Protein AF-0000000074038989 (afdb_homodimer)

Secondary structure (DSSP, 8-state):
-HHHHHHHHHHHHHHHHHHHHHHHS-HHHHHHHHHHHTTSS---HHHHHHHHHHHHHHHB-SSPPPP---S-HHHHHHHHHHHT----TT--PPPTHHHHHHHHHTGGGTSTTHHHHHHHHS-EEETTEESS-GGGGB-TTTHHHHHHHHHHHHHHHHHT-SSHHHHHHHHHHHS--TTHHHHHHHHHTS-THHHH-/-HHHHHHHHHHHHHHHHHHHHHHHS-HHHHHHHHHHHTTSS---HHHHHHHHHHHHHHHB-SSPPPP---S-HHHHHHHHHHHT----TT--PPPTHHHHHHHHHTGGGTSTTHHHHHHHHS-EEETTEESS-GGGGB-TTTHHHHHHHHHHHHHHHHHT-SSHHHHHHHHHHHS--TTHHHHHHHHHSS-THHHH-

Organism: NCBI:txid159291

InterPro domains:
  IPR018874 Bacteriophage Mx8, p63, C-terminal [PF10546] (55-147)

Structure (mmCIF, N/CA/C/O backbone):
data_AF-0000000074038989-model_v1
#
loop_
_entity.id
_entity.type
_entity.pdbx_description
1 polymer 'p63C domain-containing protein'
#
loop_
_atom_site.group_PDB
_atom_site.id
_atom_site.type_symbol
_atom_site.label_atom_id
_atom_site.label_alt_id
_atom_site.label_comp_id
_atom_site.label_asym_id
_atom_site.label_entity_id
_atom_site.label_seq_id
_atom_site.pdbx_PDB_ins_code
_atom_site.Cartn_x
_atom_site.Cartn_y
_atom_site.Cartn_z
_atom_site.occupancy
_atom_site.B_iso_or_equiv
_atom_site.auth_seq_id
_atom_site.auth_comp_id
_atom_site.auth_asym_id
_atom_site.auth_atom_id
_atom_site.pdbx_PDB_model_num
ATOM 1 N N . MET A 1 1 ? 29.156 26.016 -27.984 1 32.12 1 MET A N 1
ATOM 2 C CA . MET A 1 1 ? 29.156 24.562 -27.953 1 32.12 1 MET A CA 1
ATOM 3 C C . MET A 1 1 ? 29 24.047 -26.531 1 32.12 1 MET A C 1
ATOM 5 O O . MET A 1 1 ? 28.328 23.031 -26.297 1 32.12 1 MET A O 1
ATOM 9 N N . LEU A 1 2 ? 29.656 24.719 -25.547 1 42.72 2 LEU A N 1
ATOM 10 C CA . LEU A 1 2 ? 29.594 24.344 -24.141 1 42.72 2 LEU A CA 1
ATOM 11 C C . LEU A 1 2 ? 28.219 24.641 -23.562 1 42.72 2 LEU A C 1
ATOM 13 O O . LEU A 1 2 ? 27.734 23.922 -22.688 1 42.72 2 LEU A O 1
ATOM 17 N N . GLU A 1 3 ? 27.594 25.719 -23.938 1 43.62 3 GLU A N 1
ATOM 18 C CA . GLU A 1 3 ? 26.281 26.078 -23.422 1 43.62 3 GLU A CA 1
ATOM 19 C C . GLU A 1 3 ? 25.203 25.094 -23.906 1 43.62 3 GLU A C 1
ATOM 21 O O . GLU A 1 3 ? 24.281 24.781 -23.156 1 43.62 3 GLU A O 1
ATOM 26 N N . LEU A 1 4 ? 25.25 24.703 -25.234 1 43.16 4 LEU A N 1
ATOM 27 C CA . LEU A 1 4 ? 24.328 23.688 -25.719 1 43.16 4 LEU A CA 1
ATOM 28 C C . LEU A 1 4 ? 24.5 22.391 -24.953 1 43.16 4 LEU A C 1
ATOM 30 O O . LEU A 1 4 ? 23.516 21.672 -24.703 1 43.16 4 LEU A O 1
ATOM 34 N N . ASN A 1 5 ? 25.734 22.078 -24.578 1 40.41 5 ASN A N 1
ATOM 35 C CA . ASN A 1 5 ? 26.016 20.844 -23.859 1 40.41 5 ASN A CA 1
ATOM 36 C C . ASN A 1 5 ? 25.438 20.875 -22.438 1 40.41 5 ASN A C 1
ATOM 38 O O . ASN A 1 5 ? 25.016 19.844 -21.906 1 40.41 5 ASN A O 1
ATOM 42 N N . HIS A 1 6 ? 25.484 22.078 -21.828 1 38.22 6 HIS A N 1
ATOM 43 C CA . HIS A 1 6 ? 24.938 22.172 -20.484 1 38.22 6 HIS A CA 1
ATOM 44 C C . HIS A 1 6 ? 23.422 22.016 -20.484 1 38.22 6 HIS A C 1
ATOM 46 O O . HIS A 1 6 ? 22.844 21.406 -19.578 1 38.22 6 HIS A O 1
ATOM 52 N N . LYS A 1 7 ? 22.719 22.656 -21.5 1 42.28 7 LYS A N 1
ATOM 53 C CA . LYS A 1 7 ? 21.281 22.484 -21.625 1 42.28 7 LYS A CA 1
ATOM 54 C C . LYS A 1 7 ? 20.922 21.031 -21.906 1 42.28 7 LYS A C 1
ATOM 56 O O . LYS A 1 7 ? 19.922 20.516 -21.406 1 42.28 7 LYS A O 1
ATOM 61 N N . HIS A 1 8 ? 21.75 20.375 -22.719 1 41.81 8 HIS A N 1
ATOM 62 C CA . HIS A 1 8 ? 21.5 18.984 -23.031 1 41.81 8 HIS A CA 1
ATOM 63 C C . HIS A 1 8 ? 21.719 18.094 -21.797 1 41.81 8 HIS A C 1
ATOM 65 O O . HIS A 1 8 ? 20.969 17.141 -21.578 1 41.81 8 HIS A O 1
ATOM 71 N N . MET A 1 9 ? 22.75 18.391 -21.031 1 41.59 9 MET A N 1
ATOM 72 C CA . MET A 1 9 ? 23 17.609 -19.828 1 41.59 9 MET A CA 1
ATOM 73 C C . MET A 1 9 ? 21.938 17.891 -18.766 1 41.59 9 MET A C 1
ATOM 75 O O . MET A 1 9 ? 21.578 16.984 -18 1 41.59 9 MET A O 1
ATOM 79 N N . LEU A 1 10 ? 21.578 19.156 -18.688 1 41.97 10 LEU A N 1
ATOM 80 C CA . LEU A 1 10 ? 20.469 19.469 -17.781 1 41.97 10 LEU A CA 1
ATOM 81 C C . LEU A 1 10 ? 19.188 18.781 -18.25 1 41.97 10 LEU A C 1
ATOM 83 O O . LEU A 1 10 ? 18.406 18.281 -17.438 1 41.97 10 LEU A O 1
ATOM 87 N N . ASP A 1 11 ? 19.016 18.75 -19.562 1 43.69 11 ASP A N 1
ATOM 88 C CA . ASP A 1 11 ? 17.859 18.062 -20.109 1 43.69 11 ASP A CA 1
ATOM 89 C C . ASP A 1 11 ? 17.906 16.562 -19.781 1 43.69 11 ASP A C 1
ATOM 91 O O . ASP A 1 11 ? 16.891 15.961 -19.453 1 43.69 11 ASP A O 1
ATOM 95 N N . MET A 1 12 ? 19.109 16.109 -19.797 1 41 12 MET A N 1
ATOM 96 C CA . MET A 1 12 ? 19.203 14.672 -19.516 1 41 12 MET A CA 1
ATOM 97 C C . MET A 1 12 ? 18.953 14.391 -18.031 1 41 12 MET A C 1
ATOM 99 O O . MET A 1 12 ? 18.281 13.414 -17.703 1 41 12 MET A O 1
ATOM 103 N N . ARG A 1 13 ? 19.531 15.219 -17.188 1 41.84 13 ARG A N 1
ATOM 104 C CA . ARG A 1 13 ? 19.297 15.023 -15.766 1 41.84 13 ARG A CA 1
ATOM 105 C C . ARG A 1 13 ? 17.828 15.211 -15.414 1 41.84 13 ARG A C 1
ATOM 107 O O . ARG A 1 13 ? 17.297 14.484 -14.57 1 41.84 13 ARG A O 1
ATOM 114 N N . TYR A 1 14 ? 17.266 16.172 -16.109 1 41.59 14 TYR A N 1
ATOM 115 C CA . TYR A 1 14 ? 15.836 16.359 -15.906 1 41.59 14 TYR A CA 1
ATOM 116 C C . TYR A 1 14 ? 15.047 15.148 -16.391 1 41.59 14 TYR A C 1
ATOM 118 O O . TYR A 1 14 ? 14.102 14.711 -15.727 1 41.59 14 TYR A O 1
ATOM 126 N N . ARG A 1 15 ? 15.477 14.656 -17.453 1 45.97 15 ARG A N 1
ATOM 127 C CA . ARG A 1 15 ? 14.797 13.461 -17.953 1 45.97 15 ARG A CA 1
ATOM 128 C C . ARG A 1 15 ? 14.93 12.305 -16.984 1 45.97 15 ARG A C 1
ATOM 130 O O . ARG A 1 15 ? 13.969 11.562 -16.75 1 45.97 15 ARG A O 1
ATOM 137 N N . GLU A 1 16 ? 16.094 12.25 -16.516 1 42.69 16 GLU A N 1
ATOM 138 C CA . GLU A 1 16 ? 16.297 11.164 -15.562 1 42.69 16 GLU A CA 1
ATOM 139 C C . GLU A 1 16 ? 15.508 11.398 -14.281 1 42.69 16 GLU A C 1
ATOM 141 O O . GLU A 1 16 ? 14.891 10.477 -13.742 1 42.69 16 GLU A O 1
ATOM 146 N N . THR A 1 17 ? 15.602 12.672 -13.844 1 43.38 17 THR A N 1
ATOM 147 C CA . THR A 1 17 ? 14.812 12.977 -12.656 1 43.38 17 THR A CA 1
ATOM 148 C C . THR A 1 17 ? 13.32 12.844 -12.945 1 43.38 17 THR A C 1
ATOM 150 O O . THR A 1 17 ? 12.57 12.312 -12.125 1 43.38 17 THR A O 1
ATOM 153 N N . ALA A 1 18 ? 12.953 13.406 -14.094 1 45 18 ALA A N 1
ATOM 154 C CA . ALA A 1 18 ? 11.562 13.25 -14.516 1 45 18 ALA A CA 1
ATOM 155 C C . ALA A 1 18 ? 11.195 11.773 -14.656 1 45 18 ALA A C 1
ATOM 157 O O . ALA A 1 18 ? 10.102 11.359 -14.266 1 45 18 ALA A O 1
ATOM 158 N N . GLU A 1 19 ? 12.094 11.141 -15.266 1 44.97 19 GLU A N 1
ATOM 159 C CA . GLU A 1 19 ? 11.859 9.703 -15.414 1 44.97 19 GLU A CA 1
ATOM 160 C C . GLU A 1 19 ? 11.828 9.008 -14.055 1 44.97 19 GLU A C 1
ATOM 162 O O . GLU A 1 19 ? 10.992 8.125 -13.828 1 44.97 19 GLU A O 1
ATOM 167 N N . ARG A 1 20 ? 12.703 9.453 -13.258 1 41.22 20 ARG A N 1
ATOM 168 C CA . ARG A 1 20 ? 12.672 8.898 -11.906 1 41.22 20 ARG A CA 1
ATOM 169 C C . ARG A 1 20 ? 11.383 9.281 -11.188 1 41.22 20 ARG A C 1
ATOM 171 O O . ARG A 1 20 ? 10.789 8.453 -10.484 1 41.22 20 ARG A O 1
ATOM 178 N N . CYS A 1 21 ? 11.141 10.531 -11.352 1 42.91 21 CYS A N 1
ATOM 179 C CA . CYS A 1 21 ? 9.867 10.953 -10.789 1 42.91 21 CYS A CA 1
ATOM 180 C C . CYS A 1 21 ? 8.711 10.188 -11.406 1 42.91 21 CYS A C 1
ATOM 182 O O . CYS A 1 21 ? 7.766 9.805 -10.711 1 42.91 21 CYS A O 1
ATOM 184 N N . ARG A 1 22 ? 8.961 10.047 -12.781 1 45.34 22 ARG A N 1
ATOM 185 C CA . ARG A 1 22 ? 7.93 9.281 -13.484 1 45.34 22 ARG A CA 1
ATOM 186 C C . ARG A 1 22 ? 7.828 7.863 -12.93 1 45.34 22 ARG A C 1
ATOM 188 O O . ARG A 1 22 ? 6.727 7.336 -12.758 1 45.34 22 ARG A O 1
ATOM 195 N N . ILE A 1 23 ? 8.969 7.363 -12.82 1 42.56 23 ILE A N 1
ATOM 196 C CA . ILE A 1 23 ? 9.008 5.984 -12.352 1 42.56 23 ILE A CA 1
ATOM 197 C C . ILE A 1 23 ? 8.469 5.91 -10.922 1 42.56 23 ILE A C 1
ATOM 199 O O . ILE A 1 23 ? 7.758 4.965 -10.57 1 42.56 23 ILE A O 1
ATOM 203 N N . LEU A 1 24 ? 9.008 6.848 -10.234 1 39.38 24 LEU A N 1
ATOM 204 C CA . LEU A 1 24 ? 8.594 6.859 -8.836 1 39.38 24 LEU A CA 1
ATOM 205 C C . LEU A 1 24 ? 7.098 7.137 -8.719 1 39.38 24 LEU A C 1
ATOM 207 O O . LEU A 1 24 ? 6.449 6.672 -7.777 1 39.38 24 LEU A O 1
ATOM 211 N N . LEU A 1 25 ? 6.703 8.062 -9.641 1 40.53 25 LEU A N 1
ATOM 212 C CA . LEU A 1 25 ? 5.332 8.531 -9.445 1 40.53 25 LEU A CA 1
ATOM 213 C C . LEU A 1 25 ? 4.328 7.477 -9.906 1 40.53 25 LEU A C 1
ATOM 215 O O . LEU A 1 25 ? 4.328 7.086 -11.07 1 40.53 25 LEU A O 1
ATOM 219 N N . GLY A 1 26 ? 4.039 6.66 -9.336 1 37.56 26 GLY A N 1
ATOM 220 C CA . GLY A 1 26 ? 2.965 5.703 -9.547 1 37.56 26 GLY A CA 1
ATOM 221 C C . GLY A 1 26 ? 1.82 6.266 -10.375 1 37.56 26 GLY A C 1
ATOM 222 O O . GLY A 1 26 ? 1.894 7.395 -10.859 1 37.56 26 GLY A O 1
ATOM 223 N N . GLY A 1 27 ? 0.701 5.566 -10.5 1 34.66 27 GLY A N 1
ATOM 224 C CA . GLY A 1 27 ? -0.435 5.949 -11.32 1 34.66 27 GLY A CA 1
ATOM 225 C C . GLY A 1 27 ? -0.754 7.43 -11.242 1 34.66 27 GLY A C 1
ATOM 226 O O . GLY A 1 27 ? -0.532 8.172 -12.211 1 34.66 27 GLY A O 1
ATOM 227 N N . PHE A 1 28 ? -1.522 7.793 -10.227 1 37.62 28 PHE A N 1
ATOM 228 C CA . PHE A 1 28 ? -2.17 9.102 -10.227 1 37.62 28 PHE A CA 1
ATOM 229 C C . PHE A 1 28 ? -1.141 10.211 -10.102 1 37.62 28 PHE A C 1
ATOM 231 O O . PHE A 1 28 ? -1.305 11.289 -10.688 1 37.62 28 PHE A O 1
ATOM 238 N N . ALA A 1 29 ? -0.041 9.992 -9.492 1 39.44 29 ALA A N 1
ATOM 239 C CA . ALA A 1 29 ? 0.926 11.078 -9.352 1 39.44 29 ALA A CA 1
ATOM 240 C C . ALA A 1 29 ? 1.588 11.398 -10.688 1 39.44 29 ALA A C 1
ATOM 242 O O . ALA A 1 29 ? 2.066 12.516 -10.898 1 39.44 29 ALA A O 1
ATOM 243 N N . LYS A 1 30 ? 1.527 10.555 -11.57 1 41.59 30 LYS A N 1
ATOM 244 C CA . LYS A 1 30 ? 2.152 10.828 -12.867 1 41.59 30 LYS A CA 1
ATOM 245 C C . LYS A 1 30 ? 1.558 12.07 -13.516 1 41.59 30 LYS A C 1
ATOM 247 O O . LYS A 1 30 ? 2.287 12.906 -14.055 1 41.59 30 LYS A O 1
ATOM 252 N N . ILE A 1 31 ? 0.268 12.008 -13.43 1 37.81 31 ILE A N 1
ATOM 253 C CA . ILE A 1 31 ? -0.352 13.102 -14.172 1 37.81 31 ILE A CA 1
ATOM 254 C C . ILE A 1 31 ? 0.056 14.438 -13.562 1 37.81 31 ILE A C 1
ATOM 256 O O . ILE A 1 31 ? 0.396 15.383 -14.281 1 37.81 31 ILE A O 1
ATOM 260 N N . GLY A 1 32 ? 0.036 14.477 -12.266 1 38.16 32 GLY A N 1
ATOM 261 C CA . GLY A 1 32 ? 0.222 15.789 -11.672 1 38.16 32 GLY A CA 1
ATOM 262 C C . GLY A 1 32 ? 1.657 16.281 -11.734 1 38.16 32 GLY A C 1
ATOM 263 O O . GLY A 1 32 ? 1.907 17.469 -11.953 1 38.16 32 GLY A O 1
ATOM 264 N N . ILE A 1 33 ? 2.535 15.391 -11.641 1 41.31 33 ILE A N 1
ATOM 265 C CA . ILE A 1 33 ? 3.93 15.812 -11.555 1 41.31 33 ILE A CA 1
ATOM 266 C C . ILE A 1 33 ? 4.438 16.203 -12.938 1 41.31 33 ILE A C 1
ATOM 268 O O . ILE A 1 33 ? 5.129 17.219 -13.086 1 41.31 33 ILE A O 1
ATOM 272 N N . ILE A 1 34 ? 4.09 15.359 -13.891 1 43.69 34 ILE A N 1
ATOM 273 C CA . ILE A 1 34 ? 4.539 15.75 -15.219 1 43.69 34 ILE A CA 1
ATOM 274 C C . ILE A 1 34 ? 4.148 17.203 -15.5 1 43.69 34 ILE A C 1
ATOM 276 O O . ILE A 1 34 ? 4.93 17.969 -16.078 1 43.69 34 ILE A O 1
ATOM 280 N N . ALA A 1 35 ? 3.021 17.406 -14.961 1 41.41 35 ALA A N 1
ATOM 281 C CA . ALA A 1 35 ? 2.537 18.75 -15.25 1 41.41 35 ALA A CA 1
ATOM 282 C C . ALA A 1 35 ? 3.373 19.797 -14.523 1 41.41 35 ALA A C 1
ATOM 284 O O . ALA A 1 35 ? 3.551 20.922 -15.016 1 41.41 35 ALA A O 1
ATOM 285 N N . LEU A 1 36 ? 3.979 19.328 -13.398 1 43.59 36 LEU A N 1
ATOM 286 C CA . LEU A 1 36 ? 4.656 20.344 -12.586 1 43.59 36 LEU A CA 1
ATOM 287 C C . LEU A 1 36 ? 6.141 20.406 -12.938 1 43.59 36 LEU A C 1
ATOM 289 O O . LEU A 1 36 ? 6.785 21.438 -12.734 1 43.59 36 LEU A O 1
ATOM 293 N N . VAL A 1 37 ? 6.73 19.297 -13.344 1 41.22 37 VAL A N 1
ATOM 294 C CA . VAL A 1 37 ? 8.172 19.234 -13.555 1 41.22 37 VAL A CA 1
ATOM 295 C C . VAL A 1 37 ? 8.531 19.953 -14.852 1 41.22 37 VAL A C 1
ATOM 297 O O . VAL A 1 37 ? 9.711 20.141 -15.156 1 41.22 37 VAL A O 1
ATOM 300 N N . ASP A 1 38 ? 7.637 20.266 -15.594 1 36.75 38 ASP A N 1
ATOM 301 C CA . ASP A 1 38 ? 8.164 20.922 -16.781 1 36.75 38 ASP A CA 1
ATOM 302 C C . ASP A 1 38 ? 8.852 22.234 -16.422 1 36.75 38 ASP A C 1
ATOM 304 O O . ASP A 1 38 ? 8.242 23.297 -16.5 1 36.75 38 ASP A O 1
ATOM 308 N N . GLU A 1 39 ? 9.648 22.172 -15.469 1 38.75 39 GLU A N 1
ATOM 309 C CA . GLU A 1 39 ? 10.32 23.422 -15.148 1 38.75 39 GLU A CA 1
ATOM 310 C C . GLU A 1 39 ? 11.07 23.969 -16.359 1 38.75 39 GLU A C 1
ATOM 312 O O . GLU A 1 39 ? 11.227 25.188 -16.5 1 38.75 39 GLU A O 1
ATOM 317 N N . ALA A 1 40 ? 12 23.203 -16.938 1 34.22 40 ALA A N 1
ATOM 318 C CA . ALA A 1 40 ? 12.938 23.844 -17.859 1 34.22 40 ALA A CA 1
ATOM 319 C C . ALA A 1 40 ? 12.203 24.641 -18.922 1 34.22 40 ALA A C 1
ATOM 321 O O . ALA A 1 40 ? 12.828 25.375 -19.703 1 34.22 40 ALA A O 1
ATOM 322 N N . THR A 1 41 ? 11.164 24.031 -19.438 1 37.84 41 THR A N 1
ATOM 323 C CA . THR A 1 41 ? 10.57 24.875 -20.453 1 37.84 41 THR A CA 1
ATOM 324 C C . THR A 1 41 ? 9.773 26.016 -19.828 1 37.84 41 THR A C 1
ATOM 326 O O . THR A 1 41 ? 9.297 25.891 -18.703 1 37.84 41 THR A O 1
ATOM 329 N N . GLY A 1 42 ? 10.359 27.297 -19.828 1 36.03 42 GLY A N 1
ATOM 330 C CA . GLY A 1 42 ? 9.625 28.531 -19.578 1 36.03 42 GLY A CA 1
ATOM 331 C C . GLY A 1 42 ? 8.172 28.297 -19.219 1 36.03 42 GLY A C 1
ATOM 332 O O . GLY A 1 42 ? 7.293 29.031 -19.672 1 36.03 42 GLY A O 1
ATOM 333 N N . TYR A 1 43 ? 7.977 27.141 -18.906 1 39.28 43 TYR A N 1
ATOM 334 C CA . TYR A 1 43 ? 6.578 26.891 -18.562 1 39.28 43 TYR A CA 1
ATOM 335 C C . TYR A 1 43 ? 6.066 27.922 -17.578 1 39.28 43 TYR A C 1
ATOM 337 O O . TYR A 1 43 ? 6.66 28.109 -16.516 1 39.28 43 TYR A O 1
ATOM 345 N N . GLN A 1 44 ? 5.391 28.953 -18.094 1 48.72 44 GLN A N 1
ATOM 346 C CA . GLN A 1 44 ? 4.727 30.094 -17.469 1 48.72 44 GLN A CA 1
ATOM 347 C C . GLN A 1 44 ? 4.051 29.672 -16.156 1 48.72 44 GLN A C 1
ATOM 349 O O . GLN A 1 44 ? 3.588 28.547 -16.016 1 48.72 44 GLN A O 1
ATOM 354 N N . TYR A 1 45 ? 4.445 30.328 -15.125 1 49.69 45 TYR A N 1
ATOM 355 C CA . TYR A 1 45 ? 3.844 30.312 -13.797 1 49.69 45 TYR A CA 1
ATOM 356 C C . TYR A 1 45 ? 2.361 29.969 -13.875 1 49.69 45 TYR A C 1
ATOM 358 O O . TYR A 1 45 ? 1.855 29.188 -13.07 1 49.69 45 TYR A O 1
ATOM 366 N N . SER A 1 46 ? 1.806 30.516 -14.93 1 57.62 46 SER A N 1
ATOM 367 C CA . SER A 1 46 ? 0.366 30.312 -15.055 1 57.62 46 SER A CA 1
ATOM 368 C C . SER A 1 46 ? 0.043 28.859 -15.375 1 57.62 46 SER A C 1
ATOM 370 O O . SER A 1 46 ? -0.931 28.297 -14.867 1 57.62 46 SER A O 1
ATOM 372 N N . ARG A 1 47 ? 0.925 28.312 -16.094 1 53.25 47 ARG A N 1
ATOM 373 C CA . ARG A 1 47 ? 0.669 26.922 -16.484 1 53.25 47 ARG A CA 1
ATOM 374 C C . ARG A 1 47 ? 0.889 25.984 -15.297 1 53.25 47 ARG A C 1
ATOM 376 O O . ARG A 1 47 ? 0.141 25.016 -15.117 1 53.25 47 ARG A O 1
ATOM 383 N N . LYS A 1 48 ? 1.779 26.359 -14.578 1 57.59 48 LYS A N 1
ATOM 384 C CA . LYS A 1 48 ? 2.057 25.562 -13.383 1 57.59 48 LYS A CA 1
ATOM 385 C C . LYS A 1 48 ? 0.902 25.656 -12.383 1 57.59 48 LYS A C 1
ATOM 387 O O . LYS A 1 48 ? 0.516 24.641 -11.789 1 57.59 48 LYS A O 1
ATOM 392 N N . LYS A 1 49 ? 0.458 26.844 -12.242 1 60.75 49 LYS A N 1
ATOM 393 C CA . LYS A 1 49 ? -0.677 27.047 -11.344 1 60.75 49 LYS A CA 1
ATOM 394 C C . LYS A 1 49 ? -1.903 26.266 -11.828 1 60.75 49 LYS A C 1
ATOM 396 O O . LYS A 1 49 ? -2.623 25.672 -11.023 1 60.75 49 LYS A O 1
ATOM 401 N N . ASP A 1 50 ? -2.045 26.375 -13.109 1 65.56 50 ASP A N 1
ATOM 402 C CA . ASP A 1 50 ? -3.184 25.672 -13.695 1 65.56 50 ASP A CA 1
ATOM 403 C C . ASP A 1 50 ? -3.029 24.156 -13.547 1 65.56 50 ASP A C 1
ATOM 405 O O . ASP A 1 50 ? -4 23.453 -13.258 1 65.56 50 ASP A O 1
ATOM 409 N N . ALA A 1 51 ? -1.813 23.688 -13.766 1 62.5 51 ALA A N 1
ATOM 410 C CA . ALA A 1 51 ? -1.557 22.266 -13.609 1 62.5 51 ALA A CA 1
ATOM 411 C C . ALA A 1 51 ? -1.775 21.812 -12.172 1 62.5 51 ALA A C 1
ATOM 413 O O . ALA A 1 51 ? -2.369 20.766 -11.922 1 62.5 51 ALA A O 1
ATOM 414 N N . LEU A 1 52 ? -1.333 22.625 -11.25 1 64.12 52 LEU A N 1
ATOM 415 C CA . LEU A 1 52 ? -1.546 22.328 -9.836 1 64.12 52 LEU A CA 1
ATOM 416 C C . LEU A 1 52 ? -3.033 22.312 -9.508 1 64.12 52 LEU A C 1
ATOM 418 O O . LEU A 1 52 ? -3.506 21.422 -8.797 1 64.12 52 LEU A O 1
ATOM 422 N N . GLN A 1 53 ? -3.709 23.312 -10.023 1 73.31 53 GLN A N 1
ATOM 423 C CA . GLN A 1 53 ? -5.141 23.391 -9.75 1 73.31 53 GLN A CA 1
ATOM 424 C C . GLN A 1 53 ? -5.875 22.172 -10.281 1 73.31 53 GLN A C 1
ATOM 426 O O . GLN A 1 53 ? -6.82 21.688 -9.648 1 73.31 53 GLN A O 1
ATOM 431 N N . GLN A 1 54 ? -5.414 21.672 -11.312 1 63.81 54 GLN A N 1
ATOM 432 C CA . GLN A 1 54 ? -6.023 20.469 -11.867 1 63.81 54 GLN A CA 1
ATOM 433 C C . GLN A 1 54 ? -5.812 19.266 -10.945 1 63.81 54 GLN A C 1
ATOM 435 O O . GLN A 1 54 ? -6.719 18.453 -10.766 1 63.81 54 GLN A O 1
ATOM 440 N N . ILE A 1 55 ? -4.703 19.188 -10.383 1 64.44 55 ILE A N 1
ATOM 441 C CA . ILE A 1 55 ? -4.41 18.125 -9.43 1 64.44 55 ILE A CA 1
ATOM 442 C C . ILE A 1 55 ? -5.316 18.266 -8.211 1 64.44 55 ILE A C 1
ATOM 444 O O . ILE A 1 55 ? -5.961 17.297 -7.797 1 64.44 55 ILE A O 1
ATOM 448 N N . LEU A 1 56 ? -5.395 19.453 -7.719 1 72 56 LEU A N 1
ATOM 449 C CA . LEU A 1 56 ? -6.172 19.703 -6.508 1 72 56 LEU A CA 1
ATOM 450 C C . LEU A 1 56 ? -7.648 19.391 -6.73 1 72 56 LEU A C 1
ATOM 452 O O . LEU A 1 56 ? -8.297 18.797 -5.871 1 72 56 LEU A O 1
ATOM 456 N N . ASP A 1 57 ? -8.094 19.719 -7.91 1 72.31 57 ASP A N 1
ATOM 457 C CA . ASP A 1 57 ? -9.5 19.5 -8.227 1 72.31 57 ASP A CA 1
ATOM 458 C C . ASP A 1 57 ? -9.828 18 -8.273 1 72.31 57 ASP A C 1
ATOM 460 O O . ASP A 1 57 ? -10.945 17.594 -7.953 1 72.31 57 ASP A O 1
ATOM 464 N N . ARG A 1 58 ? -8.852 17.281 -8.578 1 73.81 58 ARG A N 1
ATOM 465 C CA . ARG A 1 58 ? -9.07 15.852 -8.664 1 73.81 58 ARG A CA 1
ATOM 466 C C . ARG A 1 58 ? -9.039 15.203 -7.285 1 73.81 58 ARG A C 1
ATOM 468 O O . ARG A 1 58 ? -9.734 14.211 -7.043 1 73.81 58 ARG A O 1
ATOM 475 N N . TYR A 1 59 ? -8.398 15.797 -6.355 1 72.38 59 TYR A N 1
ATOM 476 C CA . TYR A 1 59 ? -8.148 15.156 -5.066 1 72.38 59 TYR A CA 1
ATOM 477 C C . TYR A 1 59 ? -9.094 15.695 -3.998 1 72.38 59 TYR A C 1
ATOM 479 O O . TYR A 1 59 ? -9.289 15.062 -2.959 1 72.38 59 TYR A O 1
ATOM 487 N N . LEU A 1 60 ? -9.617 16.844 -4.293 1 77.12 60 LEU A N 1
ATOM 488 C CA . LEU A 1 60 ? -10.266 17.531 -3.174 1 77.12 60 LEU A CA 1
ATOM 489 C C . LEU A 1 60 ? -11.68 17.969 -3.551 1 77.12 60 LEU A C 1
ATOM 491 O O . LEU A 1 60 ? -11.898 18.484 -4.645 1 77.12 60 LEU A O 1
ATOM 495 N N . TYR A 1 61 ? -12.625 17.797 -2.568 1 76.56 61 TYR A N 1
ATOM 496 C CA . TYR A 1 61 ? -13.938 18.438 -2.633 1 76.56 61 TYR A CA 1
ATOM 497 C C . TYR A 1 61 ? -13.859 19.891 -2.211 1 76.56 61 TYR A C 1
ATOM 499 O O . TYR A 1 61 ? -12.93 20.297 -1.514 1 76.56 61 TYR A O 1
ATOM 507 N N . GLU A 1 62 ? -14.805 20.625 -2.703 1 74.38 62 GLU A N 1
ATOM 508 C CA . GLU A 1 62 ? -14.961 21.984 -2.184 1 74.38 62 GLU A CA 1
ATOM 509 C C . GLU A 1 62 ? -15.461 21.969 -0.74 1 74.38 62 GLU A C 1
ATOM 511 O O . GLU A 1 62 ? -14.969 22.719 0.099 1 74.38 62 GLU A O 1
ATOM 516 N N . LYS A 1 63 ? -16.438 20.984 -0.478 1 75.88 63 LYS A N 1
ATOM 517 C CA . LYS A 1 63 ? -16.984 20.797 0.867 1 75.88 63 LYS A CA 1
ATOM 518 C C . LYS A 1 63 ? -16.625 19.438 1.425 1 75.88 63 LYS A C 1
ATOM 520 O O . LYS A 1 63 ? -16.484 18.469 0.669 1 75.88 63 LYS A O 1
ATOM 525 N N . HIS A 1 64 ? -16.578 19.359 2.711 1 79.31 64 HIS A N 1
ATOM 526 C CA . HIS A 1 64 ? -16.156 18.125 3.342 1 79.31 64 HIS A CA 1
ATOM 527 C C . HIS A 1 64 ? -17.281 17.109 3.398 1 79.31 64 HIS A C 1
ATOM 529 O O . HIS A 1 64 ? -18.453 17.484 3.516 1 79.31 64 HIS A O 1
ATOM 535 N N . ALA A 1 65 ? -16.922 15.906 3.238 1 76.12 65 ALA A N 1
ATOM 536 C CA . ALA A 1 65 ? -17.844 14.781 3.32 1 76.12 65 ALA A CA 1
ATOM 537 C C . ALA A 1 65 ? -17.984 14.289 4.758 1 76.12 65 ALA A C 1
ATOM 539 O O . ALA A 1 65 ? -17.281 14.766 5.652 1 76.12 65 ALA A O 1
ATOM 540 N N . THR A 1 66 ? -18.984 13.398 4.977 1 79.69 66 THR A N 1
ATOM 541 C CA . THR A 1 66 ? -19.188 12.805 6.297 1 79.69 66 THR A CA 1
ATOM 542 C C . THR A 1 66 ? -17.969 11.977 6.711 1 79.69 66 THR A C 1
ATOM 544 O O . THR A 1 66 ? -17.25 11.461 5.863 1 79.69 66 THR A O 1
ATOM 547 N N . TRP A 1 67 ? -17.828 11.828 7.977 1 73 67 TRP A N 1
ATOM 548 C CA . TRP A 1 67 ? -16.656 11.156 8.555 1 73 67 TRP A CA 1
ATOM 549 C C . TRP A 1 67 ? -16.734 9.648 8.32 1 73 67 TRP A C 1
ATOM 551 O O . TRP A 1 67 ? -17.797 9.039 8.461 1 73 67 TRP A O 1
ATOM 561 N N . ALA A 1 68 ? -15.742 9.133 7.844 1 76.44 68 ALA A N 1
ATOM 562 C CA . ALA A 1 68 ? -15.484 7.699 7.789 1 76.44 68 ALA A CA 1
ATOM 563 C C . ALA A 1 68 ? -14.07 7.383 8.25 1 76.44 68 ALA A C 1
ATOM 565 O O . ALA A 1 68 ? -13.141 8.164 8.023 1 76.44 68 ALA A O 1
ATOM 566 N N . LYS A 1 69 ? -13.875 6.188 8.945 1 75.69 69 LYS A N 1
ATOM 567 C CA . LYS A 1 69 ? -12.531 5.777 9.352 1 75.69 69 LYS A CA 1
ATOM 568 C C . LYS A 1 69 ? -11.656 5.48 8.141 1 75.69 69 LYS A C 1
ATOM 570 O O . LYS A 1 69 ? -12 4.637 7.312 1 75.69 69 LYS A O 1
ATOM 575 N N . ARG A 1 70 ? -10.555 6.211 8.086 1 81.5 70 ARG A N 1
ATOM 576 C CA . ARG A 1 70 ? -9.711 6.07 6.906 1 81.5 70 ARG A CA 1
ATOM 577 C C . ARG A 1 70 ? -8.336 5.516 7.277 1 81.5 70 ARG A C 1
ATOM 579 O O . ARG A 1 70 ? -7.664 4.906 6.445 1 81.5 70 ARG A O 1
ATOM 586 N N . PHE A 1 71 ? -7.973 5.699 8.531 1 90.19 71 PHE A N 1
ATOM 587 C CA . PHE A 1 71 ? -6.672 5.207 8.969 1 90.19 71 PHE A CA 1
ATOM 588 C C . PHE A 1 71 ? -6.824 3.959 9.828 1 90.19 71 PHE A C 1
ATOM 590 O O . PHE A 1 71 ? -7.508 3.986 10.859 1 90.19 71 PHE A O 1
ATOM 597 N N . PRO A 1 72 ? -6.219 2.893 9.367 1 88.69 72 PRO A N 1
ATOM 598 C CA . PRO A 1 72 ? -6.305 1.678 10.18 1 88.69 72 PRO A CA 1
ATOM 599 C C . PRO A 1 72 ? -5.547 1.799 11.5 1 88.69 72 PRO A C 1
ATOM 601 O O . PRO A 1 72 ? -4.582 2.561 11.594 1 88.69 72 PRO A O 1
ATOM 604 N N . ASP A 1 73 ? -5.918 1 12.461 1 83.81 73 ASP A N 1
ATOM 605 C CA . ASP A 1 73 ? -5.281 1.018 13.773 1 83.81 73 ASP A CA 1
ATOM 606 C C . ASP A 1 73 ? -3.795 0.681 13.672 1 83.81 73 ASP A C 1
ATOM 608 O O . ASP A 1 73 ? -2.982 1.183 14.453 1 83.81 73 ASP A O 1
ATOM 612 N N . GLU A 1 74 ? -3.469 -0.151 12.703 1 88.56 74 GLU A N 1
ATOM 613 C CA . GLU A 1 74 ? -2.076 -0.555 12.531 1 88.56 74 GLU A CA 1
ATOM 614 C C . GLU A 1 74 ? -1.183 0.648 12.25 1 88.56 74 GLU A C 1
ATOM 616 O O . GLU A 1 74 ? -0.021 0.678 12.656 1 88.56 74 GLU A O 1
ATOM 621 N N . PHE A 1 75 ? -1.748 1.613 11.562 1 93.31 75 PHE A N 1
ATOM 622 C CA . PHE A 1 75 ? -0.986 2.824 11.273 1 93.31 75 PHE A CA 1
ATOM 623 C C . PHE A 1 75 ? -0.503 3.477 12.562 1 93.31 75 PHE A C 1
ATOM 625 O O . PHE A 1 75 ? 0.678 3.801 12.695 1 93.31 75 PHE A O 1
ATOM 632 N N . TYR A 1 76 ? -1.332 3.547 13.477 1 89.56 76 TYR A N 1
ATOM 633 C CA . TYR A 1 76 ? -1.017 4.184 14.75 1 89.56 76 TYR A CA 1
ATOM 634 C C . TYR A 1 76 ? -0.122 3.287 15.594 1 89.56 76 TYR A C 1
ATOM 636 O O . TYR A 1 76 ? 0.829 3.764 16.219 1 89.56 76 TYR A O 1
ATOM 644 N N . ARG A 1 77 ? -0.441 2.014 15.609 1 90.38 77 ARG A N 1
ATOM 645 C CA . ARG A 1 77 ? 0.376 1.066 16.359 1 90.38 77 ARG A CA 1
ATOM 646 C C . ARG A 1 77 ? 1.83 1.113 15.906 1 90.38 77 ARG A C 1
ATOM 648 O O . ARG A 1 77 ? 2.746 1.058 16.734 1 90.38 77 ARG A O 1
ATOM 655 N N . GLN A 1 78 ? 2.012 1.195 14.633 1 94.38 78 GLN A N 1
ATOM 656 C CA . GLN A 1 78 ? 3.363 1.256 14.086 1 94.38 78 GLN A CA 1
ATOM 657 C C . GLN A 1 78 ? 4.062 2.549 14.5 1 94.38 78 GLN A C 1
ATOM 659 O O . GLN A 1 78 ? 5.258 2.547 14.797 1 94.38 78 GLN A O 1
ATOM 664 N N . ILE A 1 79 ? 3.338 3.682 14.492 1 94.38 79 ILE A N 1
ATOM 665 C CA . ILE A 1 79 ? 3.928 4.938 14.945 1 94.38 79 ILE A CA 1
ATOM 666 C C . ILE A 1 79 ? 4.398 4.793 16.391 1 94.38 79 ILE A C 1
ATOM 668 O O . ILE A 1 79 ? 5.527 5.16 16.719 1 94.38 79 ILE A O 1
ATOM 672 N N . PHE A 1 80 ? 3.523 4.246 17.219 1 91.75 80 PHE A N 1
ATOM 673 C CA . PHE A 1 80 ? 3.865 4.07 18.625 1 91.75 80 PHE A CA 1
ATOM 674 C C . PHE A 1 80 ? 5.082 3.168 18.781 1 91.75 80 PHE A C 1
ATOM 676 O O . PHE A 1 80 ? 5.996 3.475 19.547 1 91.75 80 PHE A O 1
ATOM 683 N N . ARG A 1 81 ? 5.109 2.072 18.062 1 92.44 81 ARG A N 1
ATOM 684 C CA . ARG A 1 81 ? 6.223 1.133 18.109 1 92.44 81 ARG A CA 1
ATOM 685 C C . ARG A 1 81 ? 7.531 1.814 17.719 1 92.44 81 ARG A C 1
ATOM 687 O O . ARG A 1 81 ? 8.523 1.722 18.438 1 92.44 81 ARG A O 1
ATOM 694 N N . LEU A 1 82 ? 7.527 2.496 16.641 1 96.19 82 LEU A N 1
ATOM 695 C CA . LEU A 1 82 ? 8.742 3.08 16.078 1 96.19 82 LEU A CA 1
ATOM 696 C C . LEU A 1 82 ? 9.234 4.238 16.938 1 96.19 82 LEU A C 1
ATOM 698 O O . LEU A 1 82 ? 10.438 4.52 16.969 1 96.19 82 LEU A O 1
ATOM 702 N N . ARG A 1 83 ? 8.281 4.891 17.641 1 94.19 83 ARG A N 1
ATOM 703 C CA . ARG A 1 83 ? 8.625 6.016 18.5 1 94.19 83 ARG A CA 1
ATOM 704 C C . ARG A 1 83 ? 8.969 5.543 19.906 1 94.19 83 ARG A C 1
ATOM 706 O O . ARG A 1 83 ? 9.406 6.336 20.734 1 94.19 83 ARG A O 1
ATOM 713 N N . GLY A 1 84 ? 8.719 4.273 20.219 1 91.5 84 GLY A N 1
ATOM 714 C CA . GLY A 1 84 ? 8.977 3.732 21.531 1 91.5 84 GLY A CA 1
ATOM 715 C C . GLY A 1 84 ? 7.957 4.168 22.562 1 91.5 84 GLY A C 1
ATOM 716 O O . GLY A 1 84 ? 8.281 4.336 23.75 1 91.5 84 GLY A O 1
ATOM 717 N N . TRP A 1 85 ? 6.816 4.508 22.062 1 87.38 85 TRP A N 1
ATOM 718 C CA . TRP A 1 85 ? 5.73 4.902 22.953 1 87.38 85 TRP A CA 1
ATOM 719 C C . TRP A 1 85 ? 4.891 3.695 23.359 1 87.38 85 TRP A C 1
ATOM 721 O O . TRP A 1 85 ? 4.824 2.703 22.625 1 87.38 85 TRP A O 1
ATOM 731 N N . GLU A 1 86 ? 4.336 3.711 24.516 1 82.31 86 GLU A N 1
ATOM 732 C CA . GLU A 1 86 ? 3.404 2.666 24.938 1 82.31 86 GLU A CA 1
ATOM 733 C C . GLU A 1 86 ? 2.061 2.812 24.234 1 82.31 86 GLU A C 1
ATOM 735 O O . GLU A 1 86 ? 1.495 3.908 24.188 1 82.31 86 GLU A O 1
ATOM 740 N N . TYR A 1 87 ? 1.772 1.782 23.594 1 73.38 87 TYR A N 1
ATOM 741 C CA . TYR A 1 87 ? 0.497 1.781 22.891 1 73.38 87 TYR A CA 1
ATOM 742 C C . TYR A 1 87 ? -0.605 1.183 23.75 1 73.38 87 TYR A C 1
ATOM 744 O O . TYR A 1 87 ? -0.495 0.043 24.203 1 73.38 87 TYR A O 1
ATOM 752 N N . ALA A 1 88 ? -1.481 2.025 24.25 1 68.25 88 ALA A N 1
ATOM 753 C CA . ALA A 1 88 ? -2.639 1.538 25 1 68.25 88 ALA A CA 1
ATOM 754 C C . ALA A 1 88 ? -3.906 1.614 24.156 1 68.25 88 ALA A C 1
ATOM 756 O O . ALA A 1 88 ? -4.477 2.693 23.969 1 68.25 88 ALA A O 1
ATOM 757 N N . PRO A 1 89 ? -4.227 0.509 23.688 1 62.62 89 PRO A N 1
ATOM 758 C CA . PRO A 1 89 ? -5.375 0.525 22.781 1 62.62 89 PRO A CA 1
ATOM 759 C C . PRO A 1 89 ? -6.637 1.089 23.422 1 62.62 89 PRO A C 1
ATOM 761 O O . PRO A 1 89 ? -7.52 1.602 22.734 1 62.62 89 PRO A O 1
ATOM 764 N N . GLN A 1 90 ? -6.609 0.921 24.672 1 60.22 90 GLN A N 1
ATOM 765 C CA . GLN A 1 90 ? -7.832 1.32 25.359 1 60.22 90 GLN A CA 1
ATOM 766 C C . GLN A 1 90 ? -7.938 2.84 25.453 1 60.22 90 GLN A C 1
ATOM 768 O O . GLN A 1 90 ? -9.016 3.375 25.75 1 60.22 90 GLN A O 1
ATOM 773 N N . THR A 1 91 ? -6.82 3.439 25.297 1 59.09 91 THR A N 1
ATOM 774 C CA . THR A 1 91 ? -6.898 4.895 25.312 1 59.09 91 THR A CA 1
ATOM 775 C C . THR A 1 91 ? -6.906 5.465 23.906 1 59.09 91 THR A C 1
ATOM 777 O O . THR A 1 91 ? -6.125 5.031 23.047 1 59.09 91 THR A O 1
ATOM 780 N N . ILE A 1 92 ? -7.957 6.141 23.672 1 59.69 92 ILE A N 1
ATOM 781 C CA . ILE A 1 92 ? -8.172 6.742 22.359 1 59.69 92 ILE A CA 1
ATOM 782 C C . ILE A 1 92 ? -7.305 7.992 22.219 1 59.69 92 ILE A C 1
ATOM 784 O O . ILE A 1 92 ? -7.047 8.445 21.109 1 59.69 92 ILE A O 1
ATOM 788 N N . LYS A 1 93 ? -6.734 8.398 23.359 1 66.56 93 LYS A N 1
ATOM 789 C CA . LYS A 1 93 ? -6.043 9.68 23.25 1 66.56 93 LYS A CA 1
ATOM 790 C C . LYS A 1 93 ? -4.66 9.516 22.641 1 66.56 93 LYS A C 1
ATOM 792 O O . LYS A 1 93 ? -3.879 8.656 23.062 1 66.56 93 LYS A O 1
ATOM 797 N N . ARG A 1 94 ? -4.52 10.133 21.547 1 76.5 94 ARG A N 1
ATOM 798 C CA . ARG A 1 94 ? -3.23 10.102 20.859 1 76.5 94 ARG A CA 1
ATOM 799 C C . ARG A 1 94 ? -2.449 11.391 21.109 1 76.5 94 ARG A C 1
ATOM 801 O O . ARG A 1 94 ? -3.035 12.469 21.203 1 76.5 94 ARG A O 1
ATOM 808 N N . PRO A 1 95 ? -1.143 11.234 21.297 1 81.81 95 PRO A N 1
ATOM 809 C CA . PRO A 1 95 ? -0.309 12.43 21.406 1 81.81 95 PRO A CA 1
ATOM 810 C C . PRO A 1 95 ? -0.531 13.414 20.25 1 81.81 95 PRO A C 1
ATOM 812 O O . PRO A 1 95 ? -0.754 13 19.125 1 81.81 95 PRO A O 1
ATOM 815 N N . GLY A 1 96 ? -0.531 14.688 20.562 1 83.12 96 GLY A N 1
ATOM 816 C CA . GLY A 1 96 ? -0.76 15.734 19.578 1 83.12 96 GLY A CA 1
ATOM 817 C C . GLY A 1 96 ? 0.179 15.648 18.391 1 83.12 96 GLY A C 1
ATOM 818 O O . GLY A 1 96 ? -0.197 16 17.266 1 83.12 96 GLY A O 1
ATOM 819 N N . VAL A 1 97 ? 1.362 15.109 18.609 1 91.19 97 VAL A N 1
ATOM 820 C CA . VAL A 1 97 ? 2.398 15.055 17.578 1 91.19 97 VAL A CA 1
ATOM 821 C C . VAL A 1 97 ? 1.948 14.141 16.438 1 91.19 97 VAL A C 1
ATOM 823 O O . VAL A 1 97 ? 2.475 14.227 15.328 1 91.19 97 VAL A O 1
ATOM 826 N N . ILE A 1 98 ? 0.991 13.273 16.641 1 91 98 ILE A N 1
ATOM 827 C CA . ILE A 1 98 ? 0.515 12.344 15.617 1 91 98 ILE A CA 1
ATOM 828 C C . ILE A 1 98 ? -0.057 13.125 14.438 1 91 98 ILE A C 1
ATOM 830 O O . ILE A 1 98 ? 0.095 12.711 13.289 1 91 98 ILE A O 1
ATOM 834 N N . GLY A 1 99 ? -0.771 14.203 14.773 1 91.75 99 GLY A N 1
ATOM 835 C CA . GLY A 1 99 ? -1.254 15.062 13.703 1 91.75 99 GLY A CA 1
ATOM 836 C C . GLY A 1 99 ? -0.146 15.562 12.797 1 91.75 99 GLY A C 1
ATOM 837 O O . GLY A 1 99 ? -0.29 15.562 11.578 1 91.75 99 GLY A O 1
ATOM 838 N N . THR A 1 100 ? 0.938 16.016 13.414 1 93.19 100 THR A N 1
ATOM 839 C CA . THR A 1 100 ? 2.096 16.516 12.688 1 93.19 100 THR A CA 1
ATOM 840 C C . THR A 1 100 ? 2.744 15.398 11.867 1 93.19 100 THR A C 1
ATOM 842 O O . THR A 1 100 ? 3.143 15.609 10.719 1 93.19 100 THR A O 1
ATOM 845 N N . ILE A 1 101 ? 2.865 14.242 12.445 1 95.31 101 ILE A N 1
ATOM 846 C CA . ILE A 1 101 ? 3.42 13.078 11.766 1 95.31 101 ILE A CA 1
ATOM 847 C C . ILE A 1 101 ? 2.566 12.734 10.547 1 95.31 101 ILE A C 1
ATOM 849 O O . ILE A 1 101 ? 3.092 12.516 9.453 1 95.31 101 ILE A O 1
ATOM 853 N N . THR A 1 102 ? 1.263 12.664 10.719 1 95.38 102 THR A N 1
ATOM 854 C CA . THR A 1 102 ? 0.336 12.312 9.641 1 95.38 102 THR A CA 1
ATOM 855 C C . THR A 1 102 ? 0.446 13.305 8.492 1 95.38 102 THR A C 1
ATOM 857 O O . THR A 1 102 ? 0.454 12.906 7.32 1 95.38 102 THR A O 1
ATOM 860 N N . LYS A 1 103 ? 0.529 14.617 8.828 1 94.62 103 LYS A N 1
ATOM 861 C CA . LYS A 1 103 ? 0.688 15.625 7.785 1 94.62 103 LYS A CA 1
ATOM 862 C C . LYS A 1 103 ? 1.961 15.391 6.977 1 94.62 103 LYS A C 1
ATOM 864 O O . LYS A 1 103 ? 1.952 15.5 5.75 1 94.62 103 LYS A O 1
ATOM 869 N N . ASP A 1 104 ? 2.99 15.016 7.605 1 94.56 104 ASP A N 1
ATOM 870 C CA . ASP A 1 104 ? 4.293 14.852 6.969 1 94.56 104 ASP A CA 1
ATOM 871 C C . ASP A 1 104 ? 4.355 13.555 6.164 1 94.56 104 ASP A C 1
ATOM 873 O O . ASP A 1 104 ? 4.707 13.57 4.984 1 94.56 104 ASP A O 1
ATOM 877 N N . VAL A 1 105 ? 3.943 12.453 6.77 1 96.56 105 VAL A N 1
ATOM 878 C CA . VAL A 1 105 ? 4.195 11.133 6.195 1 96.56 105 VAL A CA 1
ATOM 879 C C . VAL A 1 105 ? 3.092 10.781 5.195 1 96.56 105 VAL A C 1
ATOM 881 O O . VAL A 1 105 ? 3.287 9.945 4.312 1 96.56 105 VAL A O 1
ATOM 884 N N . VAL A 1 106 ? 1.973 11.438 5.316 1 96.38 106 VAL A N 1
ATOM 885 C CA . VAL A 1 106 ? 0.841 11.055 4.477 1 96.38 106 VAL A CA 1
ATOM 886 C C . VAL A 1 106 ? 0.479 12.211 3.545 1 96.38 106 VAL A C 1
ATOM 888 O O . VAL A 1 106 ? 0.792 12.18 2.354 1 96.38 106 VAL A O 1
ATOM 891 N N . TYR A 1 107 ? 0.018 13.336 4.074 1 92.75 107 TYR A N 1
ATOM 892 C CA . TYR A 1 107 ? -0.663 14.328 3.244 1 92.75 107 TYR A CA 1
ATOM 893 C C . TYR A 1 107 ? 0.333 15.102 2.395 1 92.75 107 TYR A C 1
ATOM 895 O O . TYR A 1 107 ? 0.022 15.5 1.269 1 92.75 107 TYR A O 1
ATOM 903 N N . LYS A 1 108 ? 1.549 15.352 2.885 1 91.81 108 LYS A N 1
ATOM 904 C CA . LYS A 1 108 ? 2.57 16.062 2.127 1 91.81 108 LYS A CA 1
ATOM 905 C C . LYS A 1 108 ? 3.051 15.242 0.937 1 91.81 108 LYS A C 1
ATOM 907 O O . LYS A 1 108 ? 3.686 15.773 0.023 1 91.81 108 LYS A O 1
ATOM 912 N N . ARG A 1 109 ? 2.729 14.016 0.985 1 89.44 109 ARG A N 1
ATOM 913 C CA . ARG A 1 109 ? 3.336 13.102 0.023 1 89.44 109 ARG A CA 1
ATOM 914 C C . ARG A 1 109 ? 2.287 12.523 -0.923 1 89.44 109 ARG A C 1
ATOM 916 O O . ARG A 1 109 ? 2.611 11.734 -1.811 1 89.44 109 ARG A O 1
ATOM 923 N N . LEU A 1 110 ? 1.055 12.945 -0.783 1 86.94 110 LEU A N 1
ATOM 924 C CA . LEU A 1 110 ? -0.018 12.438 -1.631 1 86.94 110 LEU A CA 1
ATOM 925 C C . LEU A 1 110 ? 0.084 13.008 -3.041 1 86.94 110 LEU A C 1
ATOM 927 O O . LEU A 1 110 ? -0.021 12.273 -4.023 1 86.94 110 LEU A O 1
ATOM 931 N N . ALA A 1 111 ? 0.226 14.273 -3.119 1 78 111 ALA A N 1
ATOM 932 C CA . ALA A 1 111 ? 0.367 15.062 -4.344 1 78 111 ALA A CA 1
ATOM 933 C C . ALA A 1 111 ? 0.818 16.484 -4.027 1 78 111 ALA A C 1
ATOM 935 O O . ALA A 1 111 ? 0.659 16.953 -2.902 1 78 111 ALA A O 1
ATOM 936 N N . PRO A 1 112 ? 1.37 17.031 -5.07 1 74.5 112 PRO A N 1
ATOM 937 C CA . PRO A 1 112 ? 1.825 18.406 -4.824 1 74.5 112 PRO A CA 1
ATOM 938 C C . PRO A 1 112 ? 0.695 19.328 -4.383 1 74.5 112 PRO A C 1
ATOM 940 O O . PRO A 1 112 ? -0.383 19.328 -4.984 1 74.5 112 PRO A O 1
ATOM 943 N N . GLY A 1 113 ? 0.923 20.047 -3.273 1 75.44 113 GLY A N 1
ATOM 944 C CA . GLY A 1 113 ? 0.029 21.125 -2.879 1 75.44 113 GLY A CA 1
ATOM 945 C C . GLY A 1 113 ? -1.159 20.641 -2.066 1 75.44 113 GLY A C 1
ATOM 946 O O . GLY A 1 113 ? -1.952 21.453 -1.58 1 75.44 113 GLY A O 1
ATOM 947 N N . ILE A 1 114 ? -1.268 19.359 -1.916 1 83.75 114 ILE A N 1
ATOM 948 C CA . ILE A 1 114 ? -2.449 18.797 -1.269 1 83.75 114 ILE A CA 1
ATOM 949 C C . ILE A 1 114 ? -2.525 19.297 0.176 1 83.75 114 ILE A C 1
ATOM 951 O O . ILE A 1 114 ? -3.561 19.797 0.614 1 83.75 114 ILE A O 1
ATOM 955 N N . LEU A 1 115 ? -1.428 19.156 0.9 1 89.69 115 LEU A N 1
ATOM 956 C CA . LEU A 1 115 ? -1.479 19.547 2.305 1 89.69 115 LEU A CA 1
ATOM 957 C C . LEU A 1 115 ? -1.791 21.031 2.443 1 89.69 115 LEU A C 1
ATOM 959 O O . LEU A 1 115 ? -2.621 21.422 3.268 1 89.69 115 LEU A O 1
ATOM 963 N N . GLU A 1 116 ? -1.146 21.844 1.661 1 85.31 116 GLU A N 1
ATOM 964 C CA . GLU A 1 116 ? -1.374 23.297 1.713 1 85.31 116 GLU A CA 1
ATOM 965 C C . GLU A 1 116 ? -2.844 23.625 1.476 1 85.31 116 GLU A C 1
ATOM 967 O O . GLU A 1 116 ? -3.424 24.438 2.191 1 85.31 116 GLU A O 1
ATOM 972 N N . GLU A 1 117 ? -3.367 22.984 0.53 1 86.44 117 GLU A N 1
ATOM 973 C CA . GLU A 1 117 ? -4.766 23.25 0.21 1 86.44 117 GLU A CA 1
ATOM 974 C C . GLU A 1 117 ? -5.691 22.734 1.312 1 86.44 117 GLU A C 1
ATOM 976 O O . GLU A 1 117 ? -6.695 23.375 1.636 1 86.44 117 GLU A O 1
ATOM 981 N N . LEU A 1 118 ? -5.383 21.609 1.886 1 90.88 118 LEU A N 1
ATOM 982 C CA . LEU A 1 118 ? -6.176 21.078 2.988 1 90.88 118 LEU A CA 1
ATOM 983 C C . LEU A 1 118 ? -6.148 22.016 4.188 1 90.88 118 LEU A C 1
ATOM 985 O O . LEU A 1 118 ? -7.176 22.234 4.832 1 90.88 118 LEU A O 1
ATOM 989 N N . GLU A 1 119 ? -5.031 22.547 4.477 1 91.56 119 GLU A N 1
ATOM 990 C CA . GLU A 1 119 ? -4.902 23.469 5.605 1 91.56 119 GLU A CA 1
ATOM 991 C C . GLU A 1 119 ? -5.656 24.766 5.34 1 91.56 119 GLU A C 1
ATOM 993 O O . GLU A 1 119 ? -6.184 25.391 6.27 1 91.56 119 GLU A O 1
ATOM 998 N N . HIS A 1 120 ? -5.672 25.141 4.082 1 89.06 120 HIS A N 1
ATOM 999 C CA . HIS A 1 120 ? -6.434 26.328 3.705 1 89.06 120 HIS A CA 1
ATOM 1000 C C . HIS A 1 120 ? -7.93 26.094 3.873 1 89.06 120 HIS A C 1
ATOM 1002 O O . HIS A 1 120 ? -8.641 26.953 4.414 1 89.06 120 HIS A O 1
ATOM 1008 N N . ARG A 1 121 ? -8.414 24.969 3.49 1 87.69 121 ARG A N 1
ATOM 1009 C CA . ARG A 1 121 ? -9.836 24.656 3.523 1 87.69 121 ARG A CA 1
ATOM 1010 C C . ARG A 1 121 ? -10.281 24.297 4.938 1 87.69 121 ARG A C 1
ATOM 1012 O O . ARG A 1 121 ? -11.461 24.453 5.277 1 87.69 121 ARG A O 1
ATOM 1019 N N . ASN A 1 122 ? -9.398 23.797 5.719 1 92 122 ASN A N 1
ATOM 1020 C CA . ASN A 1 122 ? -9.68 23.297 7.059 1 92 122 ASN A CA 1
ATOM 1021 C C . ASN A 1 122 ? -8.766 23.938 8.102 1 92 122 ASN A C 1
ATOM 1023 O O . ASN A 1 122 ? -7.984 23.25 8.758 1 92 122 ASN A O 1
ATOM 1027 N N . PRO A 1 123 ? -8.906 25.188 8.266 1 92.81 123 PRO A N 1
ATOM 1028 C CA . PRO A 1 123 ? -8.062 25.875 9.25 1 92.81 123 PRO A CA 1
ATOM 1029 C C . PRO A 1 123 ? -8.359 25.422 10.68 1 92.81 123 PRO A C 1
ATOM 1031 O O . PRO A 1 123 ? -9.477 24.984 10.984 1 92.81 123 PRO A O 1
ATOM 1034 N N . PRO A 1 124 ? -7.371 25.453 11.578 1 92.5 124 PRO A N 1
ATOM 1035 C CA . PRO A 1 124 ? -7.621 25.109 12.977 1 92.5 124 PRO A CA 1
ATOM 1036 C C . PRO A 1 124 ? -8.539 26.109 13.672 1 92.5 124 PRO A C 1
ATOM 1038 O O . PRO A 1 124 ? -8.461 27.312 13.414 1 92.5 124 PRO A O 1
ATOM 1041 N N . VAL A 1 125 ? -9.43 25.656 14.531 1 93 125 VAL A N 1
ATOM 1042 C CA . VAL A 1 125 ? -10.312 26.5 15.328 1 93 125 VAL A CA 1
ATOM 1043 C C . VAL A 1 125 ? -9.633 26.859 16.641 1 93 125 VAL A C 1
ATOM 1045 O O . VAL A 1 125 ? -9.922 27.906 17.234 1 93 125 VAL A O 1
ATOM 1048 N N . SER A 1 126 ? -8.797 26.047 17.156 1 90.06 126 SER A N 1
ATOM 1049 C CA . SER A 1 126 ? -7.871 26.219 18.266 1 90.06 126 SER A CA 1
ATOM 1050 C C . SER A 1 126 ? -6.574 25.453 18.031 1 90.06 126 SER A C 1
ATOM 1052 O O . SER A 1 126 ? -6.477 24.672 17.078 1 90.06 126 SER A O 1
ATOM 1054 N N . PRO A 1 127 ? -5.551 25.766 18.734 1 84.75 127 PRO A N 1
ATOM 1055 C CA . PRO A 1 127 ? -4.285 25.062 18.484 1 84.75 127 PRO A CA 1
ATOM 1056 C C . PRO A 1 127 ? -4.445 23.547 18.438 1 84.75 127 PRO A C 1
ATOM 1058 O O . PRO A 1 127 ? -4.859 22.938 19.422 1 84.75 127 PRO A O 1
ATOM 1061 N N . GLY A 1 128 ? -4.176 23 17.297 1 83 128 GLY A N 1
ATOM 1062 C CA . GLY A 1 128 ? -4.156 21.547 17.125 1 83 128 GLY A CA 1
ATOM 1063 C C . GLY A 1 128 ? -5.535 20.953 16.906 1 83 128 GLY A C 1
ATOM 1064 O O . GLY A 1 128 ? -5.684 19.734 16.812 1 83 128 GLY A O 1
ATOM 1065 N N . VAL A 1 129 ? -6.492 21.75 16.922 1 87.25 129 VAL A N 1
ATOM 1066 C CA . VAL A 1 129 ? -7.859 21.25 16.797 1 87.25 129 VAL A CA 1
ATOM 1067 C C . VAL A 1 129 ? -8.516 21.828 15.547 1 87.25 129 VAL A C 1
ATOM 1069 O O . VAL A 1 129 ? -8.469 23.031 15.312 1 87.25 129 VAL A O 1
ATOM 1072 N N . ARG A 1 130 ? -9.141 20.922 14.75 1 90.25 130 ARG A N 1
ATOM 1073 C CA . ARG A 1 130 ? -9.875 21.312 13.547 1 90.25 130 ARG A CA 1
ATOM 1074 C C . ARG A 1 130 ? -11.328 20.844 13.617 1 90.25 130 ARG A C 1
ATOM 1076 O O . ARG A 1 130 ? -11.648 19.906 14.336 1 90.25 130 ARG A O 1
ATOM 1083 N N . LYS A 1 131 ? -12.133 21.625 12.922 1 90.19 131 LYS A N 1
ATOM 1084 C CA . LYS A 1 131 ? -13.555 21.312 12.922 1 90.19 131 LYS A CA 1
ATOM 1085 C C . LYS A 1 131 ? -13.812 19.922 12.328 1 90.19 131 LYS A C 1
ATOM 1087 O O . LYS A 1 131 ? -14.68 19.188 12.805 1 90.19 131 LYS A O 1
ATOM 1092 N N . VAL A 1 132 ? -13.133 19.609 11.227 1 90.5 132 VAL A N 1
ATOM 1093 C CA . VAL A 1 132 ? -13.289 18.312 10.555 1 90.5 132 VAL A CA 1
ATOM 1094 C C . VAL A 1 132 ? -11.914 17.734 10.227 1 90.5 132 VAL A C 1
ATOM 1096 O O . VAL A 1 132 ? -10.891 18.422 10.367 1 90.5 132 VAL A O 1
ATOM 1099 N N . ARG A 1 133 ? -11.938 16.484 9.812 1 92.19 133 ARG A N 1
ATOM 1100 C CA . ARG A 1 133 ? -10.68 15.812 9.469 1 92.19 133 ARG A CA 1
ATOM 1101 C C . ARG A 1 133 ? -10.289 16.094 8.016 1 92.19 133 ARG A C 1
ATOM 1103 O O . ARG A 1 133 ? -11.156 16.203 7.145 1 92.19 133 ARG A O 1
ATOM 1110 N N . HIS A 1 134 ? -8.969 16.188 7.723 1 92.81 134 HIS A N 1
ATOM 1111 C CA . HIS A 1 134 ? -8.445 16.5 6.398 1 92.81 134 HIS A CA 1
ATOM 1112 C C . HIS A 1 134 ? -8.977 15.531 5.348 1 92.81 134 HIS A C 1
ATOM 1114 O O . HIS A 1 134 ? -9.336 15.938 4.242 1 92.81 134 HIS A O 1
ATOM 1120 N N . HIS A 1 135 ? -9.086 14.211 5.695 1 93.12 135 HIS A N 1
ATOM 1121 C CA . HIS A 1 135 ? -9.438 13.203 4.699 1 93.12 135 HIS A CA 1
ATOM 1122 C C . HIS A 1 135 ? -10.867 13.414 4.195 1 93.12 135 HIS A C 1
ATOM 1124 O O . HIS A 1 135 ? -11.219 12.93 3.117 1 93.12 135 HIS A O 1
ATOM 1130 N N . GLN A 1 136 ? -11.68 14.148 4.91 1 92.62 136 GLN A N 1
ATOM 1131 C CA . GLN A 1 136 ? -13.07 14.375 4.547 1 92.62 136 GLN A CA 1
ATOM 1132 C C . GLN A 1 136 ? -13.18 15.289 3.33 1 92.62 136 GLN A C 1
ATOM 1134 O O . GLN A 1 136 ? -14.25 15.391 2.721 1 92.62 136 GLN A O 1
ATOM 1139 N N . PHE A 1 137 ? -12.109 15.953 2.975 1 91.06 137 PHE A N 1
ATOM 1140 C CA . PHE A 1 137 ? -12.102 16.828 1.808 1 91.06 137 PHE A CA 1
ATOM 1141 C C . PHE A 1 137 ? -11.672 16.062 0.561 1 91.06 137 PHE A C 1
ATOM 1143 O O . PHE A 1 137 ? -11.75 16.594 -0.552 1 91.06 137 PHE A O 1
ATOM 1150 N N . LEU A 1 138 ? -11.219 14.844 0.685 1 90.44 138 LEU A N 1
ATOM 1151 C CA . LEU A 1 138 ? -10.719 14.062 -0.443 1 90.44 138 LEU A CA 1
ATOM 1152 C C . LEU A 1 138 ? -11.875 13.461 -1.236 1 90.44 138 LEU A C 1
ATOM 1154 O O . LEU A 1 138 ? -12.867 13.016 -0.655 1 90.44 138 LEU A O 1
ATOM 1158 N N . THR A 1 139 ? -11.664 13.438 -2.545 1 84.38 139 THR A N 1
ATOM 1159 C CA . THR A 1 139 ? -12.695 12.898 -3.424 1 84.38 139 THR A CA 1
ATOM 1160 C C . THR A 1 139 ? -12.766 11.375 -3.311 1 84.38 139 THR A C 1
ATOM 1162 O O . THR A 1 139 ? -11.766 10.727 -3.021 1 84.38 139 THR A O 1
ATOM 1165 N N . ASP A 1 140 ? -13.898 10.805 -3.605 1 84.31 140 ASP A N 1
ATOM 1166 C CA . ASP A 1 140 ? -14.133 9.375 -3.445 1 84.31 140 ASP A CA 1
ATOM 1167 C C . ASP A 1 140 ? -13.453 8.57 -4.555 1 84.31 140 ASP A C 1
ATOM 1169 O O . ASP A 1 140 ? -13 7.449 -4.328 1 84.31 140 ASP A O 1
ATOM 1173 N N . ASP A 1 141 ? -13.375 9.172 -5.734 1 80.31 141 ASP A N 1
ATOM 1174 C CA . ASP A 1 141 ? -12.938 8.414 -6.906 1 80.31 141 ASP A CA 1
ATOM 1175 C C . ASP A 1 141 ? -11.414 8.43 -7.027 1 80.31 141 ASP A C 1
ATOM 1177 O O . ASP A 1 141 ? -10.812 7.473 -7.516 1 80.31 141 ASP A O 1
ATOM 1181 N N . ILE A 1 142 ? -10.773 9.539 -6.523 1 80 142 ILE A N 1
ATOM 1182 C CA . ILE A 1 142 ? -9.328 9.664 -6.691 1 80 142 ILE A CA 1
ATOM 1183 C C . ILE A 1 142 ? -8.664 9.859 -5.328 1 80 142 ILE A C 1
ATOM 1185 O O . ILE A 1 142 ? -7.738 9.133 -4.973 1 80 142 ILE A O 1
ATOM 1189 N N . GLY A 1 143 ? -9.172 10.82 -4.562 1 83.5 143 GLY A N 1
ATOM 1190 C CA . GLY A 1 143 ? -8.547 11.203 -3.305 1 83.5 143 GLY A CA 1
ATOM 1191 C C . GLY A 1 143 ? -8.461 10.062 -2.312 1 83.5 143 GLY A C 1
ATOM 1192 O O . GLY A 1 143 ? -7.371 9.719 -1.846 1 83.5 143 GLY A O 1
ATOM 1193 N N . HIS A 1 144 ? -9.57 9.398 -2.059 1 88.69 144 HIS A N 1
ATOM 1194 C CA . HIS A 1 144 ? -9.617 8.359 -1.03 1 88.69 144 HIS A CA 1
ATOM 1195 C C . HIS A 1 144 ? -8.875 7.109 -1.476 1 88.69 144 HIS A C 1
ATOM 1197 O O . HIS A 1 144 ? -8.094 6.539 -0.709 1 88.69 144 HIS A O 1
ATOM 1203 N N . PRO A 1 145 ? -9.062 6.68 -2.717 1 85.75 145 PRO A N 1
ATOM 1204 C CA . PRO A 1 145 ? -8.273 5.523 -3.156 1 85.75 145 PRO A CA 1
ATOM 1205 C C . PRO A 1 145 ? -6.77 5.777 -3.105 1 85.75 145 PRO A C 1
ATOM 1207 O O . PRO A 1 145 ? -6.004 4.902 -2.693 1 85.75 145 PRO A O 1
ATOM 1210 N N . THR A 1 146 ? -6.324 6.934 -3.432 1 86.38 146 THR A N 1
ATOM 1211 C CA . THR A 1 146 ? -4.91 7.281 -3.385 1 86.38 146 THR A CA 1
ATOM 1212 C C . THR A 1 146 ? -4.41 7.316 -1.943 1 86.38 146 THR A C 1
ATOM 1214 O O . THR A 1 146 ? -3.311 6.836 -1.651 1 86.38 146 THR A O 1
ATOM 1217 N N . LEU A 1 147 ? -5.211 7.887 -1.1 1 91.75 147 LEU A N 1
ATOM 1218 C CA . LEU A 1 147 ? -4.871 7.914 0.318 1 91.75 147 LEU A CA 1
ATOM 1219 C C . LEU A 1 147 ? -4.691 6.5 0.859 1 91.75 147 LEU A C 1
ATOM 1221 O O . LEU A 1 147 ? -3.707 6.215 1.547 1 91.75 147 LEU A O 1
ATOM 1225 N N . ARG A 1 148 ? -5.59 5.66 0.506 1 92 148 ARG A N 1
ATOM 1226 C CA . ARG A 1 148 ? -5.543 4.281 0.989 1 92 148 ARG A CA 1
ATOM 1227 C C . ARG A 1 148 ? -4.281 3.576 0.501 1 92 148 ARG A C 1
ATOM 1229 O O . ARG A 1 148 ? -3.588 2.922 1.282 1 92 148 ARG A O 1
ATOM 1236 N N . ASP A 1 149 ? -4.012 3.68 -0.751 1 91.62 149 ASP A N 1
ATOM 1237 C CA . ASP A 1 149 ? -2.803 3.082 -1.313 1 91.62 149 ASP A CA 1
ATOM 1238 C C . ASP A 1 149 ? -1.554 3.598 -0.605 1 91.62 149 ASP A C 1
ATOM 1240 O O . ASP A 1 149 ? -0.659 2.82 -0.267 1 91.62 149 ASP A O 1
ATOM 1244 N N . HIS A 1 150 ? -1.535 4.867 -0.421 1 93.38 150 HIS A N 1
ATOM 1245 C CA . HIS A 1 150 ? -0.383 5.488 0.224 1 93.38 150 HIS A CA 1
ATOM 1246 C C . HIS A 1 150 ? -0.201 4.969 1.646 1 93.38 150 HIS A C 1
ATOM 1248 O O . HIS A 1 150 ? 0.91 4.609 2.043 1 93.38 150 HIS A O 1
ATOM 1254 N N . ILE A 1 151 ? -1.299 4.93 2.379 1 96.19 151 ILE A N 1
ATOM 1255 C CA . ILE A 1 151 ? -1.237 4.477 3.764 1 96.19 151 ILE A CA 1
ATOM 1256 C C . ILE A 1 151 ? -0.742 3.033 3.814 1 96.19 151 ILE A C 1
ATOM 1258 O O . ILE A 1 151 ? 0.068 2.678 4.676 1 96.19 151 ILE A O 1
ATOM 1262 N N . SER A 1 152 ? -1.185 2.229 2.873 1 94.38 152 SER A N 1
ATOM 1263 C CA . SER A 1 152 ? -0.729 0.843 2.812 1 94.38 152 SER A CA 1
ATOM 1264 C C . SER A 1 152 ? 0.776 0.766 2.578 1 94.38 152 SER A C 1
ATOM 1266 O O . SER A 1 152 ? 1.465 -0.046 3.197 1 94.38 152 SER A O 1
ATOM 1268 N N . GLY A 1 153 ? 1.256 1.525 1.68 1 96.31 153 GLY A N 1
ATOM 1269 C CA . GLY A 1 153 ? 2.691 1.603 1.456 1 96.31 153 GLY A CA 1
ATOM 1270 C C . GLY A 1 153 ? 3.461 2.064 2.678 1 96.31 153 GLY A C 1
ATOM 1271 O O . GLY A 1 153 ? 4.512 1.505 3.004 1 96.31 153 GLY A O 1
ATOM 1272 N N . VAL A 1 154 ? 2.957 3.068 3.34 1 97.56 154 VAL A N 1
ATOM 1273 C CA . VAL A 1 154 ? 3.6 3.613 4.531 1 97.56 154 VAL A CA 1
ATOM 1274 C C . VAL A 1 154 ? 3.68 2.539 5.613 1 97.56 154 VAL A C 1
ATOM 1276 O O . VAL A 1 154 ? 4.73 2.346 6.227 1 97.56 154 VAL A O 1
ATOM 1279 N N . ILE A 1 155 ? 2.602 1.834 5.809 1 96.62 155 ILE A N 1
ATOM 1280 C CA . ILE A 1 155 ? 2.562 0.786 6.824 1 96.62 155 ILE A CA 1
ATOM 1281 C C . ILE A 1 155 ? 3.58 -0.3 6.484 1 96.62 155 ILE A C 1
ATOM 1283 O O . ILE A 1 155 ? 4.273 -0.811 7.367 1 96.62 155 ILE A O 1
ATOM 1287 N N . ALA A 1 156 ? 3.652 -0.649 5.215 1 96.38 156 ALA A N 1
ATOM 1288 C CA . ALA A 1 156 ? 4.629 -1.648 4.789 1 96.38 156 ALA A CA 1
ATOM 1289 C C . ALA A 1 156 ? 6.047 -1.212 5.141 1 96.38 156 ALA A C 1
ATOM 1291 O O . ALA A 1 156 ? 6.848 -2.012 5.633 1 96.38 156 ALA A O 1
ATOM 1292 N N . ILE A 1 157 ? 6.352 0.015 4.902 1 97.75 157 ILE A N 1
ATOM 1293 C CA . ILE A 1 157 ? 7.668 0.556 5.219 1 97.75 157 ILE A CA 1
ATOM 1294 C C . ILE A 1 157 ? 7.875 0.558 6.734 1 97.75 157 ILE A C 1
ATOM 1296 O O . ILE A 1 157 ? 8.969 0.258 7.219 1 97.75 157 ILE A O 1
ATOM 1300 N N . MET A 1 158 ? 6.832 0.929 7.461 1 97.75 158 MET A N 1
ATOM 1301 C CA . MET A 1 158 ? 6.922 0.925 8.922 1 97.75 158 MET A CA 1
ATOM 1302 C C . MET A 1 158 ? 7.234 -0.473 9.445 1 97.75 158 MET A C 1
ATOM 1304 O O . MET A 1 158 ? 8.039 -0.632 10.359 1 97.75 158 MET A O 1
ATOM 1308 N N . ARG A 1 159 ? 6.684 -1.506 8.844 1 94.12 159 ARG A N 1
ATOM 1309 C CA . ARG A 1 159 ? 6.875 -2.889 9.273 1 94.12 159 ARG A CA 1
ATOM 1310 C C . ARG A 1 159 ? 8.344 -3.283 9.203 1 94.12 159 ARG A C 1
ATOM 1312 O O . ARG A 1 159 ? 8.82 -4.078 10.023 1 94.12 159 ARG A O 1
ATOM 1319 N N . ILE A 1 160 ? 9.039 -2.695 8.297 1 95.75 160 ILE A N 1
ATOM 1320 C CA . ILE A 1 160 ? 10.414 -3.162 8.102 1 95.75 160 ILE A CA 1
ATOM 1321 C C . ILE A 1 160 ? 11.391 -2.16 8.719 1 95.75 160 ILE A C 1
ATOM 1323 O O . ILE A 1 160 ? 12.602 -2.26 8.508 1 95.75 160 ILE A O 1
ATOM 1327 N N . SER A 1 161 ? 10.852 -1.148 9.328 1 97.56 161 SER A N 1
ATOM 1328 C CA . SER A 1 161 ? 11.703 -0.152 9.969 1 97.56 161 SER A CA 1
ATOM 1329 C C . SER A 1 161 ? 11.93 -0.486 11.438 1 97.56 161 SER A C 1
ATOM 1331 O O . SER A 1 161 ? 11 -0.913 12.133 1 97.56 161 SER A O 1
ATOM 1333 N N . ASP A 1 162 ? 13.125 -0.226 11.883 1 96.19 162 ASP A N 1
ATOM 1334 C CA . ASP A 1 162 ? 13.484 -0.631 13.234 1 96.19 162 ASP A CA 1
ATOM 1335 C C . ASP A 1 162 ? 13.156 0.468 14.242 1 96.19 162 ASP A C 1
ATOM 1337 O O . ASP A 1 162 ? 12.883 0.184 15.414 1 96.19 162 ASP A O 1
ATOM 1341 N N . ASN A 1 163 ? 13.242 1.64 13.883 1 97.38 163 ASN A N 1
ATOM 1342 C CA . ASN A 1 163 ? 12.938 2.822 14.688 1 97.38 163 ASN A CA 1
ATOM 1343 C C . ASN A 1 163 ? 12.578 4.016 13.805 1 97.38 163 ASN A C 1
ATOM 1345 O O . ASN A 1 163 ? 12.578 3.914 12.578 1 97.38 163 ASN A O 1
ATOM 1349 N N . TRP A 1 164 ? 12.281 5.125 14.445 1 96.44 164 TRP A N 1
ATOM 1350 C CA . TRP A 1 164 ? 11.711 6.262 13.727 1 96.44 164 TRP A CA 1
ATOM 1351 C C . TRP A 1 164 ? 12.727 6.844 12.75 1 96.44 164 TRP A C 1
ATOM 1353 O O . TRP A 1 164 ? 12.391 7.129 11.594 1 96.44 164 TRP A O 1
ATOM 1363 N N . PRO A 1 165 ? 14.039 7.082 13.078 1 96.94 165 PRO A N 1
ATOM 1364 C CA . PRO A 1 165 ? 15.008 7.566 12.086 1 96.94 165 PRO A CA 1
ATOM 1365 C C . PRO A 1 165 ? 15.125 6.637 10.883 1 96.94 165 PRO A C 1
ATOM 1367 O O . PRO A 1 165 ? 15.227 7.105 9.742 1 96.94 165 PRO A O 1
ATOM 1370 N N . ASP A 1 166 ? 15.133 5.383 11.141 1 97.06 166 ASP A N 1
ATOM 1371 C CA . ASP A 1 166 ? 15.172 4.395 10.07 1 97.06 166 ASP A CA 1
ATOM 1372 C C . ASP A 1 166 ? 13.961 4.531 9.148 1 97.06 166 ASP A C 1
ATOM 1374 O O . ASP A 1 166 ? 14.094 4.527 7.926 1 97.06 166 ASP A O 1
ATOM 1378 N N . PHE A 1 167 ? 12.852 4.656 9.766 1 98.31 167 PHE A N 1
ATOM 1379 C CA . PHE A 1 167 ? 11.617 4.852 9.016 1 98.31 167 PHE A CA 1
ATOM 1380 C C . PHE A 1 167 ? 11.688 6.125 8.18 1 98.31 167 PHE A C 1
ATOM 1382 O O . PHE A 1 167 ? 11.312 6.125 7.004 1 98.31 167 PHE A O 1
ATOM 1389 N N . ARG A 1 168 ? 12.094 7.164 8.781 1 96 168 ARG A N 1
ATOM 1390 C CA . ARG A 1 168 ? 12.172 8.445 8.094 1 96 168 ARG A CA 1
ATOM 1391 C C . ARG A 1 168 ? 13.055 8.352 6.848 1 96 168 ARG A C 1
ATOM 1393 O O . ARG A 1 168 ? 12.711 8.906 5.797 1 96 168 ARG A O 1
ATOM 1400 N N . HIS A 1 169 ? 14.141 7.699 6.969 1 95.62 169 HIS A N 1
ATOM 1401 C CA . HIS A 1 169 ? 15.031 7.516 5.828 1 95.62 169 HIS A CA 1
ATOM 1402 C C . HIS A 1 169 ? 14.336 6.762 4.703 1 95.62 169 HIS A C 1
ATOM 1404 O O . HIS A 1 169 ? 14.422 7.152 3.535 1 95.62 169 HIS A O 1
ATOM 1410 N N . LYS A 1 170 ? 13.625 5.754 5.027 1 96.75 170 LYS A N 1
ATOM 1411 C CA . LYS A 1 170 ? 12.992 4.891 4.039 1 96.75 170 LYS A CA 1
ATOM 1412 C C . LYS A 1 170 ? 11.812 5.594 3.371 1 96.75 170 LYS A C 1
ATOM 1414 O O . LYS A 1 170 ? 11.602 5.449 2.166 1 96.75 170 LYS A O 1
ATOM 1419 N N . ILE A 1 171 ? 11.07 6.34 4.191 1 95.62 171 ILE A N 1
ATOM 1420 C CA . ILE A 1 171 ? 9.883 6.969 3.625 1 95.62 171 ILE A CA 1
ATOM 1421 C C . ILE A 1 171 ? 10.297 8.086 2.666 1 95.62 171 ILE A C 1
ATOM 1423 O O . ILE A 1 171 ? 9.625 8.32 1.656 1 95.62 171 ILE A O 1
ATOM 1427 N N . ILE A 1 172 ? 11.352 8.773 2.961 1 90.88 172 ILE A N 1
ATOM 1428 C CA . ILE A 1 172 ? 11.852 9.805 2.064 1 90.88 172 ILE A CA 1
ATOM 1429 C C . ILE A 1 172 ? 12.258 9.18 0.731 1 90.88 172 ILE A C 1
ATOM 1431 O O . ILE A 1 172 ? 12.008 9.75 -0.332 1 90.88 172 ILE A O 1
ATOM 1435 N N . LYS A 1 173 ? 12.898 8.055 0.797 1 91.19 173 LYS A N 1
ATOM 1436 C CA . LYS A 1 173 ? 13.312 7.348 -0.41 1 91.19 173 LYS A CA 1
ATOM 1437 C C . LYS A 1 173 ? 12.102 6.848 -1.194 1 91.19 173 LYS A C 1
ATOM 1439 O O . LYS A 1 173 ? 12.047 6.988 -2.418 1 91.19 173 LYS A O 1
ATOM 1444 N N . ALA A 1 174 ? 11.109 6.293 -0.522 1 93.56 174 ALA A N 1
ATOM 1445 C CA . ALA A 1 174 ? 9.953 5.66 -1.163 1 93.56 174 ALA A CA 1
ATOM 1446 C C . ALA A 1 174 ? 8.984 6.707 -1.703 1 93.56 174 ALA A C 1
ATOM 1448 O O . ALA A 1 174 ? 8.375 6.512 -2.758 1 93.56 174 ALA A O 1
ATOM 1449 N N . TYR A 1 175 ? 8.773 7.77 -0.894 1 91.75 175 TYR A N 1
ATOM 1450 C CA . TYR A 1 175 ? 7.773 8.789 -1.196 1 91.75 175 TYR A CA 1
ATOM 1451 C C . TYR A 1 175 ? 8.352 10.188 -1.022 1 91.75 175 TYR A C 1
ATOM 1453 O O . TYR A 1 175 ? 7.969 10.914 -0.102 1 91.75 175 TYR A O 1
ATOM 1461 N N . PRO A 1 176 ? 9.172 10.586 -1.877 1 84.81 176 PRO A N 1
ATOM 1462 C CA . PRO A 1 176 ? 9.727 11.93 -1.751 1 84.81 176 PRO A CA 1
ATOM 1463 C C . PRO A 1 176 ? 8.672 13.023 -1.899 1 84.81 176 PRO A C 1
ATOM 1465 O O . PRO A 1 176 ? 7.668 12.828 -2.588 1 84.81 176 PRO A O 1
ATOM 1468 N N . ILE A 1 177 ? 8.844 14.055 -1.188 1 76.94 177 ILE A N 1
ATOM 1469 C CA . ILE A 1 177 ? 7.941 15.195 -1.303 1 76.94 177 ILE A CA 1
ATOM 1470 C C . ILE A 1 177 ? 8.25 15.977 -2.58 1 76.94 177 ILE A C 1
ATOM 1472 O O . ILE A 1 177 ? 9.406 16.312 -2.842 1 76.94 177 ILE A O 1
ATOM 1476 N N . VAL A 1 178 ? 7.5 15.742 -3.594 1 51.12 178 VAL A N 1
ATOM 1477 C CA . VAL A 1 178 ? 7.738 16.406 -4.871 1 51.12 178 VAL A CA 1
ATOM 1478 C C . VAL A 1 178 ? 7.633 17.922 -4.695 1 51.12 178 VAL A C 1
ATOM 1480 O O . VAL A 1 178 ? 6.703 18.422 -4.055 1 51.12 178 VAL A O 1
ATOM 1483 N N . GLY A 1 179 ? 8.648 18.688 -5.047 1 49 179 GLY A N 1
ATOM 1484 C CA . GLY A 1 179 ? 8.875 20.125 -4.938 1 49 179 GLY A CA 1
ATOM 1485 C C . GLY A 1 179 ? 9.93 20.484 -3.914 1 49 179 GLY A C 1
ATOM 1486 O O . GLY A 1 179 ? 10.641 21.469 -4.066 1 49 179 GLY A O 1
ATOM 1487 N N . GLU A 1 180 ? 9.797 19.703 -2.76 1 42.59 180 GLU A N 1
ATOM 1488 C CA . GLU A 1 180 ? 10.836 20.078 -1.809 1 42.59 180 GLU A CA 1
ATOM 1489 C C . GLU A 1 180 ? 12.203 19.562 -2.252 1 42.59 180 GLU A C 1
ATOM 1491 O O . GLU A 1 180 ? 13.227 20.234 -2.033 1 42.59 180 GLU A O 1
ATOM 1496 N N . GLN A 1 181 ? 12.305 18.344 -2.553 1 39.69 181 GLN A N 1
ATOM 1497 C CA . GLN A 1 181 ? 13.648 17.844 -2.855 1 39.69 181 GLN A CA 1
ATOM 1498 C C . GLN A 1 181 ? 14.219 18.531 -4.094 1 39.69 181 GLN A C 1
ATOM 1500 O O . GLN A 1 181 ? 15.422 18.797 -4.168 1 39.69 181 GLN A O 1
ATOM 1505 N N . HIS A 1 182 ? 13.492 18.594 -5.086 1 39.16 182 HIS A N 1
ATOM 1506 C CA . HIS A 1 182 ? 14.086 19.422 -6.133 1 39.16 182 HIS A CA 1
ATOM 1507 C C . HIS A 1 182 ? 14.453 20.797 -5.609 1 39.16 182 HIS A C 1
ATOM 1509 O O . HIS A 1 182 ? 15.391 21.422 -6.105 1 39.16 182 HIS A O 1
ATOM 1515 N N . LEU A 1 183 ? 13.727 21.25 -4.688 1 34.34 183 LEU A N 1
ATOM 1516 C CA . LEU A 1 183 ? 14.195 22.531 -4.152 1 34.34 183 LEU A CA 1
ATOM 1517 C C . LEU A 1 183 ? 15.539 22.359 -3.451 1 34.34 183 LEU A C 1
ATOM 1519 O O . LEU A 1 183 ? 16.406 23.234 -3.557 1 34.34 183 LEU A O 1
ATOM 1523 N N . LEU A 1 184 ? 15.758 21.266 -2.789 1 34.66 184 LEU A N 1
ATOM 1524 C CA . LEU A 1 184 ? 17.078 21.172 -2.172 1 34.66 184 LEU A CA 1
ATOM 1525 C C . LEU A 1 184 ? 18.156 20.891 -3.221 1 34.66 184 LEU A C 1
ATOM 1527 O O . LEU A 1 184 ? 19.25 21.438 -3.146 1 34.66 184 LEU A O 1
ATOM 1531 N N . ASP A 1 185 ? 17.922 20 -4.078 1 35.31 185 ASP A N 1
ATOM 1532 C CA . ASP A 1 185 ? 18.953 19.797 -5.082 1 35.31 185 ASP A CA 1
ATOM 1533 C C . ASP A 1 185 ? 19.094 21.016 -5.98 1 35.31 185 ASP A C 1
ATOM 1535 O O . ASP A 1 185 ? 20.188 21.297 -6.496 1 35.31 185 ASP A O 1
ATOM 1539 N N . LEU A 1 186 ? 18.047 21.688 -6.27 1 33.31 186 LEU A N 1
ATOM 1540 C CA . LEU A 1 186 ? 18.188 22.969 -6.941 1 33.31 186 LEU A CA 1
ATOM 1541 C C . LEU A 1 186 ? 18.969 23.953 -6.066 1 33.31 186 LEU A C 1
ATOM 1543 O O . LEU A 1 186 ? 19.734 24.781 -6.574 1 33.31 186 LEU A O 1
ATOM 1547 N N . TYR A 1 187 ? 18.766 23.984 -4.77 1 32.06 187 TYR A N 1
ATOM 1548 C CA . TYR A 1 187 ? 19.578 24.859 -3.918 1 32.06 187 TYR A CA 1
ATOM 1549 C C . TYR A 1 187 ? 21 24.344 -3.803 1 32.06 187 TYR A C 1
ATOM 1551 O O . TYR A 1 187 ? 21.922 25.109 -3.514 1 32.06 187 TYR A O 1
ATOM 1559 N N . ARG A 1 188 ? 21.125 23.094 -3.889 1 35.38 188 ARG A N 1
ATOM 1560 C CA . ARG A 1 188 ? 22.516 22.641 -3.807 1 35.38 188 ARG A CA 1
ATOM 1561 C C . ARG A 1 188 ? 23.297 23.031 -5.055 1 35.38 188 ARG A C 1
ATOM 1563 O O . ARG A 1 188 ? 24.516 23.141 -5.016 1 35.38 188 ARG A O 1
ATOM 1570 N N . ASP A 1 189 ? 22.609 22.984 -6.125 1 33.25 189 ASP A N 1
ATOM 1571 C CA . ASP A 1 189 ? 23.344 23.406 -7.316 1 33.25 189 ASP A CA 1
ATOM 1572 C C . ASP A 1 189 ? 23.391 24.922 -7.414 1 33.25 189 ASP A C 1
ATOM 1574 O O . ASP A 1 189 ? 23.797 25.469 -8.445 1 33.25 189 ASP A O 1
ATOM 1578 N N . ILE A 1 190 ? 22.75 25.578 -6.461 1 30.52 190 ILE A N 1
ATOM 1579 C CA . ILE A 1 190 ? 23.125 26.984 -6.531 1 30.52 190 ILE A CA 1
ATOM 1580 C C . ILE A 1 190 ? 24.562 27.172 -6.043 1 30.52 190 ILE A C 1
ATOM 1582 O O . ILE A 1 190 ? 24.891 26.812 -4.906 1 30.52 190 ILE A O 1
ATOM 1586 N N . PRO A 1 191 ? 25.469 27.234 -6.891 1 30.72 191 PRO A N 1
ATOM 1587 C CA . PRO A 1 191 ? 26.844 27.562 -6.473 1 30.72 191 PRO A CA 1
ATOM 1588 C C . PRO A 1 191 ? 26.891 28.656 -5.402 1 30.72 191 PRO A C 1
ATOM 1590 O O . PRO A 1 191 ? 26.031 29.547 -5.387 1 30.72 191 PRO A O 1
ATOM 1593 N N . GLU A 1 192 ? 27.344 28.375 -4.18 1 34 192 GLU A N 1
ATOM 1594 C CA . GLU A 1 192 ? 27.625 29.344 -3.123 1 34 192 GLU A CA 1
ATOM 1595 C C . GLU A 1 192 ? 28.094 30.672 -3.701 1 34 192 GLU A C 1
ATOM 1597 O O . GLU A 1 192 ? 27.906 31.719 -3.076 1 34 192 GLU A O 1
ATOM 1602 N N . ASP A 1 193 ? 28.75 30.516 -4.832 1 34.56 193 ASP A N 1
ATOM 1603 C CA . ASP A 1 193 ? 29.422 31.734 -5.266 1 34.56 193 ASP A CA 1
ATOM 1604 C C . ASP A 1 193 ? 28.406 32.812 -5.68 1 34.56 193 ASP A C 1
ATOM 1606 O O . ASP A 1 193 ? 28.766 33.969 -5.914 1 34.56 193 ASP A O 1
ATOM 1610 N N . GLU A 1 194 ? 27.219 32.469 -6.094 1 33.53 194 GLU A N 1
ATOM 1611 C CA . GLU A 1 194 ? 26.469 33.594 -6.617 1 33.53 194 GLU A CA 1
ATOM 1612 C C . GLU A 1 194 ? 25.75 34.344 -5.5 1 33.53 194 GLU A C 1
ATOM 1614 O O . GLU A 1 194 ? 25.062 35.344 -5.75 1 33.53 194 GLU A O 1
ATOM 1619 N N . ILE A 1 195 ? 25.75 33.812 -4.285 1 32.44 195 ILE A N 1
ATOM 1620 C CA . ILE A 1 195 ? 25.188 34.688 -3.27 1 32.44 195 ILE A CA 1
ATOM 1621 C C . ILE A 1 195 ? 26.188 35.781 -2.932 1 32.44 195 ILE A C 1
ATOM 1623 O O . ILE A 1 195 ? 25.844 36.781 -2.254 1 32.44 195 ILE A O 1
ATOM 1627 N N . ASP A 1 196 ? 27.453 35.5 -3.121 1 28.78 196 ASP A N 1
ATOM 1628 C CA . ASP A 1 196 ? 28.328 36.562 -2.627 1 28.78 196 ASP A CA 1
ATOM 1629 C C . ASP A 1 196 ? 28.328 37.75 -3.572 1 28.78 196 ASP A C 1
ATOM 1631 O O . ASP A 1 196 ? 28.812 38.844 -3.223 1 28.78 196 ASP A O 1
ATOM 1635 N N . ASP A 1 197 ? 27.938 37.625 -4.832 1 25.38 197 ASP A N 1
ATOM 1636 C CA . ASP A 1 197 ? 28.078 38.969 -5.398 1 25.38 197 ASP A CA 1
ATOM 1637 C C . ASP A 1 197 ? 26.812 39.812 -5.195 1 25.38 197 ASP A C 1
ATOM 1639 O O . ASP A 1 197 ? 25.703 39.281 -5.305 1 25.38 197 ASP A O 1
ATOM 1643 N N . MET B 1 1 ? 6.098 -28.109 38.531 1 31.31 1 MET B N 1
ATOM 1644 C CA . MET B 1 1 ? 6.348 -26.672 38.531 1 31.31 1 MET B CA 1
ATOM 1645 C C . MET B 1 1 ? 7.031 -26.25 37.219 1 31.31 1 MET B C 1
ATOM 1647 O O . MET B 1 1 ? 6.758 -25.172 36.688 1 31.31 1 MET B O 1
ATOM 1651 N N . LEU B 1 2 ? 7.957 -27.094 36.719 1 42.34 2 LEU B N 1
ATOM 1652 C CA . LEU B 1 2 ? 8.703 -26.812 35.5 1 42.34 2 LEU B CA 1
ATOM 1653 C C . LEU B 1 2 ? 7.801 -26.969 34.281 1 42.34 2 LEU B C 1
ATOM 1655 O O . LEU B 1 2 ? 7.973 -26.25 33.281 1 42.34 2 LEU B O 1
ATOM 1659 N N . GLU B 1 3 ? 6.902 -27.906 34.281 1 43.62 3 GLU B N 1
ATOM 1660 C CA . GLU B 1 3 ? 6.02 -28.109 33.125 1 43.62 3 GLU B CA 1
ATOM 1661 C C . GLU B 1 3 ? 5.027 -26.969 33 1 43.62 3 GLU B C 1
ATOM 1663 O O . GLU B 1 3 ? 4.684 -26.578 31.875 1 43.62 3 GLU B O 1
ATOM 1668 N N . LEU B 1 4 ? 4.445 -26.469 34.156 1 43.62 4 LEU B N 1
ATOM 1669 C CA . LEU B 1 4 ? 3.566 -25.312 34.094 1 43.62 4 LEU B CA 1
ATOM 1670 C C . LEU B 1 4 ? 4.301 -24.094 33.531 1 43.62 4 LEU B C 1
ATOM 1672 O O . LEU B 1 4 ? 3.717 -23.297 32.781 1 43.62 4 LEU B O 1
ATOM 1676 N N . ASN B 1 5 ? 5.59 -24 33.875 1 40.47 5 ASN B N 1
ATOM 1677 C CA . ASN B 1 5 ? 6.383 -22.875 33.406 1 40.47 5 ASN B CA 1
ATOM 1678 C C . ASN B 1 5 ? 6.629 -22.922 31.906 1 40.47 5 ASN B C 1
ATOM 1680 O O . ASN B 1 5 ? 6.703 -21.891 31.25 1 40.47 5 ASN B O 1
ATOM 1684 N N . HIS B 1 6 ? 6.777 -24.172 31.422 1 38.53 6 HIS B N 1
ATOM 1685 C CA . HIS B 1 6 ? 7.012 -24.281 29.984 1 38.53 6 HIS B CA 1
ATOM 1686 C C . HIS B 1 6 ? 5.758 -23.922 29.203 1 38.53 6 HIS B C 1
ATOM 1688 O O . HIS B 1 6 ? 5.848 -23.297 28.141 1 38.53 6 HIS B O 1
ATOM 1694 N N . LYS B 1 7 ? 4.547 -24.406 29.688 1 42.31 7 LYS B N 1
ATOM 1695 C CA . LYS B 1 7 ? 3.293 -24.031 29.031 1 42.31 7 LYS B CA 1
ATOM 1696 C C . LYS B 1 7 ? 3.066 -22.531 29.109 1 42.31 7 LYS B C 1
ATOM 1698 O O . LYS B 1 7 ? 2.564 -21.922 28.156 1 42.31 7 LYS B O 1
ATOM 1703 N N . HIS B 1 8 ? 3.436 -21.938 30.234 1 41.56 8 HIS B N 1
ATOM 1704 C CA . HIS B 1 8 ? 3.273 -20.5 30.391 1 41.56 8 HIS B CA 1
ATOM 1705 C C . HIS B 1 8 ? 4.219 -19.734 29.484 1 41.56 8 HIS B C 1
ATOM 1707 O O . HIS B 1 8 ? 3.838 -18.719 28.906 1 41.56 8 HIS B O 1
ATOM 1713 N N . MET B 1 9 ? 5.449 -20.219 29.391 1 41.53 9 MET B N 1
ATOM 1714 C CA . MET B 1 9 ? 6.406 -19.547 28.516 1 41.53 9 MET B CA 1
ATOM 1715 C C . MET B 1 9 ? 6.027 -19.734 27.047 1 41.53 9 MET B C 1
ATOM 1717 O O . MET B 1 9 ? 6.23 -18.844 26.234 1 41.53 9 MET B O 1
ATOM 1721 N N . LEU B 1 10 ? 5.555 -20.984 26.766 1 41.94 10 LEU B N 1
ATOM 1722 C CA . LEU B 1 10 ? 5.059 -21.188 25.406 1 41.94 10 LEU B CA 1
ATOM 1723 C C . LEU B 1 10 ? 3.844 -20.312 25.125 1 41.94 10 LEU B C 1
ATOM 1725 O O . LEU B 1 10 ? 3.707 -19.766 24.031 1 41.94 10 LEU B O 1
ATOM 1729 N N . ASP B 1 11 ? 2.998 -20.188 26.141 1 43.66 11 ASP B N 1
ATOM 1730 C CA . ASP B 1 11 ? 1.851 -19.297 26 1 43.66 11 ASP B CA 1
ATOM 1731 C C . ASP B 1 11 ? 2.301 -17.859 25.781 1 43.66 11 ASP B C 1
ATOM 1733 O O . ASP B 1 11 ? 1.704 -17.125 24.984 1 43.66 1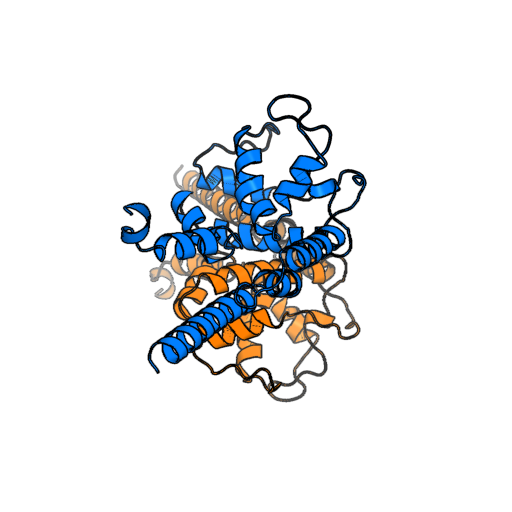1 ASP B O 1
ATOM 1737 N N . MET B 1 12 ? 3.369 -17.562 26.438 1 41 12 MET B N 1
ATOM 1738 C CA . MET B 1 12 ? 3.818 -16.188 26.281 1 41 12 MET B CA 1
ATOM 1739 C C . MET B 1 12 ? 4.418 -15.961 24.891 1 41 12 MET B C 1
ATOM 1741 O O . MET B 1 12 ? 4.188 -14.922 24.266 1 41 12 MET B O 1
ATOM 1745 N N . ARG B 1 13 ? 5.219 -16.922 24.453 1 41.75 13 ARG B N 1
ATOM 1746 C CA . ARG B 1 13 ? 5.805 -16.781 23.125 1 41.75 13 ARG B CA 1
ATOM 1747 C C . ARG B 1 13 ? 4.727 -16.781 22.047 1 41.75 13 ARG B C 1
ATOM 1749 O O . ARG B 1 13 ? 4.82 -16.047 21.062 1 41.75 13 ARG B O 1
ATOM 1756 N N . TYR B 1 14 ? 3.744 -17.625 22.328 1 41.66 14 TYR B N 1
ATOM 1757 C CA . TYR B 1 14 ? 2.619 -17.641 21.391 1 41.66 14 TYR B CA 1
ATOM 1758 C C . TYR B 1 14 ? 1.889 -16.297 21.406 1 41.66 14 TYR B C 1
ATOM 1760 O O . TYR B 1 14 ? 1.505 -15.781 20.359 1 41.66 14 TYR B O 1
ATOM 1768 N N . ARG B 1 15 ? 1.763 -15.797 22.562 1 45.88 15 ARG B N 1
ATOM 1769 C CA . ARG B 1 15 ? 1.11 -14.492 22.656 1 45.88 15 ARG B CA 1
ATOM 1770 C C . ARG B 1 15 ? 1.912 -13.43 21.922 1 45.88 15 ARG B C 1
ATOM 1772 O O . ARG B 1 15 ? 1.341 -12.578 21.234 1 45.88 15 ARG B O 1
ATOM 1779 N N . GLU B 1 16 ? 3.139 -13.586 22.125 1 42.72 16 GLU B N 1
ATOM 1780 C CA . GLU B 1 16 ? 3.975 -12.602 21.453 1 42.72 16 GLU B CA 1
ATOM 1781 C C . GLU B 1 16 ? 3.945 -12.797 19.938 1 42.72 16 GLU B C 1
ATOM 1783 O O . GLU B 1 16 ? 3.854 -11.828 19.188 1 42.72 16 GLU B O 1
ATOM 1788 N N . THR B 1 17 ? 4.055 -14.078 19.594 1 43.41 17 THR B N 1
ATOM 1789 C CA . THR B 1 17 ? 3.969 -14.344 18.156 1 43.41 17 THR B CA 1
ATOM 1790 C C . THR B 1 17 ? 2.586 -13.984 17.625 1 43.41 17 THR B C 1
ATOM 1792 O O . THR B 1 17 ? 2.465 -13.398 16.547 1 43.41 17 THR B O 1
ATOM 1795 N N . ALA B 1 18 ? 1.596 -14.414 18.406 1 44.94 18 ALA B N 1
ATOM 1796 C CA . ALA B 1 18 ? 0.235 -14.039 18.031 1 44.94 18 ALA B CA 1
ATOM 1797 C C . ALA B 1 18 ? 0.076 -12.523 17.984 1 44.94 18 ALA B C 1
ATOM 1799 O O . ALA B 1 18 ? -0.571 -11.984 17.078 1 44.94 18 ALA B O 1
ATOM 1800 N N . GLU B 1 19 ? 0.607 -11.984 18.984 1 45 19 GLU B N 1
ATOM 1801 C CA . GLU B 1 19 ? 0.553 -10.523 19.016 1 45 19 GLU B CA 1
ATOM 1802 C C . GLU B 1 19 ? 1.339 -9.914 17.859 1 45 19 GLU B C 1
ATOM 1804 O O . GLU B 1 19 ? 0.894 -8.945 17.25 1 45 19 GLU B O 1
ATOM 1809 N N . ARG B 1 20 ? 2.426 -10.531 17.625 1 41.19 20 ARG B N 1
ATOM 1810 C CA . ARG B 1 20 ? 3.189 -10.062 16.484 1 41.19 20 ARG B CA 1
ATOM 1811 C C . ARG B 1 20 ? 2.422 -10.297 15.18 1 41.19 20 ARG B C 1
ATOM 1813 O O . ARG B 1 20 ? 2.424 -9.445 14.289 1 41.19 20 ARG B O 1
ATOM 182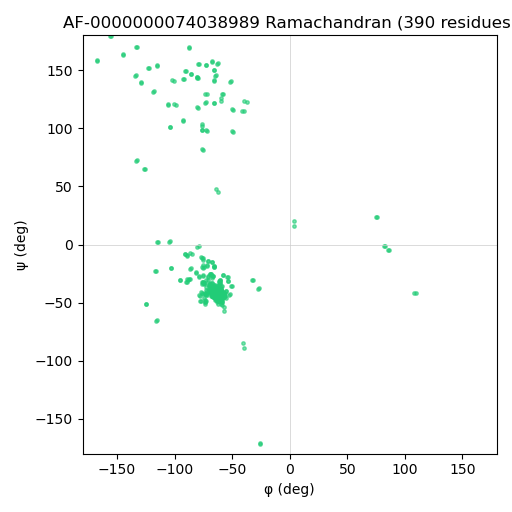0 N N . CYS B 1 21 ? 1.946 -11.484 15.172 1 43.16 21 CYS B N 1
ATOM 1821 C CA . CYS B 1 21 ? 1.116 -11.766 14.008 1 43.16 21 CYS B CA 1
ATOM 1822 C C . CYS B 1 21 ? -0.069 -10.812 13.938 1 43.16 21 CYS B C 1
ATOM 1824 O O . CYS B 1 21 ? -0.433 -10.344 12.859 1 43.16 21 CYS B O 1
ATOM 1826 N N . ARG B 1 22 ? -0.567 -10.625 15.234 1 45.28 22 ARG B N 1
ATOM 1827 C CA . ARG B 1 22 ? -1.684 -9.688 15.297 1 45.28 22 ARG B CA 1
ATOM 1828 C C . ARG B 1 22 ? -1.267 -8.305 14.805 1 45.28 22 ARG B C 1
ATOM 1830 O O . ARG B 1 22 ? -2.021 -7.645 14.086 1 45.28 22 ARG B O 1
ATOM 1837 N N . ILE B 1 23 ? -0.175 -7.984 15.32 1 42.62 23 ILE B N 1
ATOM 1838 C CA . ILE B 1 23 ? 0.317 -6.656 14.961 1 42.62 23 ILE B CA 1
ATOM 1839 C C . ILE B 1 23 ? 0.625 -6.602 13.469 1 42.62 23 ILE B C 1
ATOM 1841 O O . ILE B 1 23 ? 0.36 -5.594 12.812 1 42.62 23 ILE B O 1
ATOM 1845 N N . LEU B 1 24 ? 1.279 -7.652 13.156 1 39.59 24 LEU B N 1
ATOM 1846 C CA . LEU B 1 24 ? 1.663 -7.699 11.75 1 39.59 24 LEU B CA 1
ATOM 1847 C C . LEU B 1 24 ? 0.432 -7.77 10.852 1 39.59 24 LEU B C 1
ATOM 1849 O O . LEU B 1 24 ? 0.453 -7.273 9.727 1 39.59 24 LEU B O 1
ATOM 1853 N N . LEU B 1 25 ? -0.518 -8.57 11.414 1 40.88 25 LEU B N 1
ATOM 1854 C CA . LEU B 1 25 ? -1.629 -8.852 10.516 1 40.88 25 LEU B CA 1
ATOM 1855 C C . LEU B 1 25 ? -2.555 -7.641 10.406 1 40.88 25 LEU B C 1
ATOM 1857 O O . LEU B 1 25 ? -3.105 -7.184 11.406 1 40.88 25 LEU B O 1
ATOM 1861 N N . GLY B 1 26 ? -2.381 -6.82 9.781 1 37.72 26 GLY B N 1
ATOM 1862 C CA . GLY B 1 26 ? -3.25 -5.711 9.422 1 37.72 26 GLY B CA 1
ATOM 1863 C C . GLY B 1 26 ? -4.727 -6.055 9.516 1 37.72 26 GLY B C 1
ATOM 1864 O O . GLY B 1 26 ? -5.086 -7.152 9.938 1 37.72 26 GLY B O 1
ATOM 1865 N N . GLY B 1 27 ? -5.633 -5.199 9.039 1 34.62 27 GLY B N 1
ATOM 1866 C CA . GLY B 1 27 ? -7.074 -5.352 9.133 1 34.62 27 GLY B CA 1
ATOM 1867 C C . GLY B 1 27 ? -7.539 -6.781 8.906 1 34.62 27 GLY B C 1
ATOM 1868 O O . GLY B 1 27 ? -7.785 -7.516 9.867 1 34.62 27 GLY B O 1
ATOM 1869 N N . PHE B 1 28 ? -7.785 -7.098 7.629 1 37.66 28 PHE B N 1
ATOM 1870 C CA . PHE B 1 28 ? -8.539 -8.297 7.301 1 37.66 28 PHE B CA 1
ATOM 1871 C C . PHE B 1 28 ? -7.758 -9.555 7.676 1 37.66 28 PHE B C 1
ATOM 1873 O O . PHE B 1 28 ? -8.344 -10.562 8.078 1 37.66 28 PHE B O 1
ATOM 1880 N N . ALA B 1 29 ? -6.477 -9.523 7.707 1 39.56 29 ALA B N 1
ATOM 1881 C CA . ALA B 1 29 ? -5.734 -10.742 8.039 1 39.56 29 ALA B CA 1
ATOM 1882 C C . ALA B 1 29 ? -5.883 -11.086 9.516 1 39.56 29 ALA B C 1
ATOM 1884 O O . ALA B 1 29 ? -5.742 -12.25 9.906 1 39.56 29 ALA B O 1
ATOM 1885 N N . LYS B 1 30 ? -6.27 -10.195 10.273 1 42.03 30 LYS B N 1
ATOM 1886 C CA . LYS B 1 30 ? -6.41 -10.484 11.695 1 42.03 30 LYS B CA 1
ATOM 1887 C C . LYS B 1 30 ? -7.422 -11.602 11.93 1 42.03 30 LYS B C 1
ATOM 1889 O O . LYS B 1 30 ? -7.18 -12.5 12.742 1 42.03 30 LYS B O 1
ATOM 1894 N N . ILE B 1 31 ? -8.484 -11.375 11.227 1 38 31 ILE B N 1
ATOM 1895 C CA . ILE B 1 31 ? -9.547 -12.328 11.547 1 38 31 ILE B CA 1
ATOM 1896 C C . ILE B 1 31 ? -9.094 -13.742 11.188 1 38 31 ILE B C 1
ATOM 1898 O O . ILE B 1 31 ? -9.281 -14.68 11.961 1 38 31 ILE B O 1
ATOM 1902 N N . GLY B 1 32 ? -8.484 -13.852 10.047 1 38.44 32 GLY B N 1
ATOM 1903 C CA . GLY B 1 32 ? -8.227 -15.211 9.594 1 38.44 32 GLY B CA 1
ATOM 1904 C C . GLY B 1 32 ? -7.082 -15.883 10.328 1 38.44 32 GLY B C 1
ATOM 1905 O O . GLY B 1 32 ? -7.141 -17.078 10.625 1 38.44 32 GLY B O 1
ATOM 1906 N N . ILE B 1 33 ? -6.152 -15.133 10.703 1 41.75 33 ILE B N 1
ATOM 1907 C CA . ILE B 1 33 ? -4.969 -15.742 11.297 1 41.75 33 ILE B CA 1
ATOM 1908 C C . ILE B 1 33 ? -5.258 -16.125 12.75 1 41.75 33 ILE B C 1
ATOM 1910 O O . ILE B 1 33 ? -4.879 -17.219 13.195 1 41.75 33 ILE B O 1
ATOM 1914 N N . ILE B 1 34 ? -5.91 -15.188 13.422 1 43.88 34 ILE B N 1
ATOM 1915 C CA . ILE B 1 34 ? -6.227 -15.555 14.797 1 43.88 34 ILE B CA 1
ATOM 1916 C C . ILE B 1 34 ? -6.91 -16.922 14.82 1 43.88 34 ILE B C 1
ATOM 1918 O O . ILE B 1 34 ? -6.625 -17.75 15.695 1 43.88 34 ILE B O 1
ATOM 1922 N N . ALA B 1 35 ? -7.648 -17.016 13.789 1 41.38 35 ALA B N 1
ATOM 1923 C CA . ALA B 1 35 ? -8.391 -18.281 13.766 1 41.38 35 ALA B CA 1
ATOM 1924 C C . ALA B 1 35 ? -7.457 -19.453 13.523 1 41.38 35 ALA B C 1
ATOM 1926 O O . ALA B 1 35 ? -7.695 -20.562 14.023 1 41.38 35 ALA B O 1
ATOM 1927 N N . LEU B 1 36 ? -6.316 -19.125 12.852 1 44.22 36 LEU B N 1
ATOM 1928 C CA . LEU B 1 36 ? -5.465 -20.25 12.469 1 44.22 36 LEU B CA 1
ATOM 1929 C C . LEU B 1 36 ? -4.375 -20.484 13.508 1 44.22 36 LEU B C 1
ATOM 1931 O O . LEU B 1 36 ? -3.871 -21.609 13.641 1 44.22 36 LEU B O 1
ATOM 1935 N N . VAL B 1 37 ? -3.926 -19.438 14.172 1 41.94 37 VAL B N 1
ATOM 1936 C CA . VAL B 1 37 ? -2.795 -19.562 15.086 1 41.94 37 VAL B CA 1
ATOM 1937 C C . VAL B 1 37 ? -3.244 -20.25 16.375 1 41.94 37 VAL B C 1
ATOM 1939 O O . VAL B 1 37 ? -2.416 -20.609 17.219 1 41.94 37 VAL B O 1
ATOM 1942 N N . ASP B 1 38 ? -4.422 -20.359 16.578 1 37.16 38 ASP B N 1
ATOM 1943 C CA . ASP B 1 38 ? -4.676 -21.031 17.844 1 37.16 38 ASP B CA 1
ATOM 1944 C C . ASP B 1 38 ? -4.129 -22.453 17.844 1 37.16 38 ASP B C 1
ATOM 1946 O O . ASP B 1 38 ? -4.883 -23.422 17.672 1 37.16 38 ASP B O 1
ATOM 1950 N N . GLU B 1 39 ? -2.99 -22.578 17.391 1 39.25 39 GLU B N 1
ATOM 1951 C CA . GLU B 1 39 ? -2.465 -23.938 17.422 1 39.25 39 GLU B CA 1
ATOM 1952 C C . GLU B 1 39 ? -2.461 -24.5 18.844 1 39.25 39 GLU B C 1
ATOM 1954 O O . GLU B 1 39 ? -2.561 -25.719 19.031 1 39.25 39 GLU B O 1
ATOM 1959 N N . ALA B 1 40 ? -1.862 -23.812 19.797 1 34.5 40 ALA B N 1
ATOM 1960 C CA . ALA B 1 40 ? -1.604 -24.516 21.062 1 34.5 40 ALA B CA 1
ATOM 1961 C C . ALA B 1 40 ? -2.875 -25.172 21.594 1 34.5 40 ALA B C 1
ATOM 1963 O O . ALA B 1 40 ? -2.828 -25.938 22.562 1 34.5 40 ALA B O 1
ATOM 1964 N N . THR B 1 41 ? -3.926 -24.422 21.5 1 38.06 41 THR B N 1
ATOM 1965 C CA . THR B 1 41 ? -5.07 -25.141 22.047 1 38.06 41 THR B CA 1
ATOM 1966 C C . THR B 1 41 ? -5.566 -26.203 21.078 1 38.06 41 THR B C 1
ATOM 1968 O O . THR B 1 41 ? -5.379 -26.078 19.859 1 38.06 41 THR B O 1
ATOM 1971 N N . GLY B 1 42 ? -5.207 -27.531 21.344 1 36.47 42 GLY B N 1
ATOM 1972 C CA . GLY B 1 42 ? -5.832 -28.672 20.703 1 36.47 42 GLY B CA 1
ATOM 1973 C C . GLY B 1 42 ? -6.848 -28.297 19.656 1 36.47 42 GLY B C 1
ATOM 1974 O O . GLY B 1 42 ? -7.953 -28.844 19.609 1 36.47 42 GLY B O 1
ATOM 1975 N N . TYR B 1 43 ? -6.668 -27.156 19.281 1 39.94 43 TYR B N 1
ATOM 1976 C CA . TYR B 1 43 ? -7.629 -26.75 18.266 1 39.94 43 TYR B CA 1
ATOM 1977 C C . TYR B 1 43 ? -7.703 -27.781 17.141 1 39.94 43 TYR B C 1
ATOM 1979 O O . TYR B 1 43 ? -6.688 -28.109 16.531 1 39.94 43 TYR B O 1
ATOM 1987 N N . GLN B 1 44 ? -8.711 -28.656 17.234 1 49.09 44 GLN B N 1
ATOM 1988 C CA . GLN B 1 44 ? -9.094 -29.734 16.328 1 49.09 44 GLN B CA 1
ATOM 1989 C C . GLN B 1 44 ? -8.938 -29.297 14.867 1 49.09 44 GLN B C 1
ATOM 1991 O O . GLN B 1 44 ? -9.102 -28.125 14.539 1 49.09 44 GLN B O 1
ATOM 1996 N N . TYR B 1 45 ? -8.164 -30.062 14.164 1 49.56 45 TYR B N 1
ATOM 1997 C CA . TYR B 1 45 ? -7.984 -30.016 12.711 1 49.56 45 TYR B CA 1
ATOM 1998 C C . TYR B 1 45 ? -9.234 -29.469 12.023 1 49.56 45 TYR B C 1
ATOM 2000 O O . TYR B 1 45 ? -9.141 -28.672 11.094 1 49.56 45 TYR B O 1
ATOM 2008 N N . SER B 1 46 ? -10.32 -29.906 12.625 1 57.69 46 SER B N 1
ATOM 2009 C CA . SER B 1 46 ? -11.578 -29.5 11.992 1 57.69 46 SER B CA 1
ATOM 2010 C C . SER B 1 46 ? -11.82 -28 12.148 1 57.69 46 SER B C 1
ATOM 2012 O O . SER B 1 46 ? -12.305 -27.344 11.227 1 57.69 46 SER B O 1
ATOM 2014 N N . ARG B 1 47 ? -11.375 -27.562 13.234 1 53 47 ARG B N 1
ATOM 2015 C CA . ARG B 1 47 ? -11.602 -26.141 13.469 1 53 47 ARG B CA 1
ATOM 2016 C C . ARG B 1 47 ? -10.68 -25.281 12.609 1 53 47 ARG B C 1
ATOM 2018 O O . ARG B 1 47 ? -11.086 -24.234 12.094 1 53 47 ARG B O 1
ATOM 2025 N N . LYS B 1 48 ? -9.602 -25.797 12.43 1 57.5 48 LYS B N 1
ATOM 2026 C CA . LYS B 1 48 ? -8.641 -25.109 11.578 1 57.5 48 LYS B CA 1
ATOM 2027 C C . LYS B 1 48 ? -9.109 -25.078 10.133 1 57.5 48 LYS B C 1
ATOM 2029 O O . LYS B 1 48 ? -8.984 -24.062 9.453 1 57.5 48 LYS B O 1
ATOM 2034 N N . LYS B 1 49 ? -9.578 -26.203 9.734 1 60.66 49 LYS B N 1
ATOM 2035 C CA . LYS B 1 49 ? -10.102 -26.281 8.375 1 60.66 49 LYS B CA 1
ATOM 2036 C C . LYS B 1 49 ? -11.281 -25.344 8.18 1 60.66 49 LYS B C 1
ATOM 2038 O O . LYS B 1 49 ? -11.398 -24.688 7.141 1 60.66 49 LYS B O 1
ATOM 2043 N N . ASP B 1 50 ? -12.086 -25.359 9.203 1 65.38 50 ASP B N 1
ATOM 2044 C CA . ASP B 1 50 ? -13.25 -24.484 9.133 1 65.38 50 ASP B CA 1
ATOM 2045 C C . ASP B 1 50 ? -12.836 -23.016 9.141 1 65.38 50 ASP B C 1
ATOM 2047 O O . ASP B 1 50 ? -13.414 -22.203 8.414 1 65.38 50 ASP B O 1
ATOM 2051 N N . ALA B 1 51 ? -11.859 -22.719 9.961 1 62.56 51 ALA B N 1
ATOM 2052 C CA . ALA B 1 51 ? -11.375 -21.344 10.016 1 62.56 51 ALA B CA 1
ATOM 2053 C C . ALA B 1 51 ? -10.75 -20.922 8.688 1 62.56 51 ALA B C 1
ATOM 2055 O O . ALA B 1 51 ? -10.977 -19.812 8.203 1 62.56 51 ALA B O 1
ATOM 2056 N N . LEU B 1 52 ? -10.008 -21.828 8.094 1 64.38 52 LEU B N 1
ATOM 2057 C CA . LEU B 1 52 ? -9.414 -21.562 6.785 1 64.38 52 LEU B CA 1
ATOM 2058 C C . LEU B 1 52 ? -10.492 -21.359 5.727 1 64.38 52 LEU B C 1
ATOM 2060 O O . LEU B 1 52 ? -10.398 -20.453 4.906 1 64.38 52 LEU B O 1
ATOM 2064 N N . GLN B 1 53 ? -11.469 -22.234 5.797 1 72.94 53 GLN B N 1
ATOM 2065 C CA . GLN B 1 53 ? -12.547 -22.141 4.82 1 72.94 53 GLN B CA 1
ATOM 2066 C C . GLN B 1 53 ? -13.273 -20.812 4.93 1 72.94 53 GLN B C 1
ATOM 2068 O O . GLN B 1 53 ? -13.68 -20.234 3.92 1 72.94 53 GLN B O 1
ATOM 2073 N N . GLN B 1 54 ? -13.359 -20.344 6.07 1 63.81 54 GLN B N 1
ATOM 2074 C CA . GLN B 1 54 ? -14 -19.047 6.266 1 63.81 54 GLN B CA 1
ATOM 2075 C C . GLN B 1 54 ? -13.18 -17.922 5.625 1 63.81 54 GLN B C 1
ATOM 2077 O O . GLN B 1 54 ? -13.742 -17 5.031 1 63.81 54 GLN B O 1
ATOM 2082 N N . ILE B 1 55 ? -11.938 -18.016 5.719 1 64.5 55 ILE B N 1
ATOM 2083 C CA . ILE B 1 55 ? -11.055 -17.047 5.09 1 64.5 55 ILE B CA 1
ATOM 2084 C C . ILE B 1 55 ? -11.203 -17.109 3.574 1 64.5 55 ILE B C 1
ATOM 2086 O O . ILE B 1 55 ? -11.406 -16.078 2.918 1 64.5 55 ILE B O 1
ATOM 2090 N N . LEU B 1 56 ? -11.172 -18.281 3.072 1 71.94 56 LEU B N 1
ATOM 2091 C CA . LEU B 1 56 ? -11.234 -18.484 1.629 1 71.94 56 LEU B CA 1
ATOM 2092 C C . LEU B 1 56 ? -12.555 -17.969 1.063 1 71.94 56 LEU B C 1
ATOM 2094 O O . LEU B 1 56 ? -12.578 -17.328 0.011 1 71.94 56 LEU B O 1
ATOM 2098 N N . ASP B 1 57 ? -13.594 -18.188 1.828 1 72.25 57 ASP B N 1
ATOM 2099 C CA . ASP B 1 57 ? -14.914 -17.781 1.374 1 72.25 57 ASP B CA 1
ATOM 2100 C C . ASP B 1 57 ? -15.016 -16.25 1.302 1 72.25 57 ASP B C 1
ATOM 2102 O O . ASP B 1 57 ? -15.742 -15.719 0.461 1 72.25 57 ASP B O 1
ATOM 2106 N N . ARG B 1 58 ? -14.25 -15.664 2.092 1 73.62 58 ARG B N 1
ATOM 2107 C CA . ARG B 1 58 ? -14.297 -14.203 2.105 1 73.62 58 ARG B CA 1
ATOM 2108 C C . ARG B 1 58 ? -13.461 -13.625 0.97 1 73.62 58 ARG B C 1
ATOM 2110 O O . ARG B 1 58 ? -13.789 -12.562 0.436 1 73.62 58 ARG B O 1
ATOM 2117 N N . TYR B 1 59 ? -12.516 -14.336 0.487 1 72.06 59 TYR B N 1
ATOM 2118 C CA . TYR B 1 59 ? -11.547 -13.789 -0.453 1 72.06 59 TYR B CA 1
ATOM 2119 C C . TYR B 1 59 ? -11.852 -14.234 -1.878 1 72.06 59 TYR B C 1
ATOM 2121 O O . TYR B 1 59 ? -11.391 -13.617 -2.842 1 72.06 59 TYR B O 1
ATOM 2129 N N . LEU B 1 60 ? -12.609 -15.297 -1.939 1 76.88 60 LEU B N 1
ATOM 2130 C CA . LEU B 1 60 ? -12.656 -15.922 -3.256 1 76.88 60 LEU B CA 1
ATOM 2131 C C . LEU B 1 60 ? -14.102 -16.156 -3.689 1 76.88 60 LEU B C 1
ATOM 2133 O O . LEU B 1 60 ? -14.93 -16.594 -2.891 1 76.88 60 LEU B O 1
ATOM 2137 N N . TYR B 1 61 ? -14.367 -15.898 -5.023 1 76.44 61 TYR B N 1
ATOM 2138 C CA . TYR B 1 61 ? -15.594 -16.344 -5.676 1 76.44 61 TYR B CA 1
ATOM 2139 C C . TYR B 1 61 ? -15.508 -17.812 -6.051 1 76.44 61 TYR B C 1
ATOM 2141 O O . TYR B 1 61 ? -14.414 -18.375 -6.176 1 76.44 61 TYR B O 1
ATOM 2149 N N . GLU B 1 62 ? -16.656 -18.391 -6.148 1 73.88 62 GLU B N 1
ATOM 2150 C CA . GLU B 1 62 ? -16.703 -19.734 -6.727 1 73.88 62 GLU B CA 1
ATOM 2151 C C . GLU B 1 62 ? -16.375 -19.719 -8.211 1 73.88 62 GLU B C 1
ATOM 2153 O O . GLU B 1 62 ? -15.625 -20.562 -8.703 1 73.88 62 GLU B O 1
ATOM 2158 N N . LYS B 1 63 ? -16.938 -18.609 -8.914 1 76.06 63 LYS B N 1
ATOM 2159 C CA . LYS B 1 63 ? -16.656 -18.406 -10.336 1 76.06 63 LYS B CA 1
ATOM 2160 C C . LYS B 1 63 ? -15.875 -17.125 -10.562 1 76.06 63 LYS B C 1
ATOM 2162 O O . LYS B 1 63 ? -16.016 -16.156 -9.805 1 76.06 63 LYS B O 1
ATOM 2167 N N . HIS B 1 64 ? -15.164 -17.125 -11.633 1 79.12 64 HIS B N 1
ATOM 2168 C CA . HIS B 1 64 ? -14.297 -15.977 -11.898 1 79.12 64 HIS B CA 1
ATOM 2169 C C . HIS B 1 64 ? -15.086 -14.82 -12.492 1 79.12 64 HIS B C 1
ATOM 2171 O O . HIS B 1 64 ? -16.062 -15.031 -13.219 1 79.12 64 HIS B O 1
ATOM 2177 N N . ALA B 1 65 ? -14.695 -13.672 -12.117 1 76.44 65 ALA B N 1
ATOM 2178 C CA . ALA B 1 65 ? -15.281 -12.43 -12.633 1 76.44 65 ALA B CA 1
ATOM 2179 C C . ALA B 1 65 ? -14.578 -11.984 -13.914 1 76.44 65 ALA B C 1
ATOM 2181 O O . ALA B 1 65 ? -13.594 -12.586 -14.328 1 76.44 65 ALA B O 1
ATOM 2182 N N . THR B 1 66 ? -15.172 -10.961 -14.586 1 80.25 66 THR B N 1
ATOM 2183 C CA . THR B 1 66 ? -14.578 -10.398 -15.797 1 80.25 66 THR B CA 1
ATOM 2184 C C . THR B 1 66 ? -13.227 -9.758 -15.492 1 80.25 66 THR B C 1
ATOM 2186 O O . THR B 1 66 ? -12.984 -9.32 -14.367 1 80.25 66 THR B O 1
ATOM 2189 N N . TRP B 1 67 ? -12.422 -9.688 -16.484 1 73.5 67 TRP B N 1
ATOM 2190 C CA . TRP B 1 67 ? -11.055 -9.195 -16.359 1 73.5 67 TRP B CA 1
ATOM 2191 C C . TRP B 1 67 ? -11.039 -7.684 -16.141 1 73.5 67 TRP B C 1
ATOM 2193 O O . TRP B 1 67 ? -11.773 -6.949 -16.797 1 73.5 67 TRP B O 1
ATOM 2203 N N . ALA B 1 68 ? -10.375 -7.297 -15.203 1 77.44 68 ALA B N 1
ATOM 2204 C CA . ALA B 1 68 ? -10 -5.906 -14.969 1 77.44 68 ALA B CA 1
ATOM 2205 C C . ALA B 1 68 ? -8.516 -5.797 -14.602 1 77.44 68 ALA B C 1
ATOM 2207 O O . ALA B 1 68 ? -7.965 -6.684 -13.953 1 77.44 68 ALA B O 1
ATOM 2208 N N . LYS B 1 69 ? -7.836 -4.672 -15.047 1 76.19 69 LYS B N 1
ATOM 2209 C CA . LYS B 1 69 ? -6.438 -4.465 -14.68 1 76.19 69 LYS B CA 1
ATOM 2210 C C . LYS B 1 69 ? -6.293 -4.242 -13.172 1 76.19 69 LYS B C 1
ATOM 2212 O O . LYS B 1 69 ? -6.898 -3.326 -12.617 1 76.19 69 LYS B O 1
ATOM 2217 N N . ARG B 1 70 ? -5.508 -5.109 -12.578 1 81.56 70 ARG B N 1
ATOM 2218 C CA . ARG B 1 70 ? -5.395 -5.039 -11.125 1 81.56 70 ARG B CA 1
ATOM 2219 C C . ARG B 1 70 ? -3.971 -4.688 -10.703 1 81.56 70 ARG B C 1
ATOM 2221 O O . ARG B 1 70 ? -3.754 -4.148 -9.617 1 81.56 70 ARG B O 1
ATOM 2228 N N . PHE B 1 71 ? -3.031 -4.965 -11.586 1 90.38 71 PHE B N 1
ATOM 2229 C CA . PHE B 1 71 ? -1.64 -4.668 -11.266 1 90.38 71 PHE B CA 1
ATOM 2230 C C . PHE B 1 71 ? -1.153 -3.449 -12.039 1 90.38 71 PHE B C 1
ATOM 2232 O O . PHE B 1 71 ? -1.196 -3.43 -13.273 1 90.38 71 PHE B O 1
ATOM 2239 N N . PRO B 1 72 ? -0.745 -2.441 -11.297 1 88.75 72 PRO B N 1
ATOM 2240 C CA . PRO B 1 72 ? -0.234 -1.257 -11.992 1 88.75 72 PRO B CA 1
ATOM 2241 C C . PRO B 1 72 ? 1.078 -1.524 -12.727 1 88.75 72 PRO B C 1
ATOM 2243 O O . PRO B 1 72 ? 1.842 -2.408 -12.328 1 88.75 72 PRO B O 1
ATOM 2246 N N . ASP B 1 73 ? 1.382 -0.725 -13.703 1 83.88 73 ASP B N 1
ATOM 2247 C CA . ASP B 1 73 ? 2.602 -0.871 -14.492 1 83.88 73 ASP B CA 1
ATOM 2248 C C . ASP B 1 73 ? 3.844 -0.731 -13.617 1 83.88 73 ASP B C 1
ATOM 2250 O O . ASP B 1 73 ? 4.867 -1.366 -13.875 1 83.88 73 ASP B O 1
ATOM 2254 N N . GLU B 1 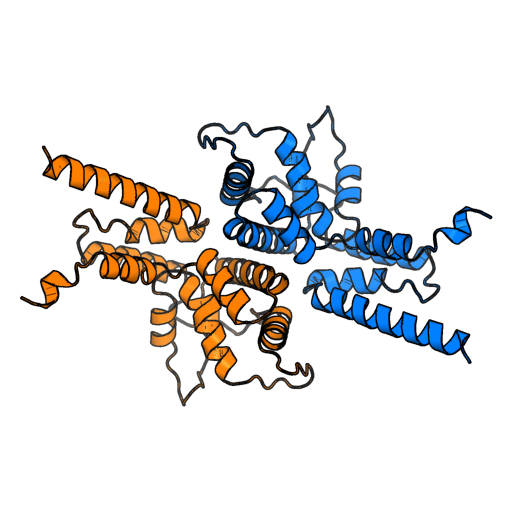74 ? 3.697 0.093 -12.586 1 88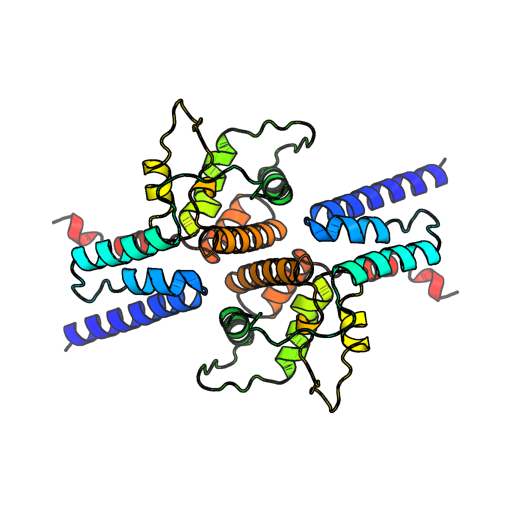.5 74 GLU B N 1
ATOM 2255 C CA . GLU B 1 74 ? 4.84 0.317 -11.703 1 88.5 74 GLU B CA 1
ATOM 2256 C C . GLU B 1 74 ? 5.281 -0.98 -11.031 1 88.5 74 GLU B C 1
ATOM 2258 O O . GLU B 1 74 ? 6.473 -1.178 -10.773 1 88.5 74 GLU B O 1
ATOM 2263 N N . PHE B 1 75 ? 4.332 -1.835 -10.781 1 93.5 75 PHE B N 1
ATOM 2264 C CA . PHE B 1 75 ? 4.664 -3.121 -10.188 1 93.5 75 PHE B CA 1
ATOM 2265 C C . PHE B 1 75 ? 5.66 -3.881 -11.055 1 93.5 75 PHE B C 1
ATOM 2267 O O . PHE B 1 75 ? 6.684 -4.359 -10.562 1 93.5 75 PHE B O 1
ATOM 2274 N N . TYR B 1 76 ? 5.414 -3.895 -12.266 1 89.81 76 TYR B N 1
ATOM 2275 C CA . TYR B 1 76 ? 6.262 -4.613 -13.211 1 89.81 76 TYR B CA 1
ATOM 2276 C C . TYR B 1 76 ? 7.578 -3.879 -13.438 1 89.81 76 TYR B C 1
ATOM 2278 O O . TYR B 1 76 ? 8.641 -4.5 -13.484 1 89.81 76 TYR B O 1
ATOM 2286 N N . ARG B 1 77 ? 7.492 -2.57 -13.562 1 90.56 77 ARG B N 1
ATOM 2287 C CA . ARG B 1 77 ? 8.703 -1.771 -13.75 1 90.56 77 ARG B CA 1
ATOM 2288 C C . ARG B 1 77 ? 9.68 -1.991 -12.602 1 90.56 77 ARG B C 1
ATOM 2290 O O . ARG B 1 77 ? 10.891 -2.092 -12.82 1 90.56 77 ARG B O 1
ATOM 2297 N N . GLN B 1 78 ? 9.156 -2.049 -11.422 1 94.44 78 GLN B N 1
ATOM 2298 C CA . GLN B 1 78 ? 10.008 -2.268 -10.25 1 94.44 78 GLN B CA 1
ATOM 2299 C C . GLN B 1 78 ? 10.641 -3.658 -10.281 1 94.44 78 GLN B C 1
ATOM 2301 O O . GLN B 1 78 ? 11.797 -3.824 -9.914 1 94.44 78 GLN B O 1
ATOM 2306 N N . ILE B 1 79 ? 9.867 -4.68 -10.703 1 94.44 79 ILE B N 1
ATOM 2307 C CA . ILE B 1 79 ? 10.438 -6.02 -10.828 1 94.44 79 ILE B CA 1
ATOM 2308 C C . ILE B 1 79 ? 11.602 -5.992 -11.805 1 94.44 79 ILE B C 1
ATOM 2310 O O . ILE B 1 79 ? 12.68 -6.516 -11.508 1 94.44 79 ILE B O 1
ATOM 2314 N N . PHE B 1 80 ? 11.383 -5.359 -12.953 1 91.69 80 PHE B N 1
ATOM 2315 C CA . PHE B 1 80 ? 12.43 -5.285 -13.961 1 91.69 80 PHE B CA 1
ATOM 2316 C C . PHE B 1 80 ? 13.648 -4.555 -13.422 1 91.69 80 PHE B C 1
ATOM 2318 O O . PHE B 1 80 ? 14.781 -5.012 -13.609 1 91.69 80 PHE B O 1
ATOM 2325 N N . ARG B 1 81 ? 13.438 -3.459 -12.758 1 92.5 81 ARG B N 1
ATOM 2326 C CA . ARG B 1 81 ? 14.523 -2.676 -12.18 1 92.5 81 ARG B CA 1
ATOM 2327 C C . ARG B 1 81 ? 15.336 -3.508 -11.188 1 92.5 81 ARG B C 1
ATOM 2329 O O . ARG B 1 81 ? 16.562 -3.574 -11.281 1 92.5 81 ARG B O 1
ATOM 2336 N N . LEU B 1 82 ? 14.68 -4.148 -10.297 1 96.19 82 LEU B N 1
ATOM 2337 C CA . LEU B 1 82 ? 15.336 -4.863 -9.211 1 96.19 82 LEU B CA 1
ATOM 2338 C C . LEU B 1 82 ? 16.047 -6.105 -9.734 1 96.19 82 LEU B C 1
ATOM 2340 O O . LEU B 1 82 ? 17.047 -6.547 -9.148 1 96.19 82 LEU B O 1
ATOM 2344 N N . ARG B 1 83 ? 15.523 -6.648 -10.852 1 94.06 83 ARG B N 1
ATOM 2345 C CA . ARG B 1 83 ? 16.125 -7.84 -11.445 1 94.06 83 ARG B CA 1
ATOM 2346 C C . ARG B 1 83 ? 17.203 -7.473 -12.453 1 94.06 83 ARG B C 1
ATOM 2348 O O . ARG B 1 83 ? 17.906 -8.344 -12.969 1 94.06 83 ARG B O 1
ATOM 2355 N N . GLY B 1 84 ? 17.312 -6.195 -12.789 1 91.62 84 GLY B N 1
ATOM 2356 C CA . GLY B 1 84 ? 18.297 -5.738 -13.766 1 91.62 84 GLY B CA 1
ATOM 2357 C C . GLY B 1 84 ? 17.906 -6.07 -15.195 1 91.62 84 GLY B C 1
ATOM 2358 O O . GLY B 1 84 ? 18.781 -6.32 -16.031 1 91.62 84 GLY B O 1
ATOM 2359 N N . TRP B 1 85 ? 16.641 -6.234 -15.367 1 87.44 85 TRP B N 1
ATOM 2360 C CA . TRP B 1 85 ? 16.141 -6.516 -16.703 1 87.44 85 TRP B CA 1
ATOM 2361 C C . TRP B 1 85 ? 15.789 -5.227 -17.438 1 87.44 85 TRP B C 1
ATOM 2363 O O . TRP B 1 85 ? 15.492 -4.207 -16.812 1 87.44 85 TRP B O 1
ATOM 2373 N N . GLU B 1 86 ? 15.922 -5.203 -18.734 1 82.62 86 GLU B N 1
ATOM 2374 C CA . GLU B 1 86 ? 15.484 -4.062 -19.531 1 82.62 86 GLU B CA 1
ATOM 2375 C C . GLU B 1 86 ? 13.961 -4.008 -19.625 1 82.62 86 GLU B C 1
ATOM 2377 O O . GLU B 1 86 ? 13.32 -5.02 -19.922 1 82.62 86 GLU B O 1
ATOM 2382 N N . TYR B 1 87 ? 13.523 -2.916 -19.188 1 73.94 87 TYR B N 1
ATOM 2383 C CA . TYR B 1 87 ? 12.078 -2.727 -19.25 1 73.94 87 TYR B CA 1
ATOM 2384 C C . TYR B 1 87 ? 11.672 -2.02 -20.547 1 73.94 87 TYR B C 1
ATOM 2386 O O . TYR B 1 87 ? 12.141 -0.916 -20.828 1 73.94 87 TYR B O 1
ATOM 2394 N N . ALA B 1 88 ? 11.086 -2.75 -21.453 1 68.88 88 ALA B N 1
ATOM 2395 C CA . ALA B 1 88 ? 10.555 -2.143 -22.672 1 68.88 88 ALA B CA 1
ATOM 2396 C C . ALA B 1 88 ? 9.039 -2.021 -22.625 1 68.88 88 ALA B C 1
ATOM 2398 O O . ALA B 1 88 ? 8.32 -3.008 -22.812 1 68.88 88 ALA B O 1
ATOM 2399 N N . PRO B 1 89 ? 8.664 -0.879 -22.344 1 62.97 89 PRO B N 1
ATOM 2400 C CA . PRO B 1 89 ? 7.223 -0.712 -22.172 1 62.97 89 PRO B CA 1
ATOM 2401 C C . PRO B 1 89 ? 6.426 -1.127 -23.406 1 62.97 89 PRO B C 1
ATOM 2403 O O . PRO B 1 89 ? 5.254 -1.492 -23.297 1 62.97 89 PRO B O 1
ATOM 2406 N N . GLN B 1 90 ? 7.125 -1.011 -24.453 1 60.38 90 GLN B N 1
ATOM 2407 C CA . GLN B 1 90 ? 6.398 -1.268 -25.688 1 60.38 90 GLN B CA 1
ATOM 2408 C C . GLN B 1 90 ? 6.168 -2.762 -25.891 1 60.38 90 GLN B C 1
ATOM 2410 O O . GLN B 1 90 ? 5.344 -3.162 -26.719 1 60.38 90 GLN B O 1
ATOM 2415 N N . THR B 1 91 ? 6.941 -3.496 -25.172 1 58.91 91 THR B N 1
ATOM 2416 C CA . THR B 1 91 ? 6.707 -4.93 -25.312 1 58.91 91 THR B CA 1
ATOM 2417 C C . THR B 1 91 ? 5.883 -5.453 -24.141 1 58.91 91 THR B C 1
ATOM 2419 O O . THR B 1 91 ? 6.137 -5.094 -22.984 1 58.91 91 THR B O 1
ATOM 2422 N N . ILE B 1 92 ? 4.801 -5.977 -24.516 1 59.25 92 ILE B N 1
ATOM 2423 C CA . ILE B 1 92 ? 3.854 -6.508 -23.547 1 59.25 92 ILE B CA 1
ATOM 2424 C C . ILE B 1 92 ? 4.348 -7.855 -23.016 1 59.25 92 ILE B C 1
ATOM 2426 O O . ILE B 1 92 ? 3.926 -8.312 -21.953 1 59.25 92 ILE B O 1
ATOM 2430 N N . LYS B 1 93 ? 5.367 -8.367 -23.703 1 66.56 93 LYS B N 1
ATOM 2431 C CA . LYS B 1 93 ? 5.738 -9.719 -23.312 1 66.56 93 LYS B CA 1
ATOM 2432 C C . LYS B 1 93 ? 6.602 -9.711 -22.047 1 66.56 93 LYS B C 1
ATOM 2434 O O . LYS B 1 93 ? 7.594 -8.984 -21.984 1 66.56 93 LYS B O 1
ATOM 2439 N N . ARG B 1 94 ? 6.066 -10.312 -21.078 1 76.31 94 ARG B N 1
ATOM 2440 C CA . ARG B 1 94 ? 6.801 -10.422 -19.828 1 76.31 94 ARG B CA 1
ATOM 2441 C C . ARG B 1 94 ? 7.414 -11.812 -19.672 1 76.31 94 ARG B C 1
ATOM 2443 O O . ARG B 1 94 ? 6.828 -12.805 -20.094 1 76.31 94 ARG B O 1
ATOM 2450 N N . PRO B 1 95 ? 8.633 -11.836 -19.125 1 81.75 95 PRO B N 1
ATOM 2451 C CA . PRO B 1 95 ? 9.242 -13.141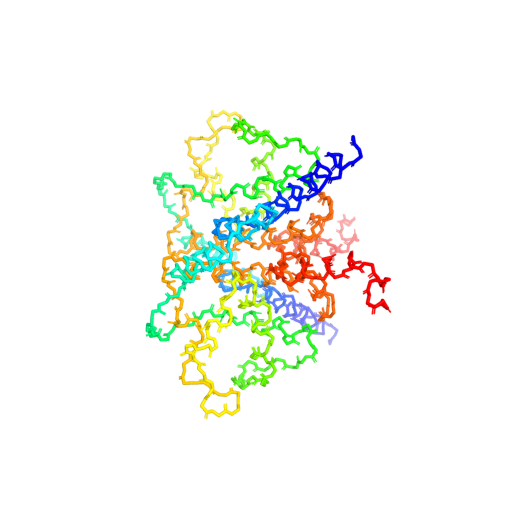 -18.828 1 81.75 95 PRO B CA 1
ATOM 2452 C C . PRO B 1 95 ? 8.328 -14.039 -18 1 81.75 95 PRO B C 1
ATOM 2454 O O . PRO B 1 95 ? 7.598 -13.555 -17.125 1 81.75 95 PRO B O 1
ATOM 2457 N N . GLY B 1 96 ? 8.305 -15.312 -18.312 1 83.25 96 GLY B N 1
ATOM 2458 C CA . GLY B 1 96 ? 7.465 -16.281 -17.625 1 83.25 96 GLY B CA 1
ATOM 2459 C C . GLY B 1 96 ? 7.652 -16.281 -16.125 1 83.25 96 GLY B C 1
ATOM 2460 O O . GLY B 1 96 ? 6.707 -16.531 -15.375 1 83.25 96 GLY B O 1
ATOM 2461 N N . VAL B 1 97 ? 8.836 -15.906 -15.664 1 91.25 97 VAL B N 1
ATOM 2462 C CA . VAL B 1 97 ? 9.188 -15.945 -14.25 1 91.25 97 VAL B CA 1
ATOM 2463 C C . VAL B 1 97 ? 8.336 -14.938 -13.477 1 91.25 97 VAL B C 1
ATOM 2465 O O . VAL B 1 97 ? 8.188 -15.039 -12.258 1 91.25 97 VAL B O 1
ATOM 2468 N N . ILE B 1 98 ? 7.742 -13.953 -14.117 1 91.06 98 ILE B N 1
ATOM 2469 C CA . ILE B 1 98 ? 6.934 -12.93 -13.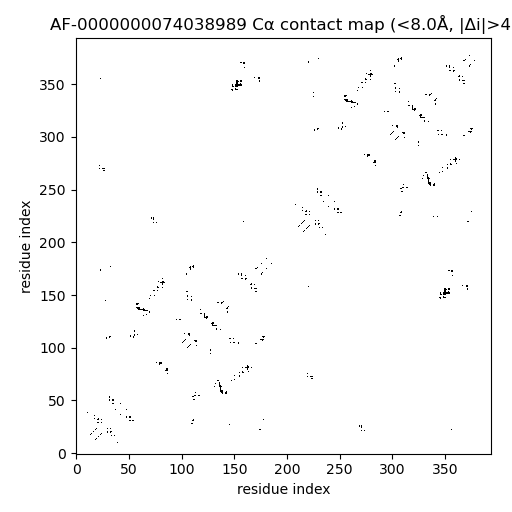461 1 91.06 98 ILE B CA 1
ATOM 2470 C C . ILE B 1 98 ? 5.73 -13.586 -12.781 1 91.06 98 ILE B C 1
ATOM 2472 O O . ILE B 1 98 ? 5.312 -13.156 -11.703 1 91.06 98 ILE B O 1
ATOM 2476 N N . GLY B 1 99 ? 5.16 -14.57 -13.469 1 91.75 99 GLY B N 1
ATOM 2477 C CA . GLY B 1 99 ? 4.078 -15.312 -12.836 1 91.75 99 GLY B CA 1
ATOM 2478 C C . GLY B 1 99 ? 4.473 -15.93 -11.508 1 91.75 99 GLY B C 1
ATOM 2479 O O . GLY B 1 99 ? 3.717 -15.859 -10.539 1 91.75 99 GLY B O 1
ATOM 2480 N N . THR B 1 100 ? 5.648 -16.531 -11.492 1 93.12 100 THR B N 1
ATOM 2481 C CA . THR B 1 100 ? 6.176 -17.156 -10.281 1 93.12 100 THR B CA 1
ATOM 2482 C C . THR B 1 100 ? 6.445 -16.109 -9.211 1 93.12 100 THR B C 1
ATOM 2484 O O . THR B 1 100 ? 6.152 -16.328 -8.031 1 93.12 100 THR B O 1
ATOM 2487 N N . ILE B 1 101 ? 7.008 -15 -9.586 1 95.31 101 ILE B N 1
ATOM 2488 C CA . ILE B 1 101 ? 7.277 -13.891 -8.672 1 95.31 101 ILE B CA 1
ATOM 2489 C C . ILE B 1 101 ? 5.965 -13.398 -8.07 1 95.31 101 ILE B C 1
ATOM 2491 O O . ILE B 1 101 ? 5.867 -13.203 -6.852 1 95.31 101 ILE B O 1
ATOM 2495 N N . THR B 1 102 ? 4.965 -13.164 -8.891 1 95.44 102 THR B N 1
ATOM 2496 C CA . THR B 1 102 ? 3.672 -12.656 -8.445 1 95.44 102 THR B CA 1
ATOM 2497 C C . THR B 1 102 ? 3.031 -13.609 -7.445 1 95.44 102 THR B C 1
ATOM 2499 O O . THR B 1 102 ? 2.482 -13.172 -6.43 1 95.44 102 THR B O 1
ATOM 2502 N N . LYS B 1 103 ? 3.1 -14.93 -7.73 1 94.69 103 LYS B N 1
ATOM 2503 C CA . LYS B 1 103 ? 2.559 -15.914 -6.797 1 94.69 103 LYS B CA 1
ATOM 2504 C C . LYS B 1 103 ? 3.244 -15.82 -5.438 1 94.69 103 LYS B C 1
ATOM 2506 O O . LYS B 1 103 ? 2.582 -15.875 -4.398 1 94.69 103 LYS B O 1
ATOM 2511 N N . ASP B 1 104 ? 4.492 -15.602 -5.426 1 94.69 104 ASP B N 1
ATOM 2512 C CA . ASP B 1 104 ? 5.281 -15.594 -4.199 1 94.69 104 ASP B CA 1
ATOM 2513 C C . ASP B 1 104 ? 5.086 -14.289 -3.432 1 94.69 104 ASP B C 1
ATOM 2515 O O . ASP B 1 104 ? 4.77 -14.297 -2.24 1 94.69 104 ASP B O 1
ATOM 2519 N N . VAL B 1 105 ? 5.191 -13.156 -4.129 1 96.62 105 VAL B N 1
ATOM 2520 C 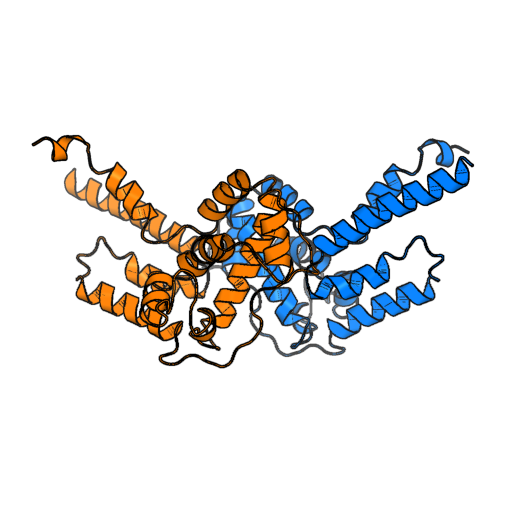CA . VAL B 1 105 ? 5.277 -11.867 -3.457 1 96.62 105 VAL B CA 1
ATOM 2521 C C . VAL B 1 105 ? 3.875 -11.336 -3.17 1 96.62 105 VAL B C 1
ATOM 2523 O O . VAL B 1 105 ? 3.689 -10.5 -2.285 1 96.62 105 VAL B O 1
ATOM 2526 N N . VAL B 1 106 ? 2.914 -11.828 -3.881 1 96.44 106 VAL B N 1
ATOM 2527 C CA . VAL B 1 106 ? 1.573 -11.273 -3.74 1 96.44 106 VAL B CA 1
ATOM 2528 C C . VAL B 1 106 ? 0.629 -12.328 -3.174 1 96.44 106 VAL B C 1
ATOM 2530 O O . VAL B 1 106 ? 0.279 -12.289 -1.993 1 96.44 106 VAL B O 1
ATOM 2533 N N . TYR B 1 107 ? 0.362 -13.414 -3.902 1 92.88 107 TYR B N 1
ATOM 2534 C CA . TYR B 1 107 ? -0.777 -14.266 -3.582 1 92.88 107 TYR B CA 1
ATOM 2535 C C . TYR B 1 107 ? -0.483 -15.133 -2.365 1 92.88 107 TYR B C 1
ATOM 2537 O O . TYR B 1 107 ? -1.384 -15.438 -1.578 1 92.88 107 TYR B O 1
ATOM 2545 N N . LYS B 1 108 ? 0.769 -15.57 -2.164 1 92 108 LYS B N 1
ATOM 2546 C CA . LYS B 1 108 ? 1.138 -16.391 -1.01 1 92 108 LYS B CA 1
ATOM 2547 C C . LYS B 1 108 ? 1.031 -15.586 0.285 1 92 108 LYS B C 1
ATOM 2549 O O . LYS B 1 108 ? 1.016 -16.156 1.376 1 92 108 LYS B O 1
ATOM 2554 N N . ARG B 1 109 ? 0.948 -14.328 0.124 1 89.44 109 ARG B N 1
ATOM 2555 C CA . ARG B 1 109 ? 1.078 -13.461 1.292 1 89.44 109 ARG B CA 1
ATOM 2556 C C . ARG B 1 109 ? -0.224 -12.719 1.569 1 89.44 109 ARG B C 1
ATOM 2558 O O . ARG B 1 109 ? -0.31 -11.938 2.523 1 89.44 109 ARG B O 1
ATOM 2565 N N . LEU B 1 110 ? -1.246 -12.984 0.782 1 87.06 110 LEU B N 1
ATOM 2566 C CA . LEU B 1 110 ? -2.525 -12.305 0.962 1 87.06 110 LEU B CA 1
ATOM 2567 C C . LEU B 1 110 ? -3.25 -12.836 2.197 1 87.06 110 LEU B C 1
ATOM 2569 O O . LEU B 1 110 ? -3.752 -12.047 3.008 1 87.06 110 LEU B O 1
ATOM 2573 N N . ALA B 1 111 ? -3.344 -14.102 2.299 1 77.75 111 ALA B N 1
ATOM 2574 C CA . ALA B 1 111 ? -3.967 -14.852 3.383 1 77.75 111 ALA B CA 1
ATOM 2575 C C . ALA B 1 111 ? -3.613 -16.328 3.297 1 77.75 111 ALA B C 1
ATOM 2577 O O . ALA B 1 111 ? -3.234 -16.828 2.232 1 77.75 111 ALA B O 1
ATOM 2578 N N . PRO B 1 112 ? -3.75 -16.891 4.453 1 74.5 112 PRO B N 1
ATOM 2579 C CA . PRO B 1 112 ? -3.422 -18.328 4.426 1 74.5 112 PRO B CA 1
ATOM 2580 C C . PRO B 1 112 ? -4.277 -19.109 3.432 1 74.5 112 PRO B C 1
ATOM 2582 O O . PRO B 1 112 ? -5.496 -18.938 3.389 1 74.5 112 PRO B O 1
ATOM 2585 N N . GLY B 1 113 ? -3.613 -19.891 2.574 1 75.38 113 GLY B N 1
ATOM 2586 C CA . GLY B 1 113 ? -4.309 -20.859 1.735 1 75.38 113 GLY B CA 1
ATOM 2587 C C . GLY B 1 113 ? -4.824 -20.266 0.44 1 75.38 113 GLY B C 1
ATOM 2588 O O . GLY B 1 113 ? -5.344 -20.969 -0.418 1 75.38 113 GLY B O 1
ATOM 2589 N N . ILE B 1 114 ? -4.656 -18.984 0.308 1 83.75 114 ILE B N 1
ATOM 2590 C CA . ILE B 1 114 ? -5.242 -18.297 -0.841 1 83.75 114 ILE B CA 1
ATOM 2591 C C . ILE B 1 114 ? -4.613 -18.828 -2.129 1 83.75 114 ILE B C 1
ATOM 2593 O O . ILE B 1 114 ? -5.324 -19.219 -3.061 1 83.75 114 ILE B O 1
ATOM 2597 N N . LEU B 1 115 ? -3.293 -18.875 -2.172 1 89.81 115 LEU B N 1
ATOM 2598 C CA . LEU B 1 115 ? -2.654 -19.297 -3.408 1 89.81 115 LEU B CA 1
ATOM 2599 C C . LEU B 1 115 ? -3.037 -20.734 -3.742 1 89.81 115 LEU B C 1
ATOM 2601 O O . LEU B 1 115 ? -3.355 -21.047 -4.891 1 89.81 115 LEU B O 1
ATOM 2605 N N . GLU B 1 116 ? -3.01 -21.594 -2.768 1 85.12 116 GLU B N 1
ATOM 2606 C CA . GLU B 1 116 ? -3.363 -22.984 -2.982 1 85.12 116 GLU B CA 1
ATOM 2607 C C . GLU B 1 116 ? -4.77 -23.125 -3.561 1 85.12 116 GLU B C 1
ATOM 2609 O O . GLU B 1 116 ? -4.988 -23.891 -4.504 1 85.12 116 GLU B O 1
ATOM 2614 N N . GLU B 1 117 ? -5.633 -22.391 -3.01 1 86.38 117 GLU B N 1
ATOM 2615 C CA . GLU B 1 117 ? -7.012 -22.453 -3.48 1 86.38 117 GLU B CA 1
ATOM 2616 C C . GLU B 1 117 ? -7.145 -21.875 -4.883 1 86.38 117 GLU B C 1
ATOM 2618 O O . GLU B 1 117 ? -7.902 -22.391 -5.707 1 86.38 117 GLU B O 1
ATOM 2623 N N . LEU B 1 118 ? -6.445 -20.812 -5.16 1 90.94 118 LEU B N 1
ATOM 2624 C CA . LEU B 1 118 ? -6.465 -20.219 -6.492 1 90.94 118 LEU B CA 1
ATOM 2625 C C . LEU B 1 118 ? -5.941 -21.203 -7.531 1 90.94 118 LEU B C 1
ATOM 2627 O O . LEU B 1 118 ? -6.5 -21.312 -8.625 1 90.94 118 LEU B O 1
ATOM 2631 N N . GLU B 1 119 ? -4.914 -21.875 -7.219 1 91.62 119 GLU B N 1
ATOM 2632 C CA . GLU B 1 119 ? -4.34 -22.844 -8.148 1 91.62 119 GLU B CA 1
ATOM 2633 C C . GLU B 1 119 ? -5.281 -24.031 -8.359 1 91.62 119 GLU B C 1
ATOM 2635 O O . GLU B 1 119 ? -5.324 -24.609 -9.453 1 91.62 119 GLU B O 1
ATOM 2640 N N . HIS B 1 120 ? -6 -24.359 -7.309 1 89.06 120 HIS B N 1
ATOM 2641 C CA . HIS B 1 120 ? -6.996 -25.422 -7.426 1 89.06 120 HIS B CA 1
ATOM 2642 C C . HIS B 1 120 ? -8.141 -25 -8.344 1 89.06 120 HIS B C 1
ATOM 2644 O O . HIS B 1 120 ? -8.57 -25.766 -9.203 1 89.06 120 HIS B O 1
ATOM 2650 N N . ARG B 1 121 ? -8.594 -23.812 -8.234 1 87.56 121 ARG B N 1
ATOM 2651 C CA . ARG B 1 121 ? -9.734 -23.312 -8.992 1 87.56 121 ARG B CA 1
ATOM 2652 C C . ARG B 1 121 ? -9.328 -22.953 -10.422 1 87.56 121 ARG B C 1
ATOM 2654 O O . ARG B 1 121 ? -10.164 -22.953 -11.328 1 87.56 121 ARG B O 1
ATOM 2661 N N . ASN B 1 122 ? -8.109 -22.594 -10.609 1 92 122 ASN B N 1
ATOM 2662 C CA . ASN B 1 122 ? -7.582 -22.125 -11.883 1 92 122 ASN B CA 1
ATOM 2663 C C . ASN B 1 122 ? -6.355 -22.922 -12.312 1 92 122 ASN B C 1
ATOM 2665 O O . ASN B 1 122 ? -5.262 -22.359 -12.438 1 92 122 ASN B O 1
ATOM 2669 N N . PRO B 1 123 ? -6.543 -24.125 -12.562 1 92.81 123 PRO B N 1
ATOM 2670 C CA . PRO B 1 123 ? -5.41 -24.953 -12.984 1 92.81 123 PRO B CA 1
ATOM 2671 C C . PRO B 1 123 ? -4.852 -24.531 -14.344 1 92.81 123 PRO B C 1
ATOM 2673 O O . PRO B 1 123 ? -5.574 -23.969 -15.164 1 92.81 123 PRO B O 1
ATOM 2676 N N . PRO B 1 124 ? -3.562 -24.734 -14.57 1 92.56 124 PRO B N 1
ATOM 2677 C CA . PRO B 1 124 ? -2.992 -24.422 -15.883 1 92.56 124 PRO B CA 1
ATOM 2678 C C . PRO B 1 124 ? -3.529 -25.312 -17 1 92.56 124 PRO B C 1
ATOM 2680 O O . PRO B 1 124 ? -3.76 -26.5 -16.781 1 92.56 124 PRO B O 1
ATOM 2683 N N . VAL B 1 125 ? -3.777 -24.781 -18.172 1 93.19 125 VAL B N 1
ATOM 2684 C CA . VAL B 1 125 ? -4.211 -25.531 -19.344 1 93.19 125 VAL B CA 1
ATOM 2685 C C . VAL B 1 125 ? -2.994 -26.031 -20.109 1 93.19 125 VAL B C 1
ATOM 2687 O O . VAL B 1 125 ? -3.066 -27.047 -20.797 1 93.19 125 VAL B O 1
ATOM 2690 N N . SER B 1 126 ? -1.919 -25.344 -20.078 1 90.19 126 SER B N 1
ATOM 2691 C CA . SER B 1 126 ? -0.579 -25.688 -20.547 1 90.19 126 SER B CA 1
ATOM 2692 C C . SER B 1 126 ? 0.491 -25.078 -19.641 1 90.19 126 SER B C 1
ATOM 2694 O O . SER B 1 126 ? 0.182 -24.266 -18.75 1 90.19 126 SER B O 1
ATOM 2696 N N . PRO B 1 127 ? 1.684 -25.547 -19.734 1 84.81 127 PRO B N 1
ATOM 2697 C CA . PRO B 1 127 ? 2.709 -25.016 -18.828 1 84.81 127 PRO B CA 1
ATOM 2698 C C . PRO B 1 127 ? 2.742 -23.484 -18.828 1 84.81 127 PRO B C 1
ATOM 2700 O O . PRO B 1 127 ? 2.992 -22.859 -19.859 1 84.81 127 PRO B O 1
ATOM 2703 N N . GLY B 1 128 ? 2.443 -22.922 -17.688 1 83.06 128 GLY B N 1
ATOM 2704 C CA . GLY B 1 128 ? 2.557 -21.484 -17.484 1 83.06 128 GLY B CA 1
ATOM 2705 C C . GLY B 1 128 ? 1.36 -20.703 -18 1 83.06 128 GLY B C 1
ATOM 2706 O O . GLY B 1 128 ? 1.35 -19.484 -17.969 1 83.06 128 GLY B O 1
ATOM 2707 N N . VAL B 1 129 ? 0.46 -21.375 -18.547 1 87.38 129 VAL B N 1
ATOM 2708 C CA . VAL B 1 129 ? -0.688 -20.703 -19.141 1 87.38 129 VAL B CA 1
ATOM 2709 C C . VAL B 1 129 ? -1.969 -21.125 -18.438 1 87.38 129 VAL B C 1
ATOM 2711 O O . VAL B 1 129 ? -2.213 -22.328 -18.25 1 87.38 129 VAL B O 1
ATOM 2714 N N . ARG B 1 130 ? -2.807 -20.125 -18.062 1 90.31 130 ARG B N 1
ATOM 2715 C CA . ARG B 1 130 ? -4.102 -20.359 -17.438 1 90.31 130 ARG B CA 1
ATOM 2716 C C . ARG B 1 130 ? -5.227 -19.719 -18.234 1 90.31 130 ARG B C 1
ATOM 2718 O O . ARG B 1 130 ? -4.996 -18.75 -18.969 1 90.31 130 ARG B O 1
ATOM 2725 N N . LYS B 1 131 ? -6.352 -20.344 -18.094 1 90.19 131 LYS B N 1
ATOM 2726 C CA . LYS B 1 131 ? -7.512 -19.844 -18.828 1 90.19 131 LYS B CA 1
ATOM 2727 C C . LYS B 1 131 ? -7.863 -18.422 -18.391 1 90.19 131 LYS B C 1
ATOM 2729 O O . LYS B 1 131 ? -8.25 -17.594 -19.219 1 90.19 131 LYS B O 1
ATOM 2734 N N . VAL B 1 132 ? -7.828 -18.156 -17.078 1 90.44 132 VAL B N 1
ATOM 2735 C CA . VAL B 1 132 ? -8.141 -16.844 -16.547 1 90.44 132 VAL B CA 1
ATOM 2736 C C . VAL B 1 132 ? -7.074 -16.422 -15.523 1 90.44 132 VAL B C 1
ATOM 2738 O O . VAL B 1 132 ? -6.234 -17.25 -15.141 1 90.44 132 VAL B O 1
ATOM 2741 N N . ARG B 1 133 ? -7.145 -15.172 -15.133 1 92.25 133 ARG B N 1
ATOM 2742 C CA . ARG B 1 133 ? -6.18 -14.656 -14.164 1 92.25 133 ARG B CA 1
ATOM 2743 C C . ARG B 1 133 ? -6.641 -14.93 -12.734 1 92.25 133 ARG B C 1
ATOM 2745 O O . ARG B 1 133 ? -7.84 -14.875 -12.445 1 92.25 133 ARG B O 1
ATOM 2752 N N . HIS B 1 134 ? -5.703 -15.18 -11.797 1 92.75 134 HIS B N 1
ATOM 2753 C CA . HIS B 1 134 ? -5.992 -15.508 -10.406 1 92.75 134 HIS B CA 1
ATOM 2754 C C . HIS B 1 134 ? -6.859 -14.438 -9.758 1 92.75 134 HIS B C 1
ATOM 2756 O O . HIS B 1 134 ? -7.793 -14.75 -9.016 1 92.75 134 HIS B O 1
ATOM 2762 N N . HIS B 1 135 ? -6.586 -13.133 -10.062 1 93.12 135 HIS B N 1
ATOM 2763 C CA . HIS B 1 135 ? -7.273 -12.055 -9.367 1 93.12 135 HIS B CA 1
ATOM 2764 C C . HIS B 1 135 ? -8.766 -12.055 -9.688 1 93.12 135 HIS B C 1
ATOM 2766 O O . HIS B 1 135 ? -9.562 -11.492 -8.93 1 93.12 135 HIS B O 1
ATOM 2772 N N . GLN B 1 136 ? -9.172 -12.695 -10.75 1 92.69 136 GLN B N 1
ATOM 2773 C CA . GLN B 1 136 ? -10.57 -12.719 -11.18 1 92.69 136 GLN B CA 1
ATOM 2774 C C . GLN B 1 136 ? -11.414 -13.57 -10.234 1 92.69 136 GLN B C 1
ATOM 2776 O O . GLN B 1 136 ? -12.648 -13.508 -10.273 1 92.69 136 GLN B O 1
ATOM 2781 N N . PHE B 1 137 ? -10.781 -14.359 -9.391 1 91.06 137 PHE B N 1
ATOM 2782 C CA . PHE B 1 137 ? -11.5 -15.18 -8.43 1 91.06 137 PHE B CA 1
ATOM 2783 C C . PHE B 1 137 ? -11.688 -14.438 -7.113 1 91.06 137 PHE B C 1
ATOM 2785 O O . PHE B 1 137 ? -12.398 -14.906 -6.223 1 91.06 137 PHE B O 1
ATOM 2792 N N . LEU B 1 138 ? -11.086 -13.289 -6.938 1 90.25 138 LEU B N 1
ATOM 2793 C CA . LEU B 1 138 ? -11.148 -12.547 -5.688 1 90.25 138 LEU B CA 1
ATOM 2794 C C . LEU B 1 138 ? -12.453 -11.758 -5.59 1 90.25 138 LEU B C 1
ATOM 2796 O O . LEU B 1 138 ? -12.93 -11.211 -6.586 1 90.25 138 LEU B O 1
ATOM 2800 N N . THR B 1 139 ? -12.961 -11.711 -4.367 1 84.38 139 THR B N 1
ATOM 2801 C CA . THR B 1 139 ? -14.219 -11.008 -4.137 1 84.38 139 THR B CA 1
ATOM 2802 C C . THR B 1 139 ? -14.016 -9.5 -4.211 1 84.38 139 THR B C 1
ATOM 2804 O O . THR B 1 139 ? -12.938 -8.992 -3.902 1 84.38 139 THR B O 1
ATOM 2807 N N . ASP B 1 140 ? -15.039 -8.758 -4.535 1 84.5 140 ASP B N 1
ATOM 2808 C CA . ASP B 1 140 ? -14.961 -7.316 -4.746 1 84.5 140 ASP B CA 1
ATOM 2809 C C . ASP B 1 140 ? -14.859 -6.574 -3.416 1 84.5 140 ASP B C 1
ATOM 2811 O O . ASP B 1 140 ? -14.219 -5.527 -3.332 1 84.5 140 ASP B O 1
ATOM 2815 N N . ASP B 1 141 ? -15.492 -7.141 -2.396 1 80.19 141 ASP B N 1
ATOM 2816 C CA . ASP B 1 141 ? -15.641 -6.406 -1.143 1 80.19 141 ASP B CA 1
ATOM 2817 C C . ASP B 1 141 ? -14.422 -6.621 -0.241 1 80.19 141 ASP B C 1
ATOM 2819 O O . ASP B 1 141 ? -14.047 -5.73 0.527 1 80.19 141 ASP B O 1
ATOM 2823 N N . ILE B 1 142 ? -13.766 -7.82 -0.379 1 80 142 ILE B N 1
ATOM 2824 C CA . ILE B 1 142 ? -12.648 -8.125 0.515 1 80 142 ILE B CA 1
ATOM 2825 C C . ILE B 1 142 ? -11.406 -8.461 -0.306 1 80 142 ILE B C 1
ATOM 2827 O O . ILE B 1 142 ? -10.344 -7.875 -0.099 1 80 142 ILE B O 1
ATOM 2831 N N . GLY B 1 143 ? -11.562 -9.383 -1.256 1 83.62 143 GLY B N 1
ATOM 2832 C CA . GLY B 1 143 ? -10.43 -9.891 -2.018 1 83.62 143 GLY B CA 1
ATOM 2833 C C . GLY B 1 143 ? -9.688 -8.805 -2.773 1 83.62 143 GLY B C 1
ATOM 2834 O O . GLY B 1 143 ? -8.484 -8.625 -2.592 1 83.62 143 GLY B O 1
ATOM 2835 N N . HIS B 1 144 ? -10.398 -8.008 -3.545 1 88.75 144 HIS B N 1
ATOM 2836 C CA . HIS B 1 144 ? -9.766 -7.016 -4.406 1 88.75 144 HIS B CA 1
ATOM 2837 C C . HIS B 1 144 ? -9.203 -5.855 -3.592 1 88.75 144 HIS B C 1
ATOM 2839 O O . HIS B 1 144 ? -8.07 -5.422 -3.818 1 88.75 144 HIS B O 1
ATOM 2845 N N . PRO B 1 145 ? -9.953 -5.359 -2.613 1 85.88 145 PRO B N 1
ATOM 2846 C CA . PRO B 1 145 ? -9.367 -4.301 -1.789 1 85.88 145 PRO B CA 1
ATOM 2847 C C . PRO B 1 145 ? -8.109 -4.754 -1.055 1 85.88 145 PRO B C 1
ATOM 2849 O O . PRO B 1 145 ? -7.129 -4.004 -0.976 1 85.88 145 PRO B O 1
ATOM 2852 N N . THR B 1 146 ? -8.055 -5.941 -0.586 1 86.38 146 THR B N 1
ATOM 2853 C CA . THR B 1 146 ? -6.883 -6.477 0.102 1 86.38 146 THR B CA 1
ATOM 2854 C C . THR B 1 146 ? -5.715 -6.633 -0.866 1 86.38 146 THR B C 1
ATOM 2856 O O . THR B 1 146 ? -4.57 -6.32 -0.524 1 86.38 146 THR B O 1
ATOM 2859 N N . LEU B 1 147 ? -6.031 -7.125 -2.029 1 91.81 147 LEU B N 1
ATOM 2860 C CA . LEU B 1 147 ? -5.004 -7.25 -3.061 1 91.81 147 LEU B CA 1
ATOM 2861 C C . LEU B 1 147 ? -4.383 -5.895 -3.377 1 91.81 147 LEU B C 1
ATOM 2863 O O . LEU B 1 147 ? -3.16 -5.766 -3.441 1 91.81 147 LEU B O 1
ATOM 2867 N N . ARG B 1 148 ? -5.207 -4.926 -3.518 1 92.06 148 ARG B N 1
ATOM 2868 C CA . ARG B 1 148 ? -4.73 -3.586 -3.852 1 92.06 148 ARG B CA 1
ATOM 2869 C C . ARG B 1 148 ? -3.83 -3.035 -2.752 1 92.06 148 ARG B C 1
ATOM 2871 O O . ARG B 1 148 ? -2.754 -2.504 -3.031 1 92.06 148 ARG B O 1
ATOM 2878 N N . ASP B 1 149 ? -4.281 -3.137 -1.543 1 91.69 149 ASP B N 1
ATOM 2879 C CA . ASP B 1 149 ? -3.477 -2.684 -0.412 1 91.69 149 ASP B CA 1
ATOM 2880 C C . ASP B 1 149 ? -2.121 -3.387 -0.383 1 91.69 149 ASP B C 1
ATOM 2882 O O . ASP B 1 149 ? -1.089 -2.746 -0.177 1 91.69 149 ASP B O 1
ATOM 2886 N N . HIS B 1 150 ? -2.17 -4.656 -0.579 1 93.44 150 HIS B N 1
ATOM 2887 C CA . HIS B 1 150 ? -0.946 -5.449 -0.552 1 93.44 150 HIS B CA 1
ATOM 2888 C C . HIS B 1 150 ? 0.018 -5.008 -1.649 1 93.44 150 HIS B C 1
ATOM 2890 O O . HIS B 1 150 ? 1.208 -4.812 -1.394 1 93.44 150 HIS B O 1
ATOM 2896 N N . ILE B 1 151 ? -0.52 -4.848 -2.846 1 96.25 151 ILE B N 1
ATOM 2897 C CA . ILE B 1 151 ? 0.312 -4.457 -3.979 1 96.25 151 ILE B CA 1
ATOM 2898 C C . ILE B 1 151 ? 0.945 -3.094 -3.709 1 96.25 151 ILE B C 1
ATOM 2900 O O . ILE B 1 151 ? 2.121 -2.879 -4.008 1 96.25 151 ILE B O 1
ATOM 2904 N N . SER B 1 152 ? 0.187 -2.205 -3.104 1 94.38 152 SER B N 1
ATOM 2905 C CA . SER B 1 152 ? 0.72 -0.89 -2.762 1 94.38 152 SER B CA 1
ATOM 2906 C C . SER B 1 152 ? 1.876 -1.002 -1.774 1 94.38 152 SER B C 1
ATOM 2908 O O . SER B 1 152 ? 2.887 -0.312 -1.913 1 94.38 152 SER B O 1
ATOM 2910 N N . GLY B 1 153 ? 1.715 -1.792 -0.786 1 96.31 153 GLY B N 1
ATOM 2911 C CA . GLY B 1 153 ? 2.799 -2.049 0.15 1 96.31 153 GLY B CA 1
ATOM 2912 C C . GLY B 1 153 ? 4.023 -2.652 -0.508 1 96.31 153 GLY B C 1
ATOM 2913 O O . GLY B 1 153 ? 5.152 -2.25 -0.219 1 96.31 153 GLY B O 1
ATOM 2914 N N . VAL B 1 154 ? 3.812 -3.604 -1.367 1 97.56 154 VAL B N 1
ATOM 2915 C CA . VAL B 1 154 ? 4.902 -4.27 -2.068 1 97.56 154 VAL B CA 1
ATOM 2916 C C . VAL B 1 154 ? 5.676 -3.256 -2.908 1 97.56 154 VAL B C 1
ATOM 2918 O O . VAL B 1 154 ? 6.91 -3.227 -2.877 1 97.56 154 VAL B O 1
ATOM 2921 N N . ILE B 1 155 ? 4.957 -2.43 -3.611 1 96.62 155 ILE B N 1
ATOM 2922 C CA . ILE B 1 155 ? 5.594 -1.424 -4.457 1 96.62 155 ILE B CA 1
ATOM 2923 C C . ILE B 1 155 ? 6.418 -0.469 -3.598 1 96.62 155 ILE B C 1
ATOM 2925 O O . ILE B 1 155 ? 7.527 -0.088 -3.971 1 96.62 155 ILE B O 1
ATOM 2929 N N . ALA B 1 156 ? 5.871 -0.085 -2.467 1 96.44 156 ALA B N 1
ATOM 2930 C CA . ALA B 1 156 ? 6.605 0.792 -1.56 1 96.44 156 ALA B CA 1
ATOM 2931 C C . ALA B 1 156 ? 7.926 0.158 -1.136 1 96.44 156 ALA B C 1
ATOM 2933 O O . ALA B 1 156 ? 8.961 0.826 -1.111 1 96.44 156 ALA B O 1
ATOM 2934 N N . ILE B 1 157 ? 7.887 -1.088 -0.828 1 97.75 157 ILE B N 1
ATOM 2935 C CA . ILE B 1 157 ? 9.094 -1.809 -0.432 1 97.75 157 ILE B CA 1
ATOM 2936 C C . ILE B 1 157 ? 10.055 -1.897 -1.616 1 97.75 157 ILE B C 1
ATOM 2938 O O . ILE B 1 157 ? 11.266 -1.762 -1.45 1 97.75 157 ILE B O 1
ATOM 2942 N N . MET B 1 158 ? 9.516 -2.156 -2.787 1 97.75 158 MET B N 1
ATOM 2943 C CA . MET B 1 158 ? 10.352 -2.219 -3.982 1 97.75 158 MET B CA 1
ATOM 2944 C C . MET B 1 158 ? 11.07 -0.893 -4.215 1 97.75 158 MET B C 1
ATOM 2946 O O . MET B 1 158 ? 12.25 -0.875 -4.57 1 97.75 158 MET B O 1
ATOM 2950 N N . ARG B 1 159 ? 10.422 0.22 -3.959 1 94.12 159 ARG B N 1
ATOM 2951 C CA . ARG B 1 159 ? 10.984 1.548 -4.176 1 94.12 159 ARG B CA 1
ATOM 2952 C C . ARG B 1 159 ? 12.242 1.75 -3.338 1 94.12 159 ARG B C 1
ATOM 2954 O O . ARG B 1 159 ? 13.172 2.443 -3.76 1 94.12 159 ARG B O 1
ATOM 2961 N N . ILE B 1 160 ? 12.289 1.113 -2.223 1 95.75 160 ILE B N 1
ATOM 2962 C CA . ILE B 1 160 ? 13.406 1.405 -1.333 1 95.75 160 ILE B CA 1
ATOM 2963 C C . ILE B 1 160 ? 14.414 0.262 -1.382 1 95.75 160 ILE B C 1
ATOM 2965 O O . ILE B 1 160 ? 15.352 0.216 -0.578 1 95.75 160 ILE B O 1
ATOM 2969 N N . SER B 1 161 ? 14.148 -0.701 -2.199 1 97.62 161 SER B N 1
ATOM 2970 C CA . SER B 1 161 ? 15.062 -1.824 -2.34 1 97.62 161 SER B CA 1
ATOM 2971 C C . SER B 1 161 ? 16.062 -1.58 -3.463 1 97.62 161 SER B C 1
ATOM 2973 O O . SER B 1 161 ? 15.703 -1.063 -4.523 1 97.62 161 SER B O 1
ATOM 2975 N N . ASP B 1 162 ? 17.266 -2.012 -3.223 1 96.31 162 ASP B N 1
ATOM 2976 C CA . ASP B 1 162 ? 18.344 -1.711 -4.172 1 96.31 162 ASP B CA 1
ATOM 2977 C C . ASP B 1 162 ? 18.438 -2.793 -5.242 1 96.31 162 ASP B C 1
ATOM 2979 O O . ASP B 1 162 ? 18.859 -2.52 -6.371 1 96.31 162 ASP B O 1
ATOM 2983 N N . ASN B 1 163 ? 18.156 -3.949 -4.945 1 97.44 163 ASN B N 1
ATOM 2984 C CA . ASN B 1 163 ? 18.172 -5.109 -5.828 1 97.44 163 ASN B CA 1
ATOM 2985 C C . ASN B 1 163 ? 17.25 -6.215 -5.316 1 97.44 163 ASN B C 1
ATOM 2987 O O . ASN B 1 163 ? 16.625 -6.07 -4.262 1 97.44 163 ASN B O 1
ATOM 2991 N N . TRP B 1 164 ? 17.188 -7.301 -6.051 1 96.5 164 TRP B N 1
ATOM 2992 C CA . TRP B 1 164 ? 16.188 -8.328 -5.773 1 96.5 164 TRP B CA 1
ATOM 2993 C C . TRP B 1 164 ? 16.453 -9 -4.434 1 96.5 164 TRP B C 1
ATOM 2995 O O . TRP B 1 164 ? 15.523 -9.195 -3.635 1 96.5 164 TRP B O 1
ATOM 3005 N N . PRO B 1 165 ? 17.703 -9.422 -4.035 1 96.88 165 PRO B N 1
ATOM 3006 C CA . PRO B 1 165 ? 17.938 -9.992 -2.705 1 96.88 165 PRO B CA 1
ATOM 3007 C C . PRO B 1 165 ? 17.531 -9.039 -1.579 1 96.88 165 PRO B C 1
ATOM 3009 O O . PRO B 1 165 ? 16.969 -9.477 -0.574 1 96.88 165 PRO B O 1
ATOM 3012 N N . ASP B 1 166 ? 17.828 -7.812 -1.752 1 97.06 166 ASP B N 1
ATOM 3013 C CA . ASP B 1 166 ? 17.438 -6.797 -0.779 1 97.06 166 ASP B CA 1
ATOM 3014 C C . ASP B 1 166 ? 15.922 -6.738 -0.636 1 97.06 166 ASP B C 1
ATOM 3016 O O . ASP B 1 166 ? 15.398 -6.703 0.479 1 97.06 166 ASP B O 1
ATOM 3020 N N . PHE B 1 167 ? 15.289 -6.73 -1.742 1 98.38 167 PHE B N 1
ATOM 3021 C CA . PHE B 1 167 ? 13.828 -6.734 -1.75 1 98.38 167 PHE B CA 1
ATOM 3022 C C . PHE B 1 167 ? 13.289 -7.973 -1.05 1 98.38 167 PHE B C 1
ATOM 3024 O O . PHE B 1 167 ? 12.359 -7.879 -0.243 1 98.38 167 PHE B O 1
ATOM 3031 N N . ARG B 1 168 ? 13.812 -9.078 -1.385 1 96 168 ARG B N 1
ATOM 3032 C CA . ARG B 1 168 ? 13.344 -10.336 -0.808 1 96 168 ARG B CA 1
ATOM 3033 C C . ARG B 1 168 ? 13.453 -10.312 0.713 1 96 168 ARG B C 1
ATOM 3035 O O . ARG B 1 168 ? 12.547 -10.773 1.411 1 96 168 ARG B O 1
ATOM 3042 N N . HIS B 1 169 ? 14.523 -9.82 1.205 1 95.62 169 HIS B N 1
ATOM 3043 C CA . HIS B 1 169 ? 14.703 -9.711 2.648 1 95.62 169 HIS B CA 1
ATOM 3044 C C . HIS B 1 169 ? 13.625 -8.836 3.271 1 95.62 169 HIS B C 1
ATOM 3046 O O . HIS B 1 169 ? 13.039 -9.188 4.297 1 95.62 169 HIS B O 1
ATOM 3052 N N . LYS B 1 170 ? 13.328 -7.754 2.66 1 96.75 170 LYS B N 1
ATOM 3053 C CA . LYS B 1 170 ? 12.391 -6.777 3.199 1 96.75 170 LYS B CA 1
ATOM 3054 C C . LYS B 1 170 ? 10.961 -7.293 3.131 1 96.75 170 LYS B C 1
ATOM 3056 O O . LYS B 1 170 ? 10.172 -7.082 4.055 1 96.75 170 LYS B O 1
ATOM 3061 N N . ILE B 1 171 ? 10.664 -7.961 2.016 1 95.69 171 ILE B N 1
ATOM 3062 C CA . ILE B 1 171 ? 9.281 -8.406 1.855 1 95.69 171 ILE B CA 1
ATOM 3063 C C . ILE B 1 171 ? 8.984 -9.531 2.846 1 95.69 171 ILE B C 1
ATOM 3065 O O . ILE B 1 171 ? 7.863 -9.641 3.35 1 95.69 171 ILE B O 1
ATOM 3069 N N . ILE B 1 172 ? 9.938 -10.352 3.131 1 90.94 172 ILE B N 1
ATOM 3070 C CA . ILE B 1 172 ? 9.758 -11.414 4.117 1 90.94 172 ILE B CA 1
ATOM 3071 C C . ILE B 1 172 ? 9.484 -10.797 5.488 1 90.94 172 ILE B C 1
ATOM 3073 O O . ILE B 1 172 ? 8.648 -11.289 6.242 1 90.94 172 ILE B O 1
ATOM 3077 N N . LYS B 1 173 ? 10.211 -9.781 5.801 1 91.06 173 LYS B N 1
ATOM 3078 C CA . LYS B 1 173 ? 10.023 -9.086 7.07 1 91.06 173 LYS B CA 1
ATOM 3079 C C . LYS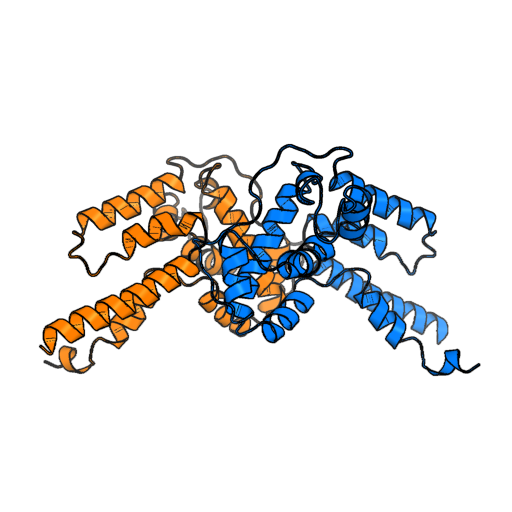 B 1 173 ? 8.664 -8.398 7.129 1 91.06 173 LYS B C 1
ATOM 3081 O O . LYS B 1 173 ? 7.961 -8.484 8.141 1 91.06 173 LYS B O 1
ATOM 3086 N N . ALA B 1 174 ? 8.234 -7.742 6.055 1 93.56 174 ALA B N 1
ATOM 3087 C CA . ALA B 1 174 ? 7.02 -6.938 6.027 1 93.56 174 ALA B CA 1
ATOM 3088 C C . ALA B 1 174 ? 5.777 -7.82 5.941 1 93.56 174 ALA B C 1
ATOM 3090 O O . ALA B 1 174 ? 4.738 -7.504 6.531 1 93.56 174 ALA B O 1
ATOM 3091 N N . TYR B 1 175 ? 5.875 -8.867 5.109 1 91.75 175 TYR B N 1
ATOM 3092 C CA . TYR B 1 175 ? 4.738 -9.734 4.805 1 91.75 175 TYR B CA 1
ATOM 3093 C C . TYR B 1 175 ? 5.133 -11.203 4.902 1 91.75 175 TYR B C 1
ATOM 3095 O O . TYR B 1 175 ? 5.191 -11.906 3.891 1 91.75 175 TYR B O 1
ATOM 3103 N N . PRO B 1 176 ? 5.336 -11.672 6.035 1 84.69 176 PRO B N 1
ATOM 3104 C CA . PRO B 1 176 ? 5.695 -13.086 6.168 1 84.69 176 PRO B CA 1
ATOM 3105 C C . PRO B 1 176 ? 4.582 -14.023 5.707 1 84.69 176 PRO B C 1
ATOM 3107 O O . PRO B 1 176 ? 3.402 -13.672 5.777 1 84.69 176 PRO B O 1
ATOM 3110 N N . ILE B 1 177 ? 4.961 -15.094 5.156 1 77.06 177 ILE B N 1
ATOM 3111 C CA . ILE B 1 177 ? 3.988 -16.109 4.75 1 77.06 177 ILE B CA 1
ATOM 3112 C C . ILE B 1 177 ? 3.496 -16.875 5.973 1 77.06 177 ILE B C 1
ATOM 3114 O O . ILE B 1 177 ? 4.301 -17.359 6.766 1 77.06 177 ILE B O 1
ATOM 3118 N N . VAL B 1 178 ? 2.359 -16.5 6.465 1 51.44 178 VAL B N 1
ATOM 3119 C CA . VAL B 1 178 ? 1.82 -17.141 7.66 1 51.44 178 VAL B CA 1
ATOM 3120 C C . VAL B 1 178 ? 1.624 -18.641 7.398 1 51.44 178 VAL B C 1
ATOM 3122 O O . VAL B 1 178 ? 1.093 -19.031 6.355 1 51.44 178 VAL B O 1
ATOM 3125 N N . GLY B 1 179 ? 2.182 -19.516 8.227 1 49.03 179 GLY B N 1
ATOM 3126 C CA . GLY B 1 179 ? 2.236 -20.969 8.195 1 49.03 179 GLY B CA 1
ATOM 3127 C C . GLY B 1 179 ? 3.613 -21.5 7.852 1 49.03 179 GLY B C 1
ATOM 3128 O O . GLY B 1 179 ? 3.992 -22.594 8.305 1 49.03 179 GLY B O 1
ATOM 3129 N N . GLU B 1 180 ? 4.211 -20.766 6.828 1 42.72 180 GLU B N 1
ATOM 3130 C CA . GLU B 1 180 ? 5.535 -21.312 6.547 1 42.72 180 GLU B CA 1
ATOM 3131 C C . GLU B 1 180 ? 6.523 -20.969 7.656 1 42.72 180 GLU B C 1
ATOM 3133 O O . GLU B 1 180 ? 7.418 -21.75 7.965 1 42.72 180 GLU B O 1
ATOM 3138 N N . GLN B 1 181 ? 6.582 -19.766 8.039 1 39.97 181 GLN B N 1
ATOM 3139 C CA . GLN B 1 181 ? 7.613 -19.438 9.016 1 39.97 181 GLN B CA 1
ATOM 3140 C C . GLN B 1 181 ? 7.375 -20.156 10.336 1 39.97 181 GLN B C 1
ATOM 3142 O O . GLN B 1 181 ? 8.328 -20.562 11.008 1 39.97 181 GLN B O 1
ATOM 3147 N N . HIS B 1 182 ? 6.242 -20.109 10.812 1 39 182 HIS B N 1
ATOM 3148 C CA . HIS B 1 182 ? 6.109 -20.969 11.977 1 39 182 HIS B CA 1
ATOM 3149 C C . HIS B 1 182 ? 6.539 -22.391 11.656 1 39 182 HIS B C 1
ATOM 3151 O O . HIS B 1 182 ? 6.988 -23.125 12.539 1 39 182 HIS B O 1
ATOM 3157 N N . LEU B 1 183 ? 6.34 -22.781 10.461 1 34.34 183 LEU B N 1
ATOM 3158 C CA . LEU B 1 183 ? 6.863 -24.125 10.18 1 34.34 183 LEU B CA 1
ATOM 3159 C C . LEU B 1 183 ? 8.383 -24.141 10.281 1 34.34 183 LEU B C 1
ATOM 3161 O O . LEU B 1 183 ? 8.961 -25.109 10.773 1 34.34 183 LEU B O 1
ATOM 3165 N N . LEU B 1 184 ? 9.047 -23.094 9.914 1 34.78 184 LEU B N 1
ATOM 3166 C CA . LEU B 1 184 ? 10.492 -23.156 10.078 1 34.78 184 LEU B CA 1
ATOM 3167 C C . LEU B 1 184 ? 10.875 -23.031 11.555 1 34.78 184 LEU B C 1
ATOM 3169 O O . LEU B 1 184 ? 11.781 -23.719 12.031 1 34.78 184 LEU B O 1
ATOM 3173 N N . ASP B 1 185 ? 10.336 -22.094 12.219 1 35.34 185 ASP B N 1
ATOM 3174 C CA . ASP B 1 185 ? 10.703 -22.016 13.625 1 35.34 185 ASP B CA 1
ATOM 3175 C C . ASP B 1 185 ? 10.203 -23.234 14.398 1 35.34 185 ASP B C 1
ATOM 3177 O O . ASP B 1 185 ? 10.828 -23.672 15.367 1 35.34 185 ASP B O 1
ATOM 3181 N N . LEU B 1 186 ? 9.086 -23.734 14.062 1 33.28 186 LEU B N 1
ATOM 3182 C CA . LEU B 1 186 ? 8.703 -25.016 14.648 1 33.28 186 LEU B CA 1
ATOM 3183 C C . LEU B 1 186 ? 9.688 -26.109 14.258 1 33.28 186 LEU B C 1
ATOM 3185 O O . LEU B 1 186 ? 9.984 -27 15.055 1 33.28 186 LEU B O 1
ATOM 3189 N N . TYR B 1 187 ? 10.203 -26.125 13.039 1 32.06 187 TYR B N 1
ATOM 3190 C CA . TYR B 1 187 ? 11.211 -27.125 12.68 1 32.06 187 TYR B CA 1
ATOM 3191 C C . TYR B 1 187 ? 12.547 -26.812 13.344 1 32.06 187 TYR B C 1
ATOM 3193 O O . TYR B 1 187 ? 13.391 -27.688 13.5 1 32.06 187 TYR B O 1
ATOM 3201 N N . ARG B 1 188 ? 12.773 -25.594 13.539 1 35.75 188 ARG B N 1
ATOM 3202 C CA . ARG B 1 188 ? 14.047 -25.328 14.211 1 35.75 188 ARG B CA 1
ATOM 3203 C C . ARG B 1 188 ? 14.008 -25.828 15.656 1 35.75 188 ARG B C 1
ATOM 3205 O O . ARG B 1 188 ? 15.055 -26.109 16.25 1 35.75 188 ARG B O 1
ATOM 3212 N N . ASP B 1 189 ? 12.875 -25.641 16.25 1 33.78 189 ASP B N 1
ATOM 3213 C CA . ASP B 1 189 ? 12.828 -26.156 17.609 1 33.78 189 ASP B CA 1
ATOM 3214 C C . ASP B 1 189 ? 12.625 -27.656 17.625 1 33.78 189 ASP B C 1
ATOM 3216 O O . ASP B 1 189 ? 12.375 -28.25 18.672 1 33.78 189 ASP B O 1
ATOM 3220 N N . ILE B 1 190 ? 12.5 -28.219 16.422 1 31.28 190 ILE B N 1
ATOM 3221 C CA . ILE B 1 190 ? 12.594 -29.656 16.547 1 31.28 190 ILE B CA 1
ATOM 3222 C C . ILE B 1 190 ? 14.039 -30.062 16.828 1 31.28 190 ILE B C 1
ATOM 3224 O O . ILE B 1 190 ? 14.938 -29.734 16.047 1 31.28 190 ILE B O 1
ATOM 3228 N N . PRO B 1 191 ? 14.398 -30.312 18.016 1 31.45 191 PRO B N 1
ATOM 3229 C CA . PRO B 1 191 ? 15.727 -30.828 18.328 1 31.45 191 PRO B CA 1
ATOM 3230 C C . PRO B 1 191 ? 16.188 -31.906 17.344 1 31.45 191 PRO B C 1
ATOM 3232 O O . PRO B 1 191 ? 15.359 -32.656 16.812 1 31.45 191 PRO B O 1
ATOM 3235 N N . GLU B 1 192 ? 17.219 -31.703 16.562 1 34.72 192 GLU B N 1
ATOM 3236 C CA . GLU B 1 192 ? 17.891 -32.719 15.758 1 34.72 192 GLU B CA 1
ATOM 3237 C C . GLU B 1 192 ? 17.844 -34.062 16.453 1 34.72 192 GLU B C 1
ATOM 3239 O O . GLU B 1 192 ? 17.938 -35.125 15.789 1 34.72 192 GLU B O 1
ATOM 3244 N N . ASP B 1 193 ? 17.828 -34 17.766 1 34.44 193 ASP B N 1
ATOM 3245 C CA . ASP B 1 193 ? 18.047 -35.281 18.422 1 34.44 193 ASP B CA 1
ATOM 3246 C C . ASP B 1 193 ? 16.859 -36.219 18.203 1 34.44 193 ASP B C 1
ATOM 3248 O O . ASP B 1 193 ? 16.938 -37.406 18.516 1 34.44 193 ASP B O 1
ATOM 3252 N N . GLU B 1 194 ? 15.656 -35.719 17.953 1 33.44 194 GLU B N 1
ATOM 3253 C CA . GLU B 1 194 ? 14.633 -36.781 17.969 1 33.44 194 GLU B CA 1
ATOM 3254 C C . GLU B 1 194 ? 14.523 -37.438 16.609 1 33.44 194 GLU B C 1
ATOM 3256 O O . GLU B 1 194 ? 13.703 -38.344 16.422 1 33.44 194 GLU B O 1
ATOM 3261 N N . ILE B 1 195 ? 15.188 -36.938 15.578 1 32.44 195 ILE B N 1
ATOM 3262 C CA . ILE B 1 195 ? 15.148 -37.75 14.383 1 32.44 195 ILE B CA 1
ATOM 3263 C C . ILE B 1 195 ? 16.094 -38.969 14.555 1 32.44 195 ILE B C 1
ATOM 3265 O O . ILE B 1 195 ? 16.047 -39.906 13.766 1 32.44 195 ILE B O 1
ATOM 3269 N N . ASP B 1 196 ? 17.109 -38.781 15.375 1 28.47 196 ASP B N 1
ATOM 3270 C CA . ASP B 1 196 ? 18 -39.938 15.352 1 28.47 196 ASP B CA 1
ATOM 3271 C C . ASP B 1 196 ? 17.406 -41.125 16.125 1 28.47 196 ASP B C 1
ATOM 3273 O O . ASP B 1 196 ? 17.891 -42.25 16.016 1 28.47 196 ASP B O 1
ATOM 3277 N N . ASP B 1 197 ? 16.453 -40.938 17.031 1 25.89 197 ASP B N 1
ATOM 3278 C CA . ASP B 1 197 ? 16.188 -42.25 17.562 1 25.89 197 ASP B CA 1
ATOM 3279 C C . ASP B 1 197 ? 15.109 -42.969 16.734 1 25.89 197 ASP B C 1
ATOM 3281 O O . ASP B 1 197 ? 14.141 -42.344 16.312 1 25.89 197 ASP B O 1
#

Solvent-accessible surface area (backbone atoms only — not comparable to full-atom values): 21962 Å² total; per-residue (Å²): 114,69,66,61,49,50,53,50,50,48,48,47,50,45,46,48,48,48,44,44,46,44,59,63,29,44,78,75,44,32,63,44,43,59,49,55,62,50,55,84,53,80,59,46,69,64,52,40,51,52,36,46,49,52,44,45,59,52,30,38,44,97,62,67,52,78,89,70,95,78,74,59,68,54,55,55,52,46,51,26,57,33,68,71,45,86,78,52,83,86,51,83,79,66,66,73,64,51,60,58,47,45,44,57,75,43,40,44,43,67,40,72,62,44,41,62,51,45,48,68,77,51,52,64,79,47,94,96,35,52,89,66,64,72,73,28,26,35,23,77,86,45,24,45,54,51,50,47,34,50,51,30,15,50,46,35,46,46,57,62,32,84,31,47,72,55,30,53,55,46,44,46,61,45,48,50,43,72,66,54,51,59,45,48,55,54,54,63,66,43,60,74,68,65,70,72,107,114,68,65,61,48,48,54,50,49,49,47,46,50,44,46,48,48,46,43,43,45,44,60,62,30,44,78,76,44,34,62,42,43,60,49,54,62,50,53,84,54,81,56,46,69,64,52,39,52,50,34,44,49,54,44,46,60,51,31,37,45,95,62,68,52,76,88,69,94,78,73,59,69,53,55,54,51,46,51,26,57,32,69,69,45,86,77,51,84,86,49,82,78,66,67,75,62,53,61,56,48,46,44,58,74,44,39,45,44,67,40,73,62,44,42,62,51,43,46,66,77,51,50,63,80,46,94,96,37,52,89,66,64,73,72,28,26,35,23,76,86,45,22,46,53,50,50,46,34,48,51,30,15,49,45,34,46,46,57,61,32,84,31,47,71,53,29,52,57,46,45,48,62,45,49,51,44,74,66,55,51,59,46,47,55,52,52,62,68,43,59,73,67,66,73,71,106

Foldseek 3Di:
DVVVVVVVVVVVVLCVVLVVCCVLQPDPQNQLVVQQSPVVPVCDPVSNVVSNVVSQVQWFALDFADDDDQADPLLVVLVCQQAVHDDDPVDPDDPLCVVVVCLVLAQLQLYPCRSVVLCVSWPAPDVSHTPDDSLRGTDPPRNSVSSNVSSVVLSVLSVVANHDVSSVVVSCVNGNRPPVVCVVVVVVPPPPVVVVD/DVVVVVVVVVVVVLCVVLVVCCVLQPDPQNQLVVQQSPVVPVCDPVSNVVSVVVSQVQWFALDFADDDDQADPLLVVLVCQQAVHDDDPVDPDDPLCVVVVCLVLAQLQLYPCRSVVLCVSWPAPDVSHTPDDSLRGTDPPRNSVSSNVSSVVLSVLSVVANHDVSSVVVSCVNGNRPPVVVVVVVVVVPPPVVVVD

pLDDT: mean 70.23, std 23.61, range [25.38, 98.38]

Sequence (394 aa):
MLELNHKHMLDMRYRETAERCRILLGGFAKIGIIALVDEATGYQYSRKKDALQQILDRYLYEKHATWAKRFPDEFYRQIFRLRGWEYAPQTIKRPGVIGTITKDVVYKRLAPGILEELEHRNPPVSPGVRKVRHHQFLTDDIGHPTLRDHISGVIAIMRISDNWPDFRHKIIKAYPIVGEQHLLDLYRDIPEDEIDDMLELNHKHMLDMRYRETAERCRILLGGFAKIGIIALVDEATGYQYSRKKDALQQILDRYLYEKHATWAKRFPDEFYRQIFRLRGWEYAPQTIKRPGVIGTITKDVVYKRLAPGILEELEHRNPPVSPGVRKVRHHQFLTDDIGHPTLRDHISGVIAIMRISDNWPDFRHKIIKAYPIVGEQHLLDLYRDIPEDEIDD

Radius of gyration: 24.12 Å; Cα contacts (8 Å, |Δi|>4): 372; chains: 2; bounding box: 49×81×66 Å

Nearest PDB structures (foldseek):
  8f6j-assembly1_A  TM=1.522E-01  e=9.030E+00  Shewanella oneidensis
  5vvv-assembly1_A  TM=2.420E-01  e=7.855E+00  Homo sapiens
  8f6j-assembly1_A  TM=1.525E-01  e=7.426E+00  Shewanella oneidensis